Protein AF-A0A355UKD0-F1 (afdb_monomer)

Solvent-accessible surface area (backbone atoms only — not comparable to full-atom values): 22641 Å² total; per-residue (Å²): 136,87,80,83,78,79,87,74,62,87,78,62,79,62,40,51,75,42,83,67,49,76,49,73,48,92,87,53,31,37,41,38,36,32,41,24,17,75,46,88,86,53,80,81,59,26,44,37,36,38,38,41,33,22,40,85,86,67,51,80,75,44,75,46,78,48,83,49,73,34,69,44,72,38,71,25,77,54,98,86,36,35,27,39,15,36,39,46,89,60,51,45,59,93,62,23,31,29,30,37,26,40,76,86,77,62,44,78,75,47,71,45,80,17,42,48,30,74,54,62,42,76,75,50,100,52,32,30,38,30,53,22,46,37,47,40,82,42,82,51,87,96,44,81,42,80,44,52,28,54,48,47,30,34,38,32,69,83,81,68,49,75,36,65,37,62,76,79,85,40,91,85,49,55,45,49,46,55,84,81,71,90,82,56,101,61,92,64,74,78,68,70,30,62,30,49,67,47,73,63,43,31,36,38,44,48,59,29,32,44,76,54,103,87,44,81,42,71,38,36,39,36,39,38,34,25,29,71,83,20,52,61,79,48,76,48,76,47,74,58,93,54,94,84,59,47,71,75,46,76,76,46,48,42,42,34,83,74,68,28,32,41,34,37,36,31,50,69,92,35,52,28,45,32,38,38,40,88,93,42,81,42,31,73,43,56,48,58,64,51,50,48,57,32,48,54,50,25,60,77,64,70,49,66,63,94,45,89,81,44,59,67,71,94,38,53,69,56,54,48,39,54,48,52,42,35,32,52,72,57,36,87,62,36,32,83,94,50,75,71,47,58,47,75,52,78,73,52,98,84,46,71,46,74,48,81,44,71,44,62,67,53,84,53,65,74,59,37,53,49,54,53,50,55,52,49,53,48,54,63,44,49,36,54,82,52,75,43,82,83,82,81,81,134

Radius of gyration: 26.99 Å; Cα contacts (8 Å, |Δi|>4): 773; chains: 1; bounding box: 89×60×74 Å

pLDDT: mean 73.13, std 15.74, range [25.5, 94.06]

Structure (mmCIF, N/CA/C/O backbone):
data_AF-A0A355UKD0-F1
#
_entry.id   AF-A0A355UKD0-F1
#
loop_
_atom_site.group_PDB
_atom_site.id
_atom_site.type_symbol
_atom_site.label_atom_id
_atom_site.label_alt_id
_atom_site.label_comp_id
_atom_site.label_asym_id
_atom_site.label_entity_id
_atom_site.label_seq_id
_atom_site.pdbx_PDB_ins_code
_atom_site.Cartn_x
_atom_site.Cartn_y
_atom_site.Cartn_z
_atom_site.occupancy
_atom_site.B_iso_or_equiv
_atom_site.auth_seq_id
_atom_site.auth_comp_id
_atom_site.auth_asym_id
_atom_site.auth_atom_id
_atom_site.pdbx_PDB_model_num
ATOM 1 N N . MET A 1 1 ? 56.905 -14.342 -33.959 1.00 36.03 1 MET A N 1
ATOM 2 C CA . MET A 1 1 ? 56.200 -13.080 -33.649 1.00 36.03 1 MET A CA 1
ATOM 3 C C . MET A 1 1 ? 54.721 -13.300 -33.909 1.00 36.03 1 MET A C 1
ATOM 5 O O . MET A 1 1 ? 54.320 -13.314 -35.062 1.00 36.03 1 MET A O 1
ATOM 9 N N . LEU A 1 2 ? 53.933 -13.565 -32.868 1.00 25.50 2 LEU A N 1
ATOM 10 C CA . LEU A 1 2 ? 52.472 -13.603 -32.961 1.00 25.50 2 LEU A CA 1
ATOM 11 C C . LEU A 1 2 ? 51.971 -12.230 -32.516 1.00 25.50 2 LEU A C 1
ATOM 13 O O . LEU A 1 2 ? 51.956 -11.936 -31.325 1.00 25.50 2 LEU A O 1
ATOM 17 N N . SER A 1 3 ? 51.648 -11.359 -33.471 1.00 26.70 3 SER A N 1
ATOM 18 C CA . SER A 1 3 ? 50.976 -10.095 -33.182 1.00 26.70 3 SER A CA 1
ATOM 19 C C . SER A 1 3 ? 49.471 -10.345 -33.151 1.00 26.70 3 SER A C 1
ATOM 21 O O . SER A 1 3 ? 48.843 -10.494 -34.197 1.00 26.70 3 SER A O 1
ATOM 23 N N . SER A 1 4 ? 48.879 -10.392 -31.960 1.00 26.31 4 SER A N 1
ATOM 24 C CA . SER A 1 4 ? 47.429 -10.290 -31.817 1.00 26.31 4 SER A CA 1
ATOM 25 C C . SER A 1 4 ? 47.022 -8.846 -32.104 1.00 26.31 4 SER A C 1
ATOM 27 O O . SER A 1 4 ? 47.347 -7.938 -31.337 1.00 26.31 4 SER A O 1
ATOM 29 N N . HIS A 1 5 ? 46.352 -8.605 -33.226 1.00 29.28 5 HIS A N 1
ATOM 30 C CA . HIS A 1 5 ? 45.680 -7.333 -33.466 1.00 29.28 5 HIS A CA 1
ATOM 31 C C . HIS A 1 5 ? 44.318 -7.385 -32.778 1.00 29.28 5 HIS A C 1
ATOM 33 O O . HIS A 1 5 ? 43.407 -8.073 -33.228 1.00 29.28 5 HIS A O 1
ATOM 39 N N . VAL A 1 6 ? 44.204 -6.682 -31.652 1.00 34.97 6 VAL A N 1
ATOM 40 C CA . VAL A 1 6 ? 42.909 -6.372 -31.046 1.00 34.97 6 VAL A CA 1
ATOM 41 C C . VAL A 1 6 ? 42.260 -5.327 -31.947 1.00 34.97 6 VAL A C 1
ATOM 43 O O . VAL A 1 6 ? 42.738 -4.196 -32.025 1.00 34.97 6 VAL A O 1
ATOM 46 N N . ILE A 1 7 ? 41.212 -5.716 -32.671 1.00 38.00 7 ILE A N 1
ATOM 47 C CA . ILE A 1 7 ? 40.366 -4.775 -33.409 1.00 38.00 7 ILE A CA 1
ATOM 48 C C . ILE A 1 7 ? 39.620 -3.952 -32.351 1.00 38.00 7 ILE A C 1
ATOM 50 O O . ILE A 1 7 ? 38.706 -4.455 -31.702 1.00 38.00 7 ILE A O 1
ATOM 54 N N . ARG A 1 8 ? 40.082 -2.720 -32.116 1.00 38.22 8 ARG A N 1
ATOM 55 C CA . ARG A 1 8 ? 39.492 -1.760 -31.171 1.00 38.22 8 ARG A CA 1
ATOM 56 C C . ARG A 1 8 ? 38.314 -1.048 -31.831 1.00 38.22 8 ARG A C 1
ATOM 58 O O . ARG A 1 8 ? 38.451 -0.569 -32.956 1.00 38.22 8 ARG A O 1
ATOM 65 N N . ASN A 1 9 ? 37.176 -0.965 -31.145 1.00 45.62 9 ASN A N 1
ATOM 66 C CA . ASN A 1 9 ? 36.021 -0.209 -31.623 1.00 45.62 9 ASN A CA 1
ATOM 67 C C . ASN A 1 9 ? 36.154 1.236 -31.112 1.00 45.62 9 ASN A C 1
ATOM 69 O O . ASN A 1 9 ? 35.948 1.505 -29.932 1.00 45.62 9 ASN A O 1
ATOM 73 N N . SER A 1 10 ? 36.561 2.160 -31.986 1.00 47.28 10 SER A N 1
ATOM 74 C CA . SER A 1 10 ? 37.148 3.466 -31.628 1.00 47.28 10 SER A CA 1
ATOM 75 C C . SER A 1 10 ? 36.260 4.423 -30.823 1.00 47.28 10 SER A C 1
ATOM 77 O O . SER A 1 10 ? 36.772 5.420 -30.325 1.00 47.28 10 SER A O 1
ATOM 79 N N . ASN A 1 11 ? 34.957 4.149 -30.703 1.00 56.75 11 ASN A N 1
ATOM 80 C CA . ASN A 1 11 ? 33.992 5.061 -30.081 1.00 56.75 11 ASN A CA 1
ATOM 81 C C . ASN A 1 11 ? 33.502 4.608 -28.693 1.00 56.75 11 ASN A C 1
ATOM 83 O O . ASN A 1 11 ? 32.965 5.433 -27.964 1.00 56.75 11 ASN A O 1
ATOM 87 N N . GLU A 1 12 ? 33.664 3.331 -28.314 1.00 60.44 12 GLU A N 1
ATOM 88 C CA . GLU A 1 12 ? 33.252 2.835 -26.984 1.00 60.44 12 GLU A CA 1
ATOM 89 C C . GLU A 1 12 ? 34.407 2.810 -25.969 1.00 60.44 12 GLU A C 1
ATOM 91 O O . GLU A 1 12 ? 34.161 2.919 -24.769 1.00 60.44 12 GLU A O 1
ATOM 96 N N . ASP A 1 13 ? 35.657 2.709 -26.436 1.00 61.84 13 ASP A N 1
ATOM 97 C CA . ASP A 1 13 ? 36.855 2.634 -25.581 1.00 61.84 13 ASP A CA 1
ATOM 98 C C . ASP A 1 13 ? 37.182 3.965 -24.868 1.00 61.84 13 ASP A C 1
ATOM 100 O O . ASP A 1 13 ? 37.963 3.982 -23.917 1.00 61.84 13 ASP A O 1
ATOM 104 N N . SER A 1 14 ? 36.605 5.086 -25.317 1.00 68.50 14 SER A N 1
ATOM 105 C CA . SER A 1 14 ? 36.721 6.402 -24.668 1.00 68.50 14 SER A CA 1
ATOM 106 C C . SER A 1 14 ? 35.654 6.650 -23.597 1.00 68.50 14 SER A C 1
ATOM 108 O O . SER A 1 14 ? 35.672 7.700 -22.955 1.00 68.50 14 SER A O 1
ATOM 110 N N . LEU A 1 15 ? 34.715 5.716 -23.413 1.00 75.44 15 LEU A N 1
ATOM 111 C CA . LEU A 1 15 ? 33.614 5.852 -22.469 1.00 75.44 15 LEU A CA 1
ATOM 112 C C . LEU A 1 15 ? 33.948 5.201 -21.128 1.00 75.44 15 LEU A C 1
ATOM 114 O O . LEU A 1 15 ? 34.439 4.073 -21.053 1.00 75.44 15 LEU A O 1
ATOM 118 N N . TYR A 1 16 ? 33.587 5.890 -20.052 1.00 77.44 16 TYR A N 1
ATOM 119 C CA . TYR A 1 16 ? 33.670 5.357 -18.700 1.00 77.44 16 TYR A CA 1
ATOM 120 C C . TYR A 1 16 ? 32.349 4.689 -18.338 1.00 77.44 16 TYR A C 1
ATOM 122 O O . TYR A 1 16 ? 31.361 5.370 -18.063 1.00 77.44 16 TYR A O 1
ATOM 130 N N . TRP A 1 17 ? 32.332 3.356 -18.358 1.00 80.38 17 TRP A N 1
ATOM 131 C CA . TRP A 1 17 ? 31.156 2.553 -18.030 1.00 80.38 17 TRP A CA 1
ATOM 132 C C . TRP A 1 17 ? 31.007 2.360 -16.522 1.00 80.38 17 TRP A C 1
ATOM 134 O O . TRP A 1 17 ? 31.947 1.961 -15.836 1.00 80.38 17 TRP A O 1
ATOM 144 N N . MET A 1 18 ? 29.795 2.572 -16.020 1.00 80.44 18 MET A N 1
ATOM 145 C CA . MET A 1 18 ? 29.423 2.340 -14.630 1.00 80.44 18 MET A CA 1
ATOM 146 C C . MET A 1 18 ? 28.214 1.417 -14.570 1.00 80.44 18 MET A C 1
ATOM 148 O O . MET A 1 18 ? 27.197 1.661 -15.224 1.00 80.44 18 MET A O 1
ATOM 152 N N . LEU A 1 19 ? 28.326 0.352 -13.776 1.00 79.56 19 LEU A N 1
ATOM 153 C CA . LEU A 1 19 ? 27.206 -0.537 -13.492 1.00 79.56 19 LEU A CA 1
ATOM 154 C C . LEU A 1 19 ? 26.160 0.217 -12.667 1.00 79.56 19 LEU A C 1
ATOM 156 O O . LEU A 1 19 ? 26.497 0.806 -11.644 1.00 79.56 19 LEU A O 1
ATOM 160 N N . GLN A 1 20 ? 24.905 0.175 -13.107 1.00 78.69 20 GLN A N 1
ATOM 161 C CA . GLN A 1 20 ? 23.782 0.794 -12.404 1.00 78.69 20 GLN A CA 1
ATOM 162 C C . GLN A 1 20 ? 22.975 -0.247 -11.635 1.00 78.69 20 GLN A C 1
ATOM 164 O O . GLN A 1 20 ? 22.786 -0.119 -10.427 1.00 78.69 20 GLN A O 1
ATOM 169 N N . LYS A 1 21 ? 22.506 -1.300 -12.315 1.00 81.94 21 LYS A N 1
ATOM 170 C CA . LYS A 1 21 ? 21.606 -2.282 -11.704 1.00 81.94 21 LYS A CA 1
ATOM 171 C C . LYS A 1 21 ? 21.751 -3.669 -12.314 1.00 81.94 21 LYS A C 1
ATOM 173 O O . LYS A 1 21 ? 22.225 -3.839 -13.438 1.00 81.94 21 LYS A O 1
ATOM 178 N N . VAL A 1 22 ? 21.338 -4.665 -11.536 1.00 86.31 22 VAL A N 1
ATOM 179 C CA . VAL A 1 22 ? 21.357 -6.082 -11.902 1.00 86.31 22 VAL A CA 1
ATOM 180 C C . VAL A 1 22 ? 20.023 -6.703 -1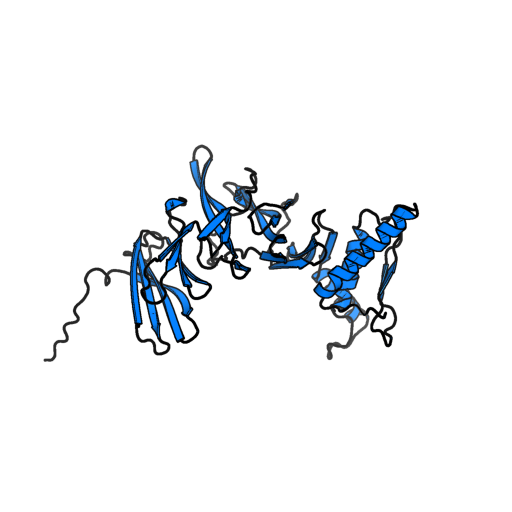1.515 1.00 86.31 22 VAL A C 1
ATOM 182 O O . VAL A 1 22 ? 19.564 -6.509 -10.389 1.00 86.31 22 VAL A O 1
ATOM 185 N N . ILE A 1 23 ? 19.415 -7.460 -12.428 1.00 87.12 23 ILE A N 1
ATOM 186 C CA . ILE A 1 23 ? 18.216 -8.260 -12.145 1.00 87.12 23 ILE A CA 1
ATOM 187 C C . ILE A 1 23 ? 18.413 -9.709 -12.592 1.00 87.12 23 ILE A C 1
ATOM 189 O O . ILE A 1 23 ? 19.101 -9.989 -13.575 1.00 87.12 23 ILE A O 1
ATOM 193 N N . LEU A 1 24 ? 17.788 -10.633 -11.864 1.00 86.81 24 LEU A N 1
ATOM 194 C CA . LEU A 1 24 ? 17.713 -12.047 -12.224 1.00 86.81 24 LEU A CA 1
ATOM 195 C C . LEU A 1 24 ? 16.460 -12.291 -13.064 1.00 86.81 24 LEU A C 1
ATOM 197 O O . LEU A 1 24 ? 15.356 -11.953 -12.645 1.00 86.81 24 LEU A O 1
ATOM 201 N N . LEU A 1 25 ? 16.624 -12.927 -14.222 1.00 82.06 25 LEU A N 1
ATOM 202 C CA . LEU A 1 25 ? 15.522 -13.368 -15.070 1.00 82.06 25 LEU A CA 1
ATOM 203 C C . LEU A 1 25 ? 15.300 -14.867 -14.826 1.00 82.06 25 LEU A C 1
ATOM 205 O O . LEU A 1 25 ? 16.132 -15.705 -15.190 1.00 82.06 25 LEU A O 1
ATOM 209 N N . ASN A 1 26 ? 14.187 -15.210 -14.170 1.00 70.50 26 ASN A N 1
ATOM 210 C CA . ASN A 1 26 ? 13.714 -16.584 -13.934 1.00 70.50 26 ASN A CA 1
ATOM 211 C C . ASN A 1 26 ? 14.793 -17.579 -13.449 1.00 70.50 26 ASN A C 1
ATOM 213 O O . ASN A 1 26 ? 14.786 -18.752 -13.826 1.00 70.50 26 ASN A O 1
ATOM 217 N N . ASN A 1 27 ? 15.722 -17.106 -12.609 1.00 69.25 27 ASN A N 1
ATOM 218 C CA . ASN A 1 27 ? 16.815 -17.867 -11.986 1.00 69.25 27 ASN A CA 1
ATOM 219 C C . ASN A 1 27 ? 17.832 -18.519 -12.948 1.00 69.25 27 ASN A C 1
ATOM 221 O O . ASN A 1 27 ? 18.582 -19.396 -12.519 1.00 69.25 27 ASN A O 1
ATOM 225 N N . LYS A 1 28 ? 17.879 -18.128 -14.230 1.00 82.06 28 LYS A N 1
ATOM 226 C CA . LYS A 1 28 ? 18.801 -18.722 -15.228 1.00 82.06 28 LYS A CA 1
ATOM 227 C C . LYS A 1 28 ? 19.577 -17.715 -16.070 1.00 82.06 28 LYS A C 1
ATOM 229 O O . LYS A 1 28 ? 20.581 -18.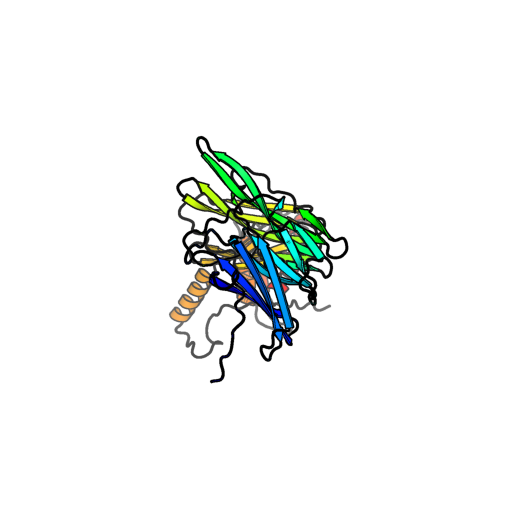081 -16.674 1.00 82.06 28 LYS A O 1
ATOM 234 N N . GLU A 1 29 ? 19.131 -16.469 -16.117 1.00 89.81 29 GLU A N 1
ATOM 235 C CA . GLU A 1 29 ? 19.827 -15.401 -16.829 1.00 89.81 29 GLU A CA 1
ATOM 236 C C . GLU A 1 29 ? 19.932 -14.181 -15.915 1.00 89.81 29 GLU A C 1
ATOM 238 O O . GLU A 1 29 ? 19.117 -13.986 -15.009 1.00 89.81 29 GLU A O 1
ATOM 243 N N . ILE A 1 30 ? 20.943 -13.356 -16.154 1.00 91.31 30 ILE A N 1
ATOM 244 C CA . ILE A 1 30 ? 21.196 -12.128 -15.409 1.00 91.31 30 ILE A CA 1
ATOM 245 C C . ILE A 1 30 ? 21.231 -10.986 -16.417 1.00 91.31 30 ILE A C 1
ATOM 247 O O . ILE A 1 30 ? 21.896 -11.085 -17.449 1.00 91.31 30 ILE A O 1
ATOM 251 N N . LEU A 1 31 ? 20.514 -9.904 -16.128 1.00 91.19 31 LEU A N 1
ATOM 252 C CA . LEU A 1 31 ? 20.539 -8.690 -16.935 1.00 91.19 31 LEU A CA 1
ATOM 253 C C . LEU A 1 31 ? 21.233 -7.576 -16.156 1.00 91.19 31 LEU A C 1
ATOM 255 O O . LEU A 1 31 ? 20.830 -7.241 -15.043 1.00 91.19 31 LEU A O 1
ATOM 259 N N . PHE A 1 32 ? 22.259 -7.002 -16.770 1.00 90.00 32 PHE A N 1
ATOM 260 C CA . PHE A 1 32 ? 23.016 -5.871 -16.251 1.00 90.00 32 PHE A CA 1
ATOM 261 C C . PHE A 1 32 ? 22.653 -4.606 -17.024 1.00 90.00 32 PHE A C 1
ATOM 263 O O . PHE A 1 32 ? 22.591 -4.643 -18.255 1.00 90.00 32 PHE A O 1
ATOM 270 N N . SER A 1 33 ? 22.473 -3.489 -16.318 1.00 86.81 33 SER A N 1
ATOM 271 C CA . SER A 1 33 ? 22.369 -2.159 -16.918 1.00 86.81 33 SER A CA 1
ATOM 272 C C . SER A 1 33 ? 23.594 -1.311 -16.600 1.00 86.81 33 SER A C 1
ATOM 274 O O . SER A 1 33 ? 24.028 -1.203 -15.453 1.00 86.81 33 SER A O 1
ATOM 276 N N . PHE A 1 34 ? 24.139 -0.679 -17.632 1.00 84.31 34 PHE A N 1
ATOM 277 C CA . PHE A 1 34 ? 25.285 0.210 -17.538 1.00 84.31 34 PHE A CA 1
ATOM 278 C C . PHE A 1 34 ? 24.946 1.577 -18.109 1.00 84.31 34 PHE A C 1
ATOM 280 O O . PHE A 1 34 ? 24.225 1.682 -19.103 1.00 84.31 34 PHE A O 1
ATOM 287 N N . ILE A 1 35 ? 25.542 2.601 -17.511 1.00 81.19 35 ILE A N 1
ATOM 288 C CA . ILE A 1 35 ? 25.576 3.960 -18.042 1.00 81.19 35 ILE A CA 1
ATOM 289 C C . ILE A 1 35 ? 27.020 4.328 -18.369 1.00 81.19 35 ILE A C 1
ATOM 291 O O . ILE A 1 35 ? 27.945 3.857 -17.704 1.00 81.19 35 ILE A O 1
ATOM 295 N N . ALA A 1 36 ? 27.221 5.146 -19.391 1.00 78.75 36 ALA A N 1
ATOM 296 C CA . ALA A 1 36 ? 28.531 5.627 -19.786 1.00 78.75 36 ALA A CA 1
ATOM 297 C C . ALA A 1 36 ? 28.553 7.150 -19.925 1.00 78.75 36 ALA A C 1
ATOM 299 O O . ALA A 1 36 ? 27.610 7.764 -20.433 1.00 78.75 36 ALA A O 1
ATOM 300 N N . SER A 1 37 ? 29.672 7.733 -19.497 1.00 73.50 37 SER A N 1
ATOM 301 C CA . SER A 1 37 ? 30.008 9.141 -19.711 1.00 73.50 37 SER A CA 1
ATOM 302 C C . SER A 1 37 ? 31.269 9.256 -20.577 1.00 73.50 37 SER A C 1
ATOM 304 O O . SER A 1 37 ? 32.207 8.472 -20.382 1.00 73.50 37 SER A O 1
ATOM 306 N N . PRO A 1 38 ? 31.334 10.226 -21.509 1.00 71.25 38 PRO A N 1
ATOM 307 C CA . PRO A 1 38 ? 32.554 10.547 -22.244 1.00 71.25 38 PRO A CA 1
ATOM 308 C C . PRO A 1 38 ? 33.606 11.242 -21.364 1.00 71.25 38 PRO A C 1
ATOM 310 O O . PRO A 1 38 ? 34.772 11.308 -21.746 1.00 71.25 38 PRO A O 1
ATOM 313 N N . THR A 1 39 ? 33.223 11.756 -20.188 1.00 66.62 39 THR A N 1
ATOM 314 C CA . THR A 1 39 ? 34.111 12.471 -19.263 1.00 66.62 39 THR A CA 1
ATOM 315 C C . THR A 1 39 ? 33.961 11.942 -17.834 1.00 66.62 39 THR A C 1
ATOM 317 O O . THR A 1 39 ? 32.933 12.097 -17.177 1.00 66.62 39 THR A O 1
ATOM 320 N N . TYR A 1 40 ? 35.015 11.327 -17.298 1.00 59.97 40 TYR A N 1
ATOM 321 C CA . TYR A 1 40 ? 35.084 10.980 -15.875 1.00 59.97 40 TYR A CA 1
ATOM 322 C C . TYR A 1 40 ? 35.596 12.182 -15.064 1.00 59.97 40 TYR A C 1
ATOM 324 O O . TYR A 1 40 ? 36.590 12.778 -15.483 1.00 59.97 40 TYR A O 1
ATOM 332 N N . PRO A 1 41 ? 34.998 12.559 -13.913 1.00 54.22 41 PRO A N 1
ATOM 333 C CA . PRO A 1 41 ? 33.895 11.935 -13.175 1.00 54.22 41 PRO A CA 1
ATOM 334 C C . PRO A 1 41 ? 32.556 12.686 -13.355 1.00 54.22 41 PRO A C 1
ATOM 336 O O . PRO A 1 41 ? 31.805 12.839 -12.393 1.00 54.22 41 PRO A O 1
ATOM 339 N N . SER A 1 42 ? 32.264 13.232 -14.544 1.00 55.34 42 SER A N 1
ATOM 340 C CA . SER A 1 42 ? 31.046 14.027 -14.746 1.00 55.34 42 SER A CA 1
ATOM 341 C C . SER A 1 42 ? 29.805 13.143 -14.628 1.00 55.34 42 SER A C 1
ATOM 343 O O . SER A 1 42 ? 29.539 12.310 -15.494 1.00 55.34 42 SER A O 1
ATOM 345 N N . ILE A 1 43 ? 29.041 13.352 -13.554 1.00 53.03 43 ILE A N 1
ATOM 346 C CA . ILE A 1 43 ? 27.756 12.689 -13.294 1.00 53.03 43 ILE A CA 1
ATOM 347 C C . ILE A 1 43 ? 26.568 13.370 -14.000 1.00 53.03 43 ILE A C 1
ATOM 349 O O . ILE A 1 43 ? 25.421 13.017 -13.750 1.00 53.03 43 ILE A O 1
ATOM 353 N N . PHE A 1 44 ? 26.824 14.367 -14.855 1.00 52.06 44 PHE A N 1
ATOM 354 C CA . PHE A 1 44 ? 25.779 15.210 -15.454 1.00 52.06 44 PHE A CA 1
ATOM 355 C C . PHE A 1 44 ? 25.648 15.068 -16.978 1.00 52.06 44 PHE A C 1
ATOM 357 O O . PHE A 1 44 ? 24.653 15.522 -17.538 1.00 52.06 44 PHE A O 1
ATOM 364 N N . GLU A 1 45 ? 26.609 14.420 -17.648 1.00 56.97 45 GLU A N 1
ATOM 365 C CA . GLU A 1 45 ? 26.662 14.268 -19.117 1.00 56.97 45 GLU A CA 1
ATOM 366 C C . GLU A 1 45 ? 26.694 12.798 -19.559 1.00 56.97 45 GLU A C 1
ATOM 368 O O . GLU A 1 45 ? 27.444 12.370 -20.440 1.00 56.97 45 GLU A O 1
ATOM 373 N N . PHE A 1 46 ? 25.859 11.987 -18.932 1.00 63.50 46 PHE A N 1
ATOM 374 C CA . PHE A 1 46 ? 25.634 10.618 -19.361 1.00 63.50 46 PHE A CA 1
ATOM 375 C C . PHE A 1 46 ? 24.864 10.591 -20.685 1.00 63.50 46 PHE A C 1
ATOM 377 O O . PHE A 1 46 ? 23.842 11.253 -20.865 1.00 63.50 46 PHE A O 1
ATOM 384 N N . THR A 1 47 ? 25.393 9.837 -21.641 1.00 65.94 47 THR A N 1
ATOM 385 C CA . THR A 1 47 ? 24.931 9.878 -23.041 1.00 65.94 47 THR A CA 1
ATOM 386 C C . THR A 1 47 ? 24.700 8.499 -23.640 1.00 65.94 47 THR A C 1
ATOM 388 O O . THR A 1 47 ? 24.103 8.385 -24.711 1.00 65.94 47 THR A O 1
ATOM 391 N N . TYR A 1 48 ? 25.157 7.448 -22.957 1.00 75.25 48 TYR A N 1
ATOM 392 C CA . TYR A 1 48 ? 25.111 6.087 -23.469 1.00 75.25 48 TYR A CA 1
ATOM 393 C C . TYR A 1 48 ? 24.640 5.129 -22.394 1.00 75.25 48 TYR A C 1
ATOM 395 O O . TYR A 1 48 ? 25.130 5.152 -21.263 1.00 75.25 48 TYR A O 1
ATOM 403 N N . THR A 1 49 ? 23.732 4.239 -22.770 1.00 81.31 49 THR A N 1
ATOM 404 C CA . THR A 1 49 ? 23.308 3.140 -21.913 1.00 81.31 49 THR A CA 1
ATOM 405 C C . THR A 1 49 ? 23.489 1.815 -22.628 1.00 81.31 49 THR A C 1
ATOM 407 O O . THR A 1 49 ? 23.426 1.720 -23.857 1.00 81.31 49 THR A O 1
ATOM 410 N N . LYS A 1 50 ? 23.755 0.771 -21.846 1.00 86.75 50 LYS A N 1
ATOM 411 C CA . LYS A 1 50 ? 23.975 -0.576 -22.363 1.00 86.75 50 LYS A CA 1
ATOM 412 C C . LYS A 1 50 ? 23.324 -1.595 -21.451 1.00 86.75 50 LYS A C 1
ATOM 414 O O . LYS A 1 50 ? 23.526 -1.577 -20.239 1.00 86.75 50 LYS A O 1
ATOM 419 N N . LEU A 1 51 ? 22.575 -2.504 -22.056 1.00 89.69 51 LEU A N 1
ATOM 420 C CA . LEU A 1 51 ? 22.055 -3.696 -21.410 1.00 89.69 51 LEU A CA 1
ATOM 421 C C . LEU A 1 51 ? 22.866 -4.905 -21.859 1.00 89.69 51 LEU A C 1
ATOM 423 O O . LEU A 1 51 ? 23.111 -5.072 -23.056 1.00 89.69 51 LEU A O 1
ATOM 427 N N . ILE A 1 52 ? 23.259 -5.750 -20.907 1.00 91.31 52 ILE A N 1
ATOM 428 C CA . ILE A 1 52 ? 23.977 -7.002 -21.171 1.00 91.31 52 ILE A CA 1
ATOM 429 C C . ILE A 1 52 ? 23.239 -8.143 -20.477 1.00 91.31 52 ILE A C 1
ATOM 431 O O . ILE A 1 52 ? 23.162 -8.179 -19.250 1.00 91.31 52 ILE A O 1
ATOM 435 N N . LYS A 1 53 ? 22.700 -9.073 -21.269 1.00 92.56 53 LYS A N 1
ATOM 436 C CA . LYS A 1 53 ? 22.096 -10.321 -20.795 1.00 92.56 53 LYS A CA 1
ATOM 437 C C . LYS A 1 53 ? 23.150 -11.421 -20.819 1.00 92.56 53 LYS A C 1
ATOM 439 O O . LYS A 1 53 ? 23.766 -11.651 -21.863 1.00 92.56 53 LYS A O 1
ATOM 444 N N . VAL A 1 54 ? 23.328 -12.114 -19.702 1.00 93.31 54 VAL A N 1
ATOM 445 C CA . VAL A 1 54 ? 24.263 -13.238 -19.562 1.00 93.31 54 VAL A CA 1
ATOM 446 C C . VAL A 1 54 ? 23.569 -14.462 -18.971 1.00 93.31 54 VAL A C 1
ATOM 448 O O . VAL A 1 54 ? 22.545 -14.333 -18.298 1.00 93.31 54 VAL A O 1
ATOM 451 N N . ASP A 1 55 ? 24.123 -15.648 -19.200 1.00 91.56 55 ASP A N 1
ATOM 452 C CA . ASP A 1 55 ? 23.715 -16.861 -18.483 1.00 91.56 55 ASP A CA 1
ATOM 453 C C . ASP A 1 55 ? 24.366 -16.952 -17.086 1.00 91.56 55 ASP A C 1
ATOM 455 O O . ASP A 1 55 ? 25.214 -16.141 -16.708 1.00 91.56 55 ASP A O 1
ATOM 459 N N . THR A 1 56 ? 24.000 -17.969 -16.299 1.00 88.50 56 THR A N 1
ATOM 460 C CA . THR A 1 56 ? 24.595 -18.218 -14.970 1.00 88.50 56 THR A CA 1
ATOM 461 C C . THR A 1 56 ? 26.086 -18.572 -14.998 1.00 88.50 56 THR A C 1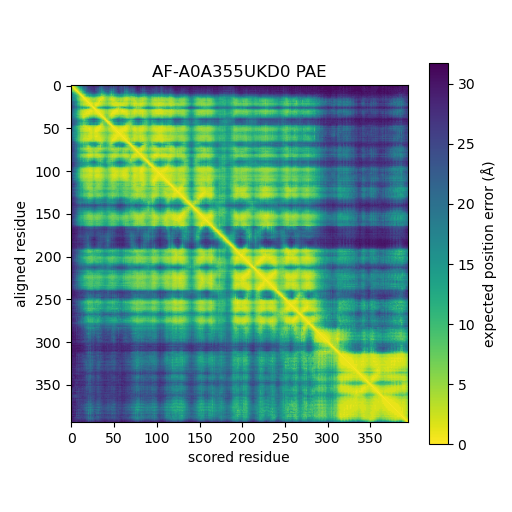
ATOM 463 O O . THR A 1 56 ? 26.713 -18.604 -13.943 1.00 88.50 56 THR A O 1
ATOM 466 N N . MET A 1 57 ? 26.656 -18.871 -16.168 1.00 90.69 57 MET A N 1
ATOM 467 C CA . MET A 1 57 ? 28.091 -19.116 -16.347 1.00 90.69 57 MET A CA 1
ATOM 468 C C . MET A 1 57 ? 28.853 -17.842 -16.745 1.00 90.69 57 MET A C 1
ATOM 470 O O . MET A 1 57 ? 30.080 -17.869 -16.821 1.00 90.69 57 MET A O 1
ATOM 474 N N . GLY A 1 58 ? 28.147 -16.729 -16.970 1.00 86.62 58 GLY A N 1
ATOM 475 C CA . GLY A 1 58 ? 28.716 -15.448 -17.377 1.00 86.62 58 GLY A CA 1
ATOM 476 C C . GLY A 1 58 ? 28.900 -15.291 -18.888 1.00 86.62 58 GLY A C 1
ATOM 477 O O . GLY A 1 58 ? 29.503 -14.306 -19.316 1.00 86.62 58 GLY A O 1
ATOM 478 N N . ASN A 1 59 ? 28.389 -16.210 -19.714 1.00 91.38 59 ASN A N 1
ATOM 479 C CA . ASN A 1 59 ? 28.446 -16.049 -21.165 1.00 91.38 59 ASN A CA 1
ATOM 480 C C . ASN A 1 59 ? 27.469 -14.958 -21.602 1.00 91.38 59 ASN A C 1
ATOM 482 O O . ASN A 1 59 ? 26.298 -14.971 -21.217 1.00 91.38 59 ASN A O 1
ATOM 486 N N . VAL A 1 60 ? 27.931 -14.033 -22.446 1.00 92.50 60 VAL A N 1
ATOM 487 C CA . VAL A 1 60 ? 27.078 -12.981 -23.009 1.00 92.50 60 VAL A CA 1
ATOM 488 C C . VAL A 1 60 ? 26.107 -13.594 -24.010 1.00 92.50 60 VAL A C 1
ATOM 490 O O . VAL A 1 60 ? 26.507 -14.084 -25.064 1.00 92.50 60 VAL A O 1
ATOM 493 N N . LEU A 1 61 ? 24.820 -13.529 -23.681 1.00 91.81 61 LEU A N 1
ATOM 494 C CA . LEU A 1 61 ? 23.728 -13.977 -24.539 1.00 91.81 61 LEU A CA 1
ATOM 495 C C . LEU A 1 61 ? 23.266 -12.852 -25.470 1.00 91.81 61 LEU A C 1
ATOM 497 O O . LEU A 1 61 ? 22.947 -13.093 -26.634 1.00 91.81 61 LEU A O 1
ATOM 501 N N . ARG A 1 62 ? 23.213 -11.611 -24.963 1.00 92.25 62 ARG A N 1
ATOM 502 C CA . ARG A 1 62 ? 22.737 -10.450 -25.725 1.00 92.25 62 ARG A CA 1
ATOM 503 C C . ARG A 1 62 ? 23.298 -9.136 -25.188 1.00 92.25 62 ARG A C 1
ATOM 505 O O . ARG A 1 62 ? 23.458 -8.980 -23.982 1.00 92.25 62 ARG A O 1
ATOM 512 N N . THR A 1 63 ? 23.482 -8.170 -26.085 1.00 90.94 63 THR A N 1
ATOM 513 C CA . THR A 1 63 ? 23.819 -6.777 -25.757 1.00 90.94 63 THR A CA 1
ATOM 514 C C . THR A 1 63 ? 22.904 -5.842 -26.542 1.00 90.94 63 THR A C 1
ATOM 516 O O . THR A 1 63 ? 22.640 -6.098 -27.722 1.00 90.94 63 THR A O 1
ATOM 519 N N . LYS A 1 64 ? 22.449 -4.758 -25.911 1.00 89.12 64 LYS A N 1
ATOM 520 C CA . LYS A 1 64 ? 21.699 -3.672 -26.552 1.00 89.12 64 LYS A CA 1
ATOM 521 C C . LYS A 1 64 ? 22.204 -2.322 -26.051 1.00 89.12 64 LYS A C 1
ATOM 523 O O . LYS A 1 64 ? 22.328 -2.133 -24.845 1.00 89.12 64 LYS A O 1
ATOM 528 N N . ASN A 1 65 ? 22.469 -1.405 -26.976 1.00 86.38 65 ASN A N 1
ATOM 529 C CA . ASN A 1 65 ? 22.868 -0.033 -26.673 1.00 86.38 65 ASN A CA 1
ATOM 530 C C . ASN A 1 65 ? 21.688 0.914 -26.918 1.00 86.38 65 ASN A C 1
ATOM 532 O O . ASN A 1 65 ? 20.972 0.744 -27.910 1.00 86.38 65 ASN A O 1
ATOM 536 N N . PHE A 1 66 ? 21.537 1.925 -26.066 1.00 80.31 66 PHE A N 1
ATOM 537 C CA . PHE A 1 66 ? 20.652 3.062 -26.303 1.00 80.31 66 PHE A CA 1
ATOM 538 C C . PHE A 1 66 ? 21.468 4.357 -26.221 1.00 80.31 66 PHE A C 1
ATOM 540 O O . PHE A 1 66 ? 22.306 4.520 -25.333 1.00 80.31 66 PHE A O 1
ATOM 547 N N . ASN A 1 67 ? 21.228 5.263 -27.169 1.00 73.06 67 ASN A N 1
ATOM 548 C CA . ASN A 1 67 ? 21.894 6.562 -27.243 1.00 73.06 67 ASN A CA 1
ATOM 549 C C . ASN A 1 67 ? 20.869 7.633 -26.878 1.00 73.06 67 ASN A C 1
ATOM 551 O O . ASN A 1 67 ? 20.085 8.038 -27.735 1.00 73.06 67 ASN A O 1
ATOM 555 N N . ASP A 1 68 ? 20.851 8.047 -25.616 1.00 64.94 68 ASP A N 1
ATOM 556 C CA . ASP A 1 68 ? 19.960 9.101 -25.137 1.00 64.94 68 ASP A CA 1
ATOM 557 C C . ASP A 1 68 ? 20.619 9.840 -23.957 1.00 64.94 68 ASP A C 1
ATOM 559 O O . ASP A 1 68 ? 21.443 9.271 -23.233 1.00 64.94 68 ASP A O 1
ATOM 563 N N . SER A 1 69 ? 20.305 11.124 -23.788 1.00 59.41 69 SER A N 1
ATOM 564 C CA . SER A 1 69 ? 20.884 11.985 -22.745 1.00 59.41 69 SER A CA 1
ATOM 565 C C . SER A 1 69 ? 20.222 11.702 -21.393 1.00 59.41 69 SER A C 1
ATOM 567 O O . SER A 1 69 ? 19.280 12.374 -20.991 1.00 59.41 69 SER A O 1
ATOM 569 N N . ILE A 1 70 ? 20.685 10.675 -20.690 1.00 64.31 70 ILE A N 1
ATOM 570 C CA . ILE A 1 70 ? 19.987 10.086 -19.537 1.00 64.31 70 ILE A CA 1
ATOM 571 C C . ILE A 1 70 ? 20.781 10.316 -18.262 1.00 64.31 70 ILE A C 1
ATOM 573 O O . ILE A 1 70 ? 21.954 10.006 -18.263 1.00 64.31 70 ILE A O 1
ATOM 577 N N . SER A 1 71 ? 20.175 10.731 -17.150 1.00 57.03 71 SER A N 1
ATOM 578 C CA . SER A 1 71 ? 20.886 10.878 -15.871 1.00 57.03 71 SER A CA 1
ATOM 579 C C . SER A 1 71 ? 20.918 9.611 -15.009 1.00 57.03 71 SER A C 1
ATOM 581 O O . SER A 1 71 ? 21.896 9.385 -14.300 1.00 57.03 71 SER A O 1
ATOM 583 N N . VAL A 1 72 ? 19.885 8.763 -15.076 1.00 60.59 72 VAL A N 1
ATOM 584 C CA . VAL A 1 72 ? 19.771 7.518 -14.288 1.00 60.59 72 VAL A CA 1
ATOM 585 C C . VAL A 1 72 ? 19.040 6.446 -15.095 1.00 60.59 72 VAL A C 1
ATOM 587 O O . VAL A 1 72 ? 18.093 6.755 -15.813 1.00 60.59 72 VAL A O 1
ATOM 590 N N . ILE A 1 73 ? 19.445 5.183 -14.943 1.00 69.12 73 ILE A N 1
ATOM 591 C CA . ILE A 1 73 ? 18.779 4.020 -15.545 1.00 69.12 73 ILE A CA 1
ATOM 592 C C . ILE A 1 73 ? 18.178 3.158 -14.446 1.00 69.12 73 ILE A C 1
ATOM 594 O O . ILE A 1 73 ? 18.862 2.822 -13.478 1.00 69.12 73 ILE A O 1
ATOM 598 N N . ASP A 1 74 ? 16.951 2.698 -14.656 1.00 74.06 74 ASP A N 1
ATOM 599 C CA . ASP A 1 74 ? 16.345 1.663 -13.836 1.00 74.06 74 ASP A CA 1
ATOM 600 C C . ASP A 1 74 ? 15.897 0.471 -14.691 1.00 74.06 74 ASP A C 1
ATOM 602 O O . ASP A 1 74 ? 15.467 0.622 -15.836 1.00 74.06 74 ASP A O 1
ATOM 606 N N . ILE A 1 75 ? 16.022 -0.730 -14.128 1.00 78.00 75 ILE A N 1
ATOM 607 C CA . ILE A 1 75 ? 15.528 -1.971 -14.728 1.00 78.00 75 ILE A CA 1
ATOM 608 C C . ILE A 1 75 ? 14.695 -2.738 -13.710 1.00 78.00 75 ILE A C 1
ATOM 610 O O . ILE A 1 75 ? 15.080 -2.894 -12.547 1.00 78.00 75 ILE A O 1
ATOM 614 N N . GLY A 1 76 ? 13.545 -3.212 -14.172 1.00 79.75 76 GLY A N 1
ATOM 615 C CA . GLY A 1 76 ? 12.572 -3.960 -13.393 1.00 79.75 76 GLY A CA 1
ATOM 616 C C . GLY A 1 76 ? 12.129 -5.220 -14.122 1.00 79.75 76 GLY A C 1
ATOM 617 O O . GLY A 1 76 ? 12.489 -5.464 -15.276 1.00 79.75 76 GLY A O 1
ATOM 618 N N . TYR A 1 77 ? 11.341 -6.032 -13.431 1.00 77.94 77 TYR A N 1
ATOM 619 C CA . TYR A 1 77 ? 10.797 -7.265 -13.976 1.00 77.94 77 TYR A CA 1
ATOM 620 C C . TYR A 1 77 ? 9.354 -7.430 -13.513 1.00 77.94 77 TYR A C 1
ATOM 622 O O . TYR A 1 77 ? 9.090 -7.368 -12.314 1.00 77.94 77 TYR A O 1
ATOM 630 N N . LEU A 1 78 ? 8.437 -7.611 -14.462 1.00 77.75 78 LEU A N 1
ATOM 631 C CA . LEU A 1 78 ? 6.998 -7.704 -14.217 1.00 77.75 78 LEU A CA 1
ATOM 632 C C . LEU A 1 78 ? 6.401 -8.754 -15.155 1.00 77.75 78 LEU A C 1
ATOM 634 O O . LEU A 1 78 ? 6.551 -8.615 -16.364 1.00 77.75 78 LEU A O 1
ATOM 638 N N . ASP A 1 79 ? 5.750 -9.792 -14.622 1.00 72.44 79 ASP A N 1
ATOM 639 C CA . ASP A 1 79 ? 5.092 -10.860 -15.400 1.00 72.44 79 ASP A CA 1
ATOM 640 C C . ASP A 1 79 ? 5.894 -11.369 -16.602 1.00 72.44 79 ASP A C 1
ATOM 642 O O . ASP A 1 79 ? 5.385 -11.514 -17.713 1.00 72.44 79 ASP A O 1
ATOM 646 N N . ASN A 1 80 ? 7.182 -11.640 -16.390 1.00 74.62 80 ASN A N 1
ATOM 647 C CA . ASN A 1 80 ? 8.106 -12.112 -17.422 1.00 74.62 80 ASN A CA 1
ATOM 648 C C . ASN A 1 80 ? 8.534 -11.066 -18.478 1.00 74.62 80 ASN A C 1
ATOM 650 O O . ASN A 1 80 ? 9.324 -11.390 -19.369 1.00 74.62 80 ASN A O 1
ATOM 654 N N . GLN A 1 81 ? 8.106 -9.812 -18.342 1.00 80.81 81 GLN A N 1
ATOM 655 C CA . GLN A 1 81 ? 8.542 -8.683 -19.155 1.00 80.81 81 GLN A CA 1
ATOM 656 C C . GLN A 1 81 ? 9.656 -7.897 -18.459 1.00 80.81 81 GLN A C 1
ATOM 658 O O . GLN A 1 81 ? 9.631 -7.659 -17.248 1.00 80.81 81 GLN A O 1
ATOM 663 N N . VAL A 1 82 ? 10.661 -7.502 -19.239 1.00 85.31 82 VAL A N 1
ATOM 664 C CA . VAL A 1 82 ? 11.747 -6.650 -18.755 1.00 85.31 82 VAL A CA 1
ATOM 665 C C . VAL A 1 82 ? 11.290 -5.207 -18.877 1.00 85.31 82 VAL A C 1
ATOM 667 O O . VAL A 1 82 ? 10.895 -4.764 -19.951 1.00 85.31 82 VAL A O 1
ATOM 670 N N . LEU A 1 83 ? 11.354 -4.480 -17.772 1.00 86.31 83 LEU A N 1
ATOM 671 C CA . LEU A 1 83 ? 11.050 -3.061 -17.735 1.00 86.31 83 LEU A CA 1
ATOM 672 C C . LEU A 1 83 ? 12.353 -2.278 -17.740 1.00 86.31 83 LEU A C 1
ATOM 674 O O . LEU A 1 83 ? 13.300 -2.633 -17.037 1.00 86.31 83 LEU A O 1
ATOM 678 N N . TYR A 1 84 ? 12.389 -1.208 -18.516 1.00 84.31 84 TYR A N 1
ATOM 679 C CA . TYR A 1 84 ? 13.533 -0.319 -18.630 1.00 84.31 84 TYR A CA 1
ATOM 680 C C . TYR A 1 84 ? 13.040 1.116 -18.568 1.00 84.31 84 TYR A C 1
ATOM 682 O O . TYR A 1 84 ? 12.144 1.490 -19.313 1.00 84.31 84 TYR A O 1
ATOM 690 N N . SER A 1 85 ? 13.599 1.931 -17.687 1.00 78.00 85 SER A N 1
ATOM 691 C CA . SER A 1 85 ? 13.275 3.352 -17.629 1.00 78.00 85 SER A CA 1
ATOM 692 C C . SER A 1 85 ? 14.539 4.175 -17.495 1.00 78.00 85 SER A C 1
ATOM 694 O O . SER A 1 85 ? 15.572 3.704 -17.011 1.00 78.00 85 SER A O 1
ATOM 696 N N . PHE A 1 86 ? 14.436 5.426 -17.912 1.00 74.12 86 PHE A N 1
ATOM 697 C CA . PHE A 1 86 ? 15.493 6.398 -17.746 1.00 74.12 86 PHE A CA 1
ATOM 698 C C . PHE A 1 86 ? 14.941 7.703 -17.202 1.00 74.12 86 PHE A C 1
ATOM 700 O O . PHE A 1 86 ? 13.841 8.116 -17.560 1.00 74.12 86 PHE A O 1
ATOM 707 N N . ILE A 1 87 ? 15.726 8.345 -16.346 1.00 64.62 87 ILE A N 1
ATOM 708 C CA . ILE A 1 87 ? 15.428 9.675 -15.827 1.00 64.62 87 ILE A CA 1
ATOM 709 C C . ILE A 1 87 ? 16.150 10.670 -16.728 1.00 64.62 87 ILE A C 1
ATOM 711 O O . ILE A 1 87 ? 17.356 10.553 -16.952 1.00 64.62 87 ILE A O 1
ATOM 715 N N . HIS A 1 88 ? 15.406 11.615 -17.297 1.00 62.47 88 HIS A N 1
ATOM 716 C CA . HIS A 1 88 ? 15.966 12.672 -18.132 1.00 62.47 88 HIS A CA 1
ATOM 717 C C . HIS A 1 88 ? 16.149 13.950 -17.300 1.00 62.47 88 HIS A C 1
ATOM 719 O O . HIS A 1 88 ? 15.320 14.269 -16.455 1.00 62.47 88 HIS A O 1
ATOM 725 N N . ASN A 1 89 ? 17.186 14.746 -17.581 1.00 55.06 89 ASN A N 1
ATOM 726 C CA . ASN A 1 89 ? 17.405 16.037 -16.897 1.00 55.06 89 ASN A CA 1
ATOM 727 C C . ASN A 1 89 ? 16.338 17.100 -17.223 1.00 55.06 89 ASN A C 1
ATOM 729 O O . ASN A 1 89 ? 16.269 18.144 -16.581 1.00 55.06 89 ASN A O 1
ATOM 733 N N . SER A 1 90 ? 15.512 16.851 -18.240 1.00 56.53 90 SER A N 1
ATOM 734 C CA . SER A 1 90 ? 14.354 17.676 -18.575 1.00 56.53 90 SER A CA 1
ATOM 735 C C . SER A 1 90 ? 13.103 16.919 -18.151 1.00 56.53 90 SER A C 1
ATOM 737 O O . SER A 1 90 ? 12.743 15.933 -18.791 1.00 56.53 90 SER A O 1
ATOM 739 N N . PHE A 1 91 ? 12.445 17.393 -17.099 1.00 54.22 91 PHE A N 1
ATOM 740 C CA . PHE A 1 91 ? 11.271 16.786 -16.457 1.00 54.22 91 PHE A CA 1
ATOM 741 C C . PHE A 1 91 ? 9.995 16.763 -17.332 1.00 54.22 91 PHE A C 1
ATOM 743 O O . PHE A 1 91 ? 8.877 16.835 -16.843 1.00 54.22 91 PHE A O 1
ATOM 750 N N . THR A 1 92 ? 10.106 16.723 -18.655 1.00 57.91 92 THR A N 1
ATOM 751 C CA . THR A 1 92 ? 8.965 16.762 -19.576 1.00 57.91 92 THR A CA 1
ATOM 752 C C . THR A 1 92 ? 8.298 15.391 -19.693 1.00 57.91 92 THR A C 1
ATOM 754 O O . THR A 1 92 ? 8.990 14.394 -19.907 1.00 57.91 92 THR A O 1
ATOM 757 N N . GLN A 1 93 ? 6.959 15.347 -19.681 1.00 55.53 93 GLN A N 1
ATOM 758 C CA . GLN A 1 93 ? 6.162 14.116 -19.852 1.00 55.53 93 GLN A CA 1
ATOM 759 C C . GLN A 1 93 ? 6.539 13.289 -21.093 1.00 55.53 93 GLN A C 1
ATOM 761 O O . GLN A 1 93 ? 6.435 12.068 -21.072 1.00 55.53 93 GLN A O 1
ATOM 766 N N . GLU A 1 94 ? 7.002 13.927 -22.172 1.00 61.31 94 GLU A N 1
ATOM 767 C CA . GLU A 1 94 ? 7.400 13.228 -23.400 1.00 61.31 94 GLU A CA 1
ATOM 768 C C . GLU A 1 94 ? 8.617 12.306 -23.217 1.00 61.31 94 GLU A C 1
ATOM 770 O O . GLU A 1 94 ? 8.763 11.338 -23.967 1.00 61.31 94 GLU A O 1
ATOM 775 N N . ARG A 1 95 ? 9.474 12.589 -22.225 1.00 63.09 95 ARG A N 1
ATOM 776 C CA . ARG A 1 95 ? 10.735 11.866 -21.989 1.00 63.09 95 ARG A CA 1
ATOM 777 C C . ARG A 1 95 ? 10.682 10.892 -20.809 1.00 63.09 95 ARG A C 1
ATOM 779 O O . ARG A 1 95 ? 11.471 9.954 -20.789 1.00 63.09 95 ARG A O 1
ATOM 786 N N . ASN A 1 96 ? 9.733 11.054 -19.887 1.00 70.50 96 ASN A N 1
ATOM 787 C CA . ASN A 1 96 ? 9.580 10.184 -18.718 1.00 70.50 96 ASN A CA 1
ATOM 788 C C . ASN A 1 96 ? 8.725 8.956 -19.050 1.00 70.50 96 ASN A C 1
ATOM 790 O O . ASN A 1 96 ? 7.492 8.979 -18.959 1.00 70.50 96 ASN A O 1
ATOM 794 N N . LYS A 1 97 ? 9.396 7.882 -19.471 1.00 78.19 97 LYS A N 1
ATOM 795 C CA . LYS A 1 97 ? 8.749 6.640 -19.894 1.00 78.19 97 LYS A CA 1
ATOM 796 C C . LYS A 1 97 ? 9.343 5.414 -19.216 1.00 78.19 97 LYS A C 1
ATOM 798 O O . LYS A 1 97 ? 10.553 5.303 -19.019 1.00 78.19 97 LYS A O 1
ATOM 803 N N . ILE A 1 98 ? 8.467 4.452 -18.954 1.00 81.75 98 ILE A N 1
ATOM 804 C CA . ILE A 1 98 ? 8.830 3.068 -18.663 1.00 81.75 98 ILE A CA 1
ATOM 805 C C . ILE A 1 98 ? 8.598 2.278 -19.949 1.00 81.75 98 ILE A C 1
ATOM 807 O O . ILE A 1 98 ? 7.484 2.222 -20.468 1.00 81.75 98 ILE A O 1
ATOM 811 N N . TYR A 1 99 ? 9.670 1.702 -20.473 1.00 86.56 99 TYR A N 1
ATOM 812 C CA . TYR A 1 99 ? 9.691 0.885 -21.672 1.00 86.56 99 TYR A CA 1
ATOM 813 C C . TYR A 1 99 ? 9.557 -0.585 -21.313 1.00 86.56 99 TYR A C 1
ATOM 815 O O . TYR A 1 99 ? 10.226 -1.093 -20.411 1.00 86.56 99 TYR A O 1
ATOM 823 N N . PHE A 1 100 ? 8.727 -1.273 -22.079 1.00 87.62 100 PHE A N 1
ATOM 824 C CA . PHE A 1 100 ? 8.587 -2.713 -22.035 1.00 87.62 100 PHE A CA 1
ATOM 825 C C . PHE A 1 100 ? 9.517 -3.303 -23.085 1.00 87.62 100 PHE A C 1
ATOM 827 O O . PHE A 1 100 ? 9.371 -3.030 -24.278 1.00 87.62 100 PHE A O 1
ATOM 834 N N . LEU A 1 101 ? 10.504 -4.071 -22.638 1.00 89.12 101 LEU A N 1
ATOM 835 C CA . LEU A 1 101 ? 11.478 -4.705 -23.510 1.00 89.12 101 LEU A CA 1
ATOM 836 C C . LEU A 1 101 ? 11.099 -6.160 -23.770 1.00 89.12 101 LEU A C 1
ATOM 838 O O . LEU A 1 101 ? 10.767 -6.914 -22.848 1.00 89.12 101 LEU A O 1
ATOM 842 N N . ASN A 1 102 ? 11.268 -6.578 -25.022 1.00 88.75 102 ASN A N 1
ATOM 843 C CA . ASN A 1 102 ? 11.281 -7.984 -25.373 1.00 88.75 102 ASN A CA 1
ATOM 844 C C . ASN A 1 102 ? 12.447 -8.663 -24.646 1.00 88.75 102 ASN A C 1
ATOM 846 O O . ASN A 1 102 ? 13.607 -8.271 -24.783 1.00 88.75 102 ASN A O 1
ATOM 850 N N . ARG A 1 103 ? 12.162 -9.719 -23.892 1.00 85.31 103 ARG A N 1
ATOM 851 C CA . ARG A 1 103 ? 13.168 -10.394 -23.062 1.00 85.31 103 ARG A CA 1
ATOM 852 C C . ARG A 1 103 ? 14.297 -11.063 -23.864 1.00 85.31 103 ARG A C 1
ATOM 854 O O . ARG A 1 103 ? 15.409 -11.220 -23.352 1.00 85.31 103 ARG A O 1
ATOM 861 N N . GLU A 1 104 ? 14.026 -11.487 -25.095 1.00 86.88 104 GLU A N 1
ATOM 862 C CA . GLU A 1 104 ? 15.009 -12.184 -25.929 1.00 86.88 104 GLU A CA 1
ATOM 863 C C . GLU A 1 104 ? 15.849 -11.225 -26.764 1.00 86.88 104 GLU A C 1
ATOM 865 O O . GLU A 1 104 ? 17.070 -11.377 -26.852 1.00 86.88 104 GLU A O 1
ATOM 870 N N . THR A 1 105 ? 15.214 -10.217 -27.358 1.00 89.38 105 THR A N 1
ATOM 871 C CA . THR A 1 105 ? 15.891 -9.277 -28.259 1.00 89.38 105 THR A CA 1
ATOM 872 C C . THR A 1 105 ? 16.388 -8.015 -27.556 1.00 89.38 105 THR A C 1
ATOM 874 O O . THR A 1 105 ? 17.294 -7.367 -28.077 1.00 89.38 105 THR A O 1
ATOM 877 N N . LEU A 1 106 ? 15.847 -7.691 -26.373 1.00 88.62 106 LEU A N 1
ATOM 878 C CA . LEU A 1 106 ? 16.014 -6.416 -25.658 1.00 88.62 106 LEU A CA 1
ATOM 879 C C . LEU A 1 106 ? 15.515 -5.194 -26.454 1.00 88.62 106 LEU A C 1
ATOM 881 O O . LEU A 1 106 ? 15.868 -4.059 -26.134 1.00 88.62 106 LEU A O 1
ATOM 885 N N . GLU A 1 107 ? 14.709 -5.414 -27.495 1.00 89.44 107 GLU A N 1
ATOM 886 C CA . GLU A 1 107 ? 14.051 -4.340 -28.241 1.00 89.44 107 GLU A CA 1
ATOM 887 C C . GLU A 1 107 ? 12.867 -3.780 -27.456 1.00 89.44 107 GLU A C 1
ATOM 889 O O . GLU A 1 107 ? 12.183 -4.513 -26.742 1.00 89.44 107 GLU A O 1
ATOM 894 N N . ILE A 1 108 ? 12.611 -2.483 -27.618 1.00 88.56 108 ILE A N 1
ATOM 895 C CA . ILE A 1 108 ? 11.428 -1.830 -27.057 1.00 88.56 108 ILE A CA 1
ATOM 896 C C . ILE A 1 108 ? 10.198 -2.324 -27.821 1.00 88.56 108 ILE A C 1
ATOM 898 O O . ILE A 1 108 ? 10.102 -2.139 -29.033 1.00 88.56 108 ILE A O 1
ATOM 902 N N . GLU A 1 109 ? 9.258 -2.932 -27.106 1.00 88.81 109 GLU A N 1
ATOM 903 C CA . GLU A 1 109 ? 7.964 -3.364 -27.644 1.00 88.81 109 GLU A CA 1
ATOM 904 C C . GLU A 1 109 ? 6.876 -2.323 -27.393 1.00 88.81 109 GLU A C 1
ATOM 906 O O . GLU A 1 109 ? 5.957 -2.183 -28.197 1.00 88.81 109 GLU A O 1
ATOM 911 N N . ASP A 1 110 ? 6.968 -1.615 -26.266 1.00 87.50 110 ASP A N 1
ATOM 912 C CA . ASP A 1 110 ? 5.957 -0.656 -25.835 1.00 87.50 110 ASP A CA 1
ATOM 913 C C . ASP A 1 110 ? 6.511 0.337 -24.806 1.00 87.50 110 ASP A C 1
ATOM 915 O O . ASP A 1 110 ? 7.620 0.171 -24.290 1.00 87.50 110 ASP A O 1
ATOM 919 N N . SER A 1 111 ? 5.726 1.358 -24.467 1.00 86.00 111 SER A N 1
ATOM 920 C CA . SER A 1 111 ? 6.059 2.297 -23.398 1.00 86.00 111 SER A CA 1
ATOM 921 C C . SER A 1 111 ? 4.827 2.909 -22.744 1.00 86.00 111 SER A C 1
ATOM 923 O O . SER A 1 111 ? 3.852 3.218 -23.424 1.00 86.00 111 SER A O 1
ATOM 925 N N . ILE A 1 112 ? 4.924 3.198 -21.450 1.00 81.12 112 ILE A N 1
ATOM 926 C CA . ILE A 1 112 ? 3.960 4.020 -20.711 1.00 81.12 112 ILE A CA 1
ATOM 927 C C . ILE A 1 112 ? 4.652 5.239 -20.110 1.00 81.12 112 ILE A C 1
ATOM 929 O O . ILE A 1 112 ? 5.860 5.223 -19.882 1.00 81.12 112 ILE A O 1
ATOM 933 N N . VAL A 1 113 ? 3.880 6.287 -19.817 1.00 76.38 113 VAL A N 1
ATOM 934 C CA . VAL A 1 113 ? 4.353 7.393 -18.969 1.00 76.38 113 VAL A CA 1
ATOM 935 C C . VAL A 1 113 ? 4.686 6.827 -17.594 1.00 76.38 113 VAL A C 1
ATOM 937 O O . VAL A 1 113 ? 3.871 6.094 -17.042 1.00 76.38 113 VAL A O 1
ATOM 940 N N . GLY A 1 114 ? 5.856 7.152 -17.046 1.00 71.12 114 GLY A N 1
ATOM 941 C CA . GLY A 1 114 ? 6.279 6.668 -15.734 1.00 71.12 114 GLY A CA 1
ATOM 942 C C . GLY A 1 114 ? 7.684 7.119 -15.350 1.00 71.12 114 GLY A C 1
ATOM 943 O O . GLY A 1 114 ? 8.441 7.577 -16.198 1.00 71.12 114 GLY A O 1
ATOM 944 N N . TYR A 1 115 ? 8.014 7.011 -14.061 1.00 69.12 115 TYR A N 1
ATOM 945 C CA . TYR A 1 115 ? 9.295 7.484 -13.525 1.00 69.12 115 TYR A CA 1
ATOM 946 C C . TYR A 1 115 ? 10.360 6.384 -13.435 1.00 69.12 115 TYR A C 1
ATOM 948 O O . TYR A 1 115 ? 11.489 6.553 -13.885 1.00 69.12 115 TYR A O 1
ATOM 956 N N . SER A 1 116 ? 10.011 5.243 -12.839 1.00 72.69 116 SER A N 1
ATOM 957 C CA . SER A 1 116 ? 10.976 4.199 -12.490 1.00 72.69 116 SER A CA 1
ATOM 958 C C . SER A 1 116 ? 10.378 2.817 -12.710 1.00 72.69 116 SER A C 1
ATOM 960 O O . SER A 1 116 ? 9.284 2.519 -12.250 1.00 72.69 116 SER A O 1
ATOM 962 N N . ALA A 1 117 ? 11.124 1.936 -13.369 1.00 70.56 117 ALA A N 1
ATOM 963 C CA . ALA A 1 117 ? 10.725 0.550 -13.584 1.00 70.56 117 ALA A CA 1
ATOM 964 C C . ALA A 1 117 ? 10.538 -0.256 -12.280 1.00 70.56 117 ALA A C 1
ATOM 966 O O . ALA A 1 117 ? 9.905 -1.310 -12.302 1.00 70.56 117 ALA A O 1
ATOM 967 N N . THR A 1 118 ? 11.079 0.205 -11.146 1.00 70.44 118 THR A N 1
ATOM 968 C CA . THR A 1 118 ? 10.991 -0.500 -9.854 1.00 70.44 118 THR A CA 1
ATOM 969 C C . THR A 1 118 ? 9.997 0.072 -8.856 1.00 70.44 118 THR A C 1
ATOM 971 O O . THR A 1 118 ? 9.863 -0.465 -7.757 1.00 70.44 118 THR A O 1
ATOM 974 N N . ASN A 1 119 ? 9.240 1.100 -9.238 1.00 70.19 119 ASN A N 1
ATOM 975 C CA . ASN A 1 119 ? 8.190 1.675 -8.398 1.00 70.19 119 ASN A CA 1
ATOM 976 C C . ASN A 1 119 ? 6.784 1.107 -8.690 1.00 70.19 119 ASN A C 1
ATOM 978 O O . ASN A 1 119 ? 5.793 1.621 -8.168 1.00 70.19 119 ASN A O 1
ATOM 982 N N . MET A 1 120 ? 6.698 0.068 -9.525 1.00 77.00 120 MET A N 1
ATOM 983 C CA . MET A 1 120 ? 5.446 -0.564 -9.935 1.00 77.00 120 MET A CA 1
ATOM 984 C C . MET A 1 120 ? 5.021 -1.624 -8.917 1.00 77.00 120 MET A C 1
ATOM 986 O O . MET A 1 120 ? 5.809 -2.488 -8.533 1.00 77.00 120 MET A O 1
ATOM 990 N N . LYS A 1 121 ? 3.760 -1.567 -8.487 1.00 78.12 121 LYS A N 1
ATOM 991 C CA . LYS A 1 121 ? 3.163 -2.494 -7.527 1.00 78.12 121 LYS A CA 1
ATOM 992 C C . LYS A 1 121 ? 1.873 -3.081 -8.072 1.00 78.12 121 LYS A C 1
ATOM 994 O O . LYS A 1 121 ? 0.954 -2.354 -8.437 1.00 78.12 121 LYS A O 1
ATOM 999 N N . GLU A 1 122 ? 1.793 -4.402 -8.103 1.00 83.44 122 GLU A N 1
ATOM 1000 C CA . GLU A 1 122 ? 0.597 -5.102 -8.560 1.00 83.44 122 GLU A CA 1
ATOM 1001 C C . GLU A 1 122 ? -0.559 -4.931 -7.573 1.00 83.44 122 GLU A C 1
ATOM 1003 O O . GLU A 1 122 ? -0.393 -5.052 -6.359 1.00 83.44 122 GLU A O 1
ATOM 1008 N N . ILE A 1 123 ? -1.738 -4.644 -8.120 1.00 81.62 123 ILE A N 1
ATOM 1009 C CA . ILE A 1 123 ? -3.016 -4.672 -7.404 1.00 81.62 123 ILE A CA 1
ATOM 1010 C C . ILE A 1 123 ? -3.667 -6.043 -7.623 1.00 81.62 123 ILE A C 1
ATOM 1012 O O . ILE A 1 123 ? -4.250 -6.621 -6.710 1.00 81.62 123 ILE A O 1
ATOM 1016 N N . ASN A 1 124 ? -3.575 -6.561 -8.849 1.00 82.56 124 ASN A N 1
ATOM 1017 C CA . ASN A 1 124 ? -4.030 -7.887 -9.250 1.00 82.56 124 ASN A CA 1
ATOM 1018 C C . ASN A 1 124 ? -3.334 -8.325 -10.548 1.00 82.56 124 ASN A C 1
ATOM 1020 O O . ASN A 1 124 ? -2.569 -7.562 -11.140 1.00 82.56 124 ASN A O 1
ATOM 1024 N N . ASP A 1 125 ? -3.671 -9.520 -11.034 1.00 84.12 125 ASP A N 1
ATOM 1025 C CA . ASP A 1 125 ? -3.100 -10.130 -12.242 1.00 84.12 125 ASP A CA 1
ATOM 1026 C C . ASP A 1 125 ? -3.127 -9.211 -13.472 1.00 84.12 125 ASP A C 1
ATOM 1028 O O . ASP A 1 125 ? -2.251 -9.287 -14.323 1.00 84.12 125 ASP A O 1
ATOM 1032 N N . SER A 1 126 ? -4.108 -8.311 -13.567 1.00 85.31 126 SER A N 1
ATOM 1033 C CA . SER A 1 126 ? -4.314 -7.445 -14.731 1.00 85.31 126 SER A CA 1
ATOM 1034 C C . SER A 1 126 ? -3.937 -5.985 -14.507 1.00 85.31 126 SER A C 1
ATOM 1036 O O . SER A 1 126 ? -3.938 -5.212 -15.462 1.00 85.31 126 SER A O 1
ATOM 1038 N N . THR A 1 127 ? -3.696 -5.560 -13.267 1.00 85.25 127 THR A N 1
ATOM 1039 C CA . THR A 1 127 ? -3.611 -4.137 -12.926 1.00 85.25 127 THR A CA 1
ATOM 1040 C C . THR A 1 127 ? -2.538 -3.873 -11.890 1.00 85.25 127 THR A C 1
ATOM 1042 O O . THR A 1 127 ? -2.412 -4.584 -10.895 1.00 85.25 127 THR A O 1
ATOM 1045 N N . LEU A 1 128 ? -1.784 -2.806 -12.110 1.00 86.31 128 LEU A N 1
ATOM 1046 C CA . LEU A 1 128 ? -0.755 -2.329 -11.200 1.00 86.31 128 LEU A CA 1
ATOM 1047 C C . LEU A 1 128 ? -0.873 -0.823 -11.010 1.00 86.31 128 LEU A C 1
ATOM 1049 O O . LEU A 1 128 ? -1.523 -0.133 -11.793 1.00 86.31 128 LEU A O 1
ATOM 1053 N N . THR A 1 129 ? -0.207 -0.323 -9.984 1.00 80.62 129 THR A N 1
ATOM 1054 C CA . THR A 1 129 ? -0.088 1.096 -9.671 1.00 80.62 129 THR A CA 1
ATOM 1055 C C . THR A 1 129 ? 1.376 1.485 -9.544 1.00 80.62 129 THR A C 1
ATOM 1057 O O . THR A 1 129 ? 2.214 0.656 -9.190 1.00 80.62 129 THR A O 1
ATOM 1060 N N . PHE A 1 130 ? 1.703 2.725 -9.877 1.00 76.69 130 PHE A N 1
ATOM 1061 C CA . PHE A 1 130 ? 3.075 3.218 -9.885 1.00 76.69 130 PHE A CA 1
ATOM 1062 C C . PHE A 1 130 ? 3.111 4.746 -9.809 1.00 76.69 130 PHE A C 1
ATOM 1064 O O . PHE A 1 130 ? 2.104 5.412 -10.051 1.00 76.69 130 PHE A O 1
ATOM 1071 N N . LEU A 1 131 ? 4.274 5.310 -9.476 1.00 71.38 131 LEU A N 1
ATOM 1072 C CA . LEU A 1 131 ? 4.494 6.755 -9.584 1.00 71.38 131 LEU A CA 1
ATOM 1073 C C . LEU A 1 131 ? 4.990 7.114 -10.983 1.00 71.38 131 LEU A C 1
ATOM 1075 O O . LEU A 1 131 ? 6.001 6.583 -11.454 1.00 71.38 131 LEU A O 1
ATOM 1079 N N . GLY A 1 132 ? 4.325 8.071 -11.614 1.00 66.81 132 GLY A N 1
ATOM 1080 C CA . GLY A 1 132 ? 4.833 8.771 -12.786 1.00 66.81 132 GLY A CA 1
ATOM 1081 C C . GLY A 1 132 ? 5.309 10.165 -12.407 1.00 66.81 132 GLY A C 1
ATOM 1082 O O . GLY A 1 132 ? 4.708 10.812 -11.558 1.00 66.81 132 GLY A O 1
ATOM 1083 N N . GLU A 1 133 ? 6.385 10.625 -13.032 1.00 64.38 133 GLU A N 1
ATOM 1084 C CA . GLU A 1 133 ? 6.911 11.975 -12.846 1.00 64.38 133 GLU A CA 1
ATOM 1085 C C . GLU A 1 133 ? 6.416 12.887 -13.972 1.00 64.38 133 GLU A C 1
ATOM 1087 O O . GLU A 1 133 ? 6.622 12.617 -15.157 1.00 64.38 133 GLU A O 1
ATOM 1092 N N . ASN A 1 134 ? 5.805 13.994 -13.576 1.00 59.31 134 ASN A N 1
ATOM 1093 C CA . ASN A 1 134 ? 5.323 15.073 -14.415 1.00 59.31 134 ASN A CA 1
ATOM 1094 C C . ASN A 1 134 ? 6.082 16.358 -14.073 1.00 59.31 134 ASN A C 1
ATOM 1096 O O . ASN A 1 134 ? 6.016 16.845 -12.949 1.00 59.31 134 ASN A O 1
ATOM 1100 N N . GLY A 1 135 ? 6.759 16.983 -15.027 1.00 55.59 135 GLY A N 1
ATOM 1101 C CA . GLY A 1 135 ? 7.320 18.316 -14.809 1.00 55.59 135 GLY A CA 1
ATOM 1102 C C . GLY A 1 135 ? 6.224 19.366 -14.747 1.00 55.59 135 GLY A C 1
ATOM 1103 O O . GLY A 1 135 ? 5.389 19.455 -15.650 1.00 55.59 135 GLY A O 1
ATOM 1104 N N . LYS A 1 136 ? 6.254 20.190 -13.700 1.00 53.81 136 LYS A N 1
ATOM 1105 C CA . LYS A 1 136 ? 5.484 21.428 -13.638 1.00 53.81 136 LYS A CA 1
ATOM 1106 C C . LYS A 1 136 ? 6.459 22.596 -13.578 1.00 53.81 136 LYS A C 1
ATOM 1108 O O . LYS A 1 136 ? 7.344 22.650 -12.725 1.00 53.81 136 LYS A O 1
ATOM 1113 N N . GLU A 1 137 ? 6.289 23.544 -14.488 1.00 56.28 137 GLU A N 1
ATOM 1114 C CA . GLU A 1 137 ? 6.969 24.830 -14.394 1.00 56.28 137 GLU A CA 1
ATOM 1115 C C . GLU A 1 137 ? 6.321 25.635 -13.265 1.00 56.28 137 GLU A C 1
ATOM 1117 O O . GLU A 1 137 ? 5.140 25.985 -13.329 1.00 56.28 137 GLU A O 1
ATOM 1122 N N . ILE A 1 138 ? 7.077 25.894 -12.198 1.00 53.94 138 ILE A N 1
ATOM 1123 C CA . ILE A 1 138 ? 6.645 26.769 -11.114 1.00 53.94 138 ILE A CA 1
ATOM 1124 C C . ILE A 1 138 ? 7.352 28.110 -11.301 1.00 53.94 138 ILE A C 1
ATOM 1126 O O . ILE A 1 138 ? 8.571 28.241 -11.175 1.00 53.94 138 ILE A O 1
ATOM 1130 N N . HIS A 1 139 ? 6.565 29.135 -11.620 1.00 51.81 139 HIS A N 1
ATOM 1131 C CA . HIS A 1 139 ? 7.056 30.503 -11.712 1.00 51.81 139 HIS A CA 1
ATOM 1132 C C . HIS A 1 139 ? 7.195 31.087 -10.305 1.00 51.81 139 HIS A C 1
ATOM 1134 O O . HIS A 1 139 ? 6.197 31.438 -9.678 1.00 51.81 139 HIS A O 1
ATOM 1140 N N . TYR A 1 140 ? 8.429 31.224 -9.821 1.00 49.41 140 TYR A N 1
ATOM 1141 C CA . TYR A 1 140 ? 8.726 31.872 -8.547 1.00 49.41 140 TYR A CA 1
ATOM 1142 C C . TYR A 1 140 ? 9.592 33.108 -8.797 1.00 49.41 140 TYR A C 1
ATOM 1144 O O . TYR A 1 140 ? 10.814 33.058 -8.721 1.00 49.41 140 TYR A O 1
ATOM 1152 N N . MET A 1 141 ? 8.960 34.229 -9.165 1.00 39.81 141 MET A N 1
ATOM 1153 C CA . MET A 1 141 ? 9.654 35.466 -9.560 1.00 39.81 141 MET A CA 1
ATOM 1154 C C . MET A 1 141 ? 10.801 35.834 -8.588 1.00 39.81 141 MET A C 1
ATOM 1156 O O . MET A 1 141 ? 10.557 35.906 -7.383 1.00 39.81 141 MET A O 1
ATOM 1160 N N . PRO A 1 142 ? 12.034 36.102 -9.076 1.00 44.28 142 PRO A N 1
ATOM 1161 C CA . PRO A 1 142 ? 12.448 36.238 -10.480 1.00 44.28 142 PRO A CA 1
ATOM 1162 C C . PRO A 1 142 ? 12.919 34.930 -11.157 1.00 44.28 142 PRO A C 1
ATOM 1164 O O . PRO A 1 142 ? 13.390 34.982 -12.289 1.00 44.28 142 PRO A O 1
ATOM 1167 N N . TYR A 1 143 ? 12.810 33.771 -10.503 1.00 50.16 143 TYR A N 1
ATOM 1168 C CA . TYR A 1 143 ? 13.332 32.490 -10.987 1.00 50.16 143 TYR A CA 1
ATOM 1169 C C . TYR A 1 143 ? 12.223 31.580 -11.545 1.00 50.16 143 TYR A C 1
ATOM 1171 O O . TYR A 1 143 ? 11.159 31.400 -10.953 1.00 50.16 143 TYR A O 1
ATOM 1179 N N . LEU A 1 144 ? 12.475 30.969 -12.701 1.00 50.75 144 LEU A N 1
ATOM 1180 C CA . LEU A 1 144 ? 11.697 29.823 -13.164 1.00 50.75 144 LEU A CA 1
ATOM 1181 C C . LEU A 1 144 ? 12.297 28.573 -12.516 1.00 50.75 144 LEU A C 1
ATOM 1183 O O . LEU A 1 144 ? 13.458 28.260 -12.779 1.00 50.75 144 LEU A O 1
ATOM 1187 N N . ILE A 1 145 ? 11.533 27.879 -11.672 1.00 56.16 145 ILE A N 1
ATOM 1188 C CA . ILE A 1 145 ? 11.953 26.601 -11.095 1.00 56.16 145 ILE A CA 1
ATOM 1189 C C . ILE A 1 145 ? 11.105 25.508 -11.744 1.00 56.16 145 ILE A C 1
ATOM 1191 O O . ILE A 1 145 ? 9.883 25.470 -11.597 1.00 56.16 145 ILE A O 1
ATOM 1195 N N . LEU A 1 146 ? 11.756 24.620 -12.495 1.00 53.47 146 LEU A N 1
ATOM 1196 C CA . LEU A 1 146 ? 11.151 23.362 -12.924 1.00 53.47 146 LEU A CA 1
ATOM 1197 C C . LEU A 1 146 ? 11.132 22.425 -11.720 1.00 53.47 146 LEU A C 1
ATOM 1199 O O . LEU A 1 146 ? 12.179 21.969 -11.267 1.00 53.47 146 LEU A O 1
ATOM 1203 N N . CYS A 1 147 ? 9.935 22.171 -11.204 1.00 54.81 147 CYS A N 1
ATOM 1204 C CA . CYS A 1 147 ? 9.719 21.281 -10.077 1.00 54.81 147 CYS A CA 1
ATOM 1205 C C . CYS A 1 147 ? 9.117 19.969 -10.600 1.00 54.81 147 CYS A C 1
ATOM 1207 O O . CYS A 1 147 ? 8.030 19.998 -11.193 1.00 54.81 147 CYS A O 1
ATOM 1209 N N . PRO A 1 148 ? 9.783 18.817 -10.411 1.00 54.56 148 PRO A N 1
ATOM 1210 C CA . PRO A 1 148 ? 9.173 17.534 -10.725 1.00 54.56 148 PRO A CA 1
ATOM 1211 C C . PRO A 1 148 ? 8.003 17.267 -9.776 1.00 54.56 148 PRO A C 1
ATOM 1213 O O . PRO A 1 148 ? 8.168 17.115 -8.571 1.00 54.56 148 PRO A O 1
ATOM 1216 N N . THR A 1 149 ? 6.794 17.221 -10.318 1.00 58.72 149 THR A N 1
ATOM 1217 C CA . THR A 1 149 ? 5.621 16.695 -9.610 1.00 58.72 149 THR A CA 1
ATOM 1218 C C . THR A 1 149 ? 5.502 15.209 -9.909 1.00 58.72 149 THR A C 1
ATOM 1220 O O . THR A 1 149 ? 5.903 14.772 -10.981 1.00 58.72 149 THR A O 1
ATOM 1223 N N . PHE A 1 150 ? 4.955 14.407 -9.002 1.00 64.38 150 PHE A N 1
ATOM 1224 C CA . PHE A 1 150 ? 4.673 13.007 -9.306 1.00 64.38 150 PHE A CA 1
ATOM 1225 C C . PHE A 1 150 ? 3.190 12.757 -9.113 1.00 64.38 150 PHE A C 1
ATOM 1227 O O . PHE A 1 150 ? 2.580 13.253 -8.174 1.00 64.38 150 PHE A O 1
ATOM 1234 N N . ASP A 1 151 ? 2.613 11.998 -10.030 1.00 69.62 151 ASP A N 1
ATOM 1235 C CA . ASP A 1 151 ? 1.232 11.554 -9.968 1.00 69.62 151 ASP A CA 1
ATOM 1236 C C . ASP A 1 151 ? 1.240 10.027 -9.839 1.00 69.62 151 ASP A C 1
ATOM 1238 O O . ASP A 1 151 ? 2.089 9.338 -10.414 1.00 69.62 151 ASP A O 1
ATOM 1242 N N . TYR A 1 152 ? 0.295 9.479 -9.081 1.00 75.38 152 TYR A N 1
ATOM 1243 C CA . TYR A 1 152 ? 0.073 8.040 -9.102 1.00 75.38 152 TYR A CA 1
ATOM 1244 C C . TYR A 1 152 ? -0.755 7.658 -10.314 1.00 75.38 152 TYR A C 1
ATOM 1246 O O . TYR A 1 152 ? -1.727 8.329 -10.660 1.00 75.38 152 TYR A O 1
ATOM 1254 N N . TYR A 1 153 ? -0.408 6.528 -10.905 1.00 78.50 153 TYR A N 1
ATOM 1255 C CA . TYR A 1 153 ? -1.084 5.989 -12.066 1.00 78.50 153 TYR A CA 1
ATOM 1256 C C . TYR A 1 153 ? -1.480 4.547 -11.831 1.00 78.50 153 TYR A C 1
ATOM 1258 O O . TYR A 1 153 ? -0.746 3.789 -11.203 1.00 78.50 153 TYR A O 1
ATOM 1266 N N . ILE A 1 154 ? -2.611 4.163 -12.404 1.00 84.12 154 ILE A N 1
ATOM 1267 C CA . ILE A 1 154 ? -3.012 2.776 -12.581 1.00 84.12 154 ILE A CA 1
ATOM 1268 C C . ILE A 1 154 ? -2.725 2.385 -14.023 1.00 84.12 154 ILE A C 1
ATOM 1270 O O . ILE A 1 154 ? -3.103 3.104 -14.944 1.00 84.12 154 ILE A O 1
ATOM 1274 N N . TYR A 1 155 ? -2.085 1.238 -14.220 1.00 85.44 155 TYR A N 1
ATOM 1275 C CA . TYR A 1 155 ? -1.884 0.629 -15.528 1.00 85.44 155 TYR A CA 1
ATOM 1276 C C . TYR A 1 155 ? -2.621 -0.701 -15.608 1.00 85.44 155 TYR A C 1
ATOM 1278 O O . TYR A 1 155 ? -2.434 -1.584 -14.766 1.00 85.44 155 TYR A O 1
ATOM 1286 N N . ASN A 1 156 ? -3.436 -0.848 -16.648 1.00 85.31 156 ASN A N 1
ATOM 1287 C CA . ASN A 1 156 ? -4.112 -2.094 -16.969 1.00 85.31 156 ASN A CA 1
ATOM 1288 C C . ASN A 1 156 ? -3.295 -2.863 -18.017 1.00 85.31 156 ASN A C 1
ATOM 1290 O O . ASN A 1 156 ? -3.209 -2.448 -19.169 1.00 85.31 156 ASN A O 1
ATOM 1294 N N . LYS A 1 157 ? -2.736 -4.011 -17.630 1.00 83.56 157 LYS A N 1
ATOM 1295 C CA . LYS A 1 157 ? -1.853 -4.847 -18.457 1.00 83.56 157 LYS A CA 1
ATOM 1296 C C . LYS A 1 157 ? -2.535 -5.365 -19.729 1.00 83.56 157 LYS A C 1
ATOM 1298 O O . LYS A 1 157 ? -1.886 -5.486 -20.762 1.00 83.56 157 LYS A O 1
ATOM 1303 N N . ASN A 1 158 ? -3.841 -5.638 -19.671 1.00 83.69 158 ASN A N 1
ATOM 1304 C CA . ASN A 1 158 ? -4.594 -6.208 -20.794 1.00 83.69 158 ASN A CA 1
ATOM 1305 C C . ASN A 1 158 ? -4.882 -5.174 -21.884 1.00 83.69 158 ASN A C 1
ATOM 1307 O O . ASN A 1 158 ? -4.757 -5.450 -23.072 1.00 83.69 158 ASN A O 1
ATOM 1311 N N . THR A 1 159 ? -5.311 -3.985 -21.469 1.00 83.81 159 THR A N 1
ATOM 1312 C CA . THR A 1 159 ? -5.700 -2.904 -22.384 1.00 83.81 159 THR A CA 1
ATOM 1313 C C . THR A 1 159 ? -4.532 -1.977 -22.711 1.00 83.81 159 THR A C 1
ATOM 1315 O O . THR A 1 159 ? -4.603 -1.228 -23.681 1.00 83.81 159 THR A O 1
ATOM 1318 N N . LYS A 1 160 ? -3.465 -2.040 -21.908 1.00 79.81 160 LYS A N 1
ATOM 1319 C CA . LYS A 1 160 ? -2.290 -1.167 -21.940 1.00 79.81 160 LYS A CA 1
ATOM 1320 C C . LYS A 1 160 ? -2.596 0.315 -21.713 1.00 79.81 160 LYS A C 1
ATOM 1322 O O . LYS A 1 160 ? -1.807 1.182 -22.080 1.00 79.81 160 LYS A O 1
ATOM 1327 N N . PHE A 1 161 ? -3.736 0.619 -21.097 1.00 80.31 161 PHE A N 1
ATOM 1328 C CA . PHE A 1 161 ? -4.098 1.985 -20.740 1.00 80.31 161 PHE A CA 1
ATOM 1329 C C . PHE A 1 161 ? -3.598 2.350 -19.347 1.00 80.31 161 PHE A C 1
ATOM 1331 O O . PHE A 1 161 ? -3.662 1.552 -18.408 1.00 80.31 161 PHE A O 1
ATOM 1338 N N . THR A 1 162 ? -3.165 3.603 -19.232 1.00 79.19 162 THR A N 1
ATOM 1339 C CA . THR A 1 162 ? -2.727 4.223 -17.986 1.00 79.19 162 THR A CA 1
ATOM 1340 C C . THR A 1 162 ? -3.707 5.326 -17.594 1.00 79.19 162 THR A C 1
ATOM 1342 O O . THR A 1 162 ? -4.033 6.184 -18.415 1.00 79.19 162 THR A O 1
ATOM 1345 N N . HIS A 1 163 ? -4.162 5.327 -16.342 1.00 79.31 163 HIS A N 1
ATOM 1346 C CA . HIS A 1 163 ? -5.076 6.327 -15.792 1.00 79.31 163 HIS A CA 1
ATOM 1347 C C . HIS A 1 163 ? -4.465 6.985 -14.544 1.00 79.31 163 HIS A C 1
ATOM 1349 O O . HIS A 1 163 ? -4.002 6.260 -13.663 1.00 79.31 163 HIS A O 1
ATOM 1355 N N . PRO A 1 164 ? -4.424 8.326 -14.434 1.00 75.69 164 PRO A N 1
ATOM 1356 C CA . PRO A 1 164 ? -3.965 8.986 -13.215 1.00 75.69 164 PRO A CA 1
ATOM 1357 C C . PRO A 1 164 ? -4.991 8.798 -12.093 1.00 75.69 164 PRO A C 1
ATOM 1359 O O . PRO A 1 164 ? -6.176 9.040 -12.294 1.00 75.69 164 PRO A O 1
ATOM 1362 N N . ILE A 1 165 ? -4.551 8.424 -10.895 1.00 73.94 165 ILE A N 1
ATOM 1363 C CA . ILE A 1 165 ? -5.415 8.454 -9.708 1.00 73.94 165 ILE A CA 1
ATOM 1364 C C . ILE A 1 165 ? -5.731 9.920 -9.406 1.00 73.94 165 ILE A C 1
ATOM 1366 O O . ILE A 1 165 ? -4.825 10.756 -9.463 1.00 73.94 165 ILE A O 1
ATOM 1370 N N . ALA A 1 166 ? -7.007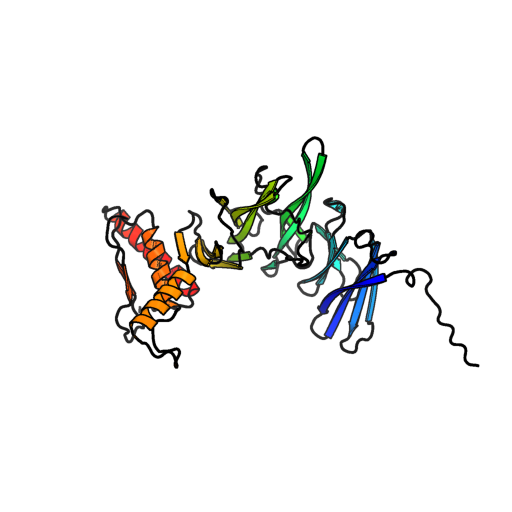 10.245 -9.154 1.00 58.50 166 ALA A N 1
ATOM 1371 C CA . ALA A 1 166 ? -7.487 11.628 -9.185 1.00 58.50 166 ALA A CA 1
ATOM 1372 C C . ALA A 1 166 ? -6.556 12.585 -8.418 1.00 58.50 166 ALA A C 1
ATOM 1374 O O . ALA A 1 166 ? -6.315 12.426 -7.217 1.00 58.50 166 ALA A O 1
ATOM 1375 N N . ARG A 1 167 ? -6.027 13.576 -9.150 1.00 54.88 167 ARG A N 1
ATOM 1376 C CA . ARG A 1 167 ? -5.025 14.531 -8.667 1.00 54.88 167 ARG A CA 1
ATOM 1377 C C . ARG A 1 167 ? -5.497 15.215 -7.394 1.00 54.88 167 ARG A C 1
ATOM 1379 O O . ARG A 1 167 ? -6.539 15.872 -7.368 1.00 54.88 167 ARG A O 1
ATOM 1386 N N . ILE A 1 168 ? -4.677 15.135 -6.355 1.00 48.66 168 ILE A N 1
ATOM 1387 C CA . ILE A 1 168 ? -4.860 15.925 -5.142 1.00 48.66 168 ILE A CA 1
ATOM 1388 C C . ILE A 1 168 ? -4.395 17.352 -5.457 1.00 48.66 168 ILE A C 1
ATOM 1390 O O . ILE A 1 168 ? -3.287 17.741 -5.116 1.00 48.66 168 ILE A O 1
ATOM 1394 N N . TYR A 1 169 ? -5.231 18.136 -6.135 1.00 42.16 169 TYR A N 1
ATOM 1395 C CA . TYR A 1 169 ? -4.922 19.531 -6.443 1.00 42.16 169 TYR A CA 1
ATOM 1396 C C . TYR A 1 169 ? -4.901 20.373 -5.161 1.00 42.16 169 TYR A C 1
ATOM 1398 O O . TYR A 1 169 ? -5.954 20.653 -4.585 1.00 42.16 169 TYR A O 1
ATOM 1406 N N . ASN A 1 170 ? -3.720 20.811 -4.716 1.00 41.78 170 ASN A N 1
ATOM 1407 C CA . ASN A 1 170 ? -3.603 21.969 -3.831 1.00 41.78 170 ASN A CA 1
ATOM 1408 C C . ASN A 1 170 ? -2.206 22.591 -3.955 1.00 41.78 170 ASN A C 1
ATOM 1410 O O . ASN A 1 170 ? -1.226 22.004 -3.522 1.00 41.78 170 ASN A O 1
ATOM 1414 N N . TYR A 1 171 ? -2.142 23.819 -4.468 1.00 36.91 171 TYR A N 1
ATOM 1415 C CA . TYR A 1 171 ? -0.909 24.551 -4.774 1.00 36.91 171 TYR A CA 1
ATOM 1416 C C . TYR A 1 171 ? 0.038 24.780 -3.578 1.00 36.91 171 TYR A C 1
ATOM 1418 O O . TYR A 1 171 ? 1.228 24.976 -3.797 1.00 36.91 171 TYR A O 1
ATOM 1426 N N . LEU A 1 172 ? -0.452 24.739 -2.330 1.00 40.56 172 LEU A N 1
ATOM 1427 C CA . LEU A 1 172 ? 0.395 24.791 -1.122 1.00 40.56 172 LEU A CA 1
ATOM 1428 C C . LEU A 1 172 ? 1.056 23.439 -0.797 1.00 40.56 172 LEU A C 1
ATOM 1430 O O . LEU A 1 172 ? 1.988 23.375 -0.003 1.00 40.56 172 LEU A O 1
ATOM 1434 N N . TYR A 1 173 ? 0.566 22.359 -1.410 1.00 44.88 173 TYR A N 1
ATOM 1435 C CA . TYR A 1 173 ? 0.878 20.966 -1.093 1.00 44.88 173 TYR A CA 1
ATOM 1436 C C . TYR A 1 173 ? 1.164 20.118 -2.348 1.00 44.88 173 TYR A C 1
ATOM 1438 O O . TYR A 1 173 ? 1.253 18.900 -2.247 1.00 44.88 173 TYR A O 1
ATOM 1446 N N . ASP A 1 174 ? 1.354 20.733 -3.521 1.00 43.88 174 ASP A N 1
ATOM 1447 C CA . ASP A 1 174 ? 1.808 20.061 -4.756 1.00 43.88 174 ASP A CA 1
ATOM 1448 C C . ASP A 1 174 ? 3.261 19.528 -4.611 1.00 43.88 174 ASP A C 1
ATOM 1450 O O . ASP A 1 174 ? 3.756 18.798 -5.465 1.00 43.88 174 ASP A O 1
ATOM 1454 N N . ASN A 1 175 ? 3.933 19.849 -3.496 1.00 47.44 175 ASN A N 1
ATOM 1455 C CA . ASN A 1 175 ? 5.284 19.411 -3.131 1.00 47.44 175 ASN A CA 1
ATOM 1456 C C . ASN A 1 175 ? 5.350 17.985 -2.553 1.00 47.44 175 ASN A C 1
ATOM 1458 O O . ASN A 1 175 ? 6.439 17.515 -2.234 1.00 47.44 175 ASN A O 1
ATOM 1462 N N . VAL A 1 176 ? 4.207 17.297 -2.415 1.00 45.81 176 VAL A N 1
ATOM 1463 C CA . VAL A 1 176 ? 4.074 15.932 -1.852 1.00 45.81 176 VAL A CA 1
ATOM 1464 C C . VAL A 1 176 ? 4.982 14.901 -2.525 1.00 45.81 176 VAL A C 1
ATOM 1466 O O . VAL A 1 176 ? 5.242 13.842 -1.962 1.00 45.81 176 VAL A O 1
AT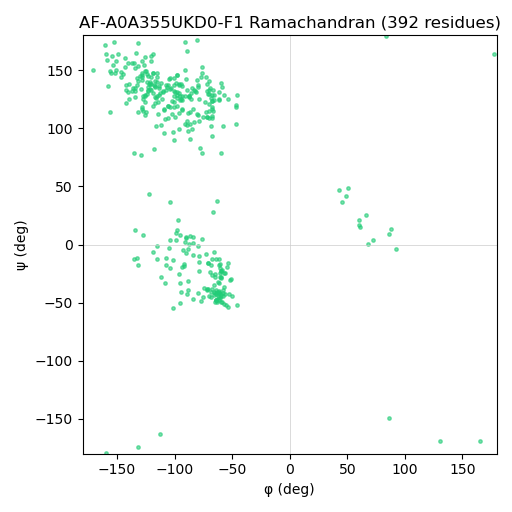OM 1469 N N . PHE A 1 177 ? 5.514 15.226 -3.698 1.00 47.31 177 PHE A N 1
ATOM 1470 C CA . PHE A 1 177 ? 6.351 14.320 -4.455 1.00 47.31 177 PHE A CA 1
ATOM 1471 C C . PHE A 1 177 ? 7.699 14.900 -4.887 1.00 47.31 177 PHE A C 1
ATOM 1473 O O . PHE A 1 177 ? 8.404 14.254 -5.647 1.00 47.31 177 PHE A O 1
ATOM 1480 N N . LEU A 1 178 ? 8.103 16.088 -4.428 1.00 42.94 178 LEU A N 1
ATOM 1481 C CA . LEU A 1 178 ? 9.369 16.667 -4.881 1.00 42.94 178 LEU A CA 1
ATOM 1482 C C . LEU A 1 178 ? 10.569 15.858 -4.376 1.00 42.94 178 LEU A C 1
ATOM 1484 O O . LEU A 1 178 ? 10.815 15.751 -3.177 1.00 42.94 178 LEU A O 1
ATOM 1488 N N . PHE A 1 179 ? 11.341 15.318 -5.318 1.00 41.88 179 PHE A N 1
ATOM 1489 C CA . PHE A 1 179 ? 12.615 14.667 -5.052 1.00 41.88 179 PHE A CA 1
ATOM 1490 C C . PHE A 1 179 ? 13.721 15.723 -5.094 1.00 41.88 179 PHE A C 1
ATOM 1492 O O . PHE A 1 179 ? 14.197 16.070 -6.170 1.00 41.88 179 PHE A O 1
ATOM 1499 N N . TRP A 1 180 ? 14.153 16.239 -3.944 1.00 43.47 180 TRP A N 1
ATOM 1500 C CA . TRP A 1 180 ? 15.436 16.945 -3.843 1.00 43.47 180 TRP A CA 1
ATOM 1501 C C . TRP A 1 180 ? 16.254 16.376 -2.680 1.00 43.47 180 TRP A C 1
ATOM 1503 O O . TRP A 1 180 ? 16.370 16.970 -1.616 1.00 43.47 180 TRP A O 1
ATOM 1513 N N . ASN A 1 181 ? 16.849 15.200 -2.898 1.00 37.62 181 ASN A N 1
ATOM 1514 C CA . ASN A 1 181 ? 17.968 14.710 -2.090 1.00 37.62 181 ASN A CA 1
ATOM 1515 C C . ASN A 1 181 ? 19.266 14.951 -2.864 1.00 37.62 181 ASN A C 1
ATOM 1517 O O . ASN A 1 181 ? 19.704 14.102 -3.635 1.00 37.62 181 ASN A O 1
ATOM 1521 N N . TYR A 1 182 ? 19.881 16.119 -2.666 1.00 33.72 182 TYR A N 1
ATOM 1522 C CA . TYR A 1 182 ? 21.221 16.409 -3.196 1.00 33.72 182 TYR A CA 1
ATOM 1523 C C . TYR A 1 182 ? 22.349 16.048 -2.210 1.00 33.72 182 TYR A C 1
ATOM 1525 O O . TYR A 1 182 ? 23.515 16.278 -2.516 1.00 33.72 182 TYR A O 1
ATOM 1533 N N . PHE A 1 183 ? 22.032 15.483 -1.036 1.00 28.55 183 PHE A N 1
ATOM 1534 C CA . PHE A 1 183 ? 23.038 15.219 0.004 1.00 28.55 183 PHE A CA 1
ATOM 1535 C C . PHE A 1 183 ? 22.992 13.850 0.689 1.00 28.55 183 PHE A C 1
ATOM 1537 O O . PHE A 1 183 ? 23.999 13.474 1.283 1.00 28.55 183 PHE A O 1
ATOM 1544 N N . ASP A 1 184 ? 21.934 13.057 0.525 1.00 28.72 184 ASP A N 1
ATOM 1545 C CA . ASP A 1 184 ? 21.926 11.678 1.008 1.00 28.72 184 ASP A CA 1
ATOM 1546 C C . ASP A 1 184 ? 22.000 10.736 -0.187 1.00 28.72 184 ASP A C 1
ATOM 1548 O O . ASP A 1 184 ? 21.042 10.596 -0.943 1.00 28.72 184 ASP A O 1
ATOM 1552 N N . GLY A 1 185 ? 23.154 10.084 -0.366 1.00 27.75 185 GLY A N 1
ATOM 1553 C CA . GLY A 1 185 ? 23.426 9.040 -1.365 1.00 27.75 185 GLY A CA 1
ATOM 1554 C C . GLY A 1 185 ? 22.588 7.765 -1.196 1.00 27.75 185 GLY A C 1
ATOM 1555 O O . GLY A 1 185 ? 23.077 6.661 -1.419 1.00 27.75 185 GLY A O 1
ATOM 1556 N N . PHE A 1 186 ? 21.327 7.910 -0.810 1.00 27.67 186 PHE A N 1
ATOM 1557 C CA . PHE A 1 186 ? 20.303 6.892 -0.805 1.00 27.67 186 PHE A CA 1
ATOM 1558 C C . PHE A 1 186 ? 19.216 7.328 -1.781 1.00 27.67 186 PHE A C 1
ATOM 1560 O O . PHE A 1 186 ? 18.357 8.154 -1.473 1.00 27.67 186 PHE A O 1
ATOM 1567 N N . GLY A 1 187 ? 19.239 6.717 -2.966 1.00 32.59 187 GLY A N 1
ATOM 1568 C CA . GLY A 1 187 ? 18.060 6.571 -3.807 1.00 32.59 187 GLY A CA 1
ATOM 1569 C C . GLY A 1 187 ? 16.997 5.792 -3.037 1.00 32.59 187 GLY A C 1
ATOM 1570 O O . GLY A 1 187 ? 16.837 4.588 -3.201 1.00 32.59 187 GLY A O 1
ATOM 1571 N N . GLY A 1 188 ? 16.305 6.471 -2.133 1.00 35.34 188 GLY A N 1
ATOM 1572 C CA . GLY A 1 188 ? 15.086 5.988 -1.536 1.00 35.34 188 GLY A CA 1
ATOM 1573 C C . GLY A 1 188 ? 13.970 6.366 -2.482 1.00 35.34 188 GLY A C 1
ATOM 1574 O O . GLY A 1 188 ? 13.482 7.487 -2.441 1.00 35.34 188 GLY A O 1
ATOM 1575 N N . THR A 1 189 ? 13.519 5.429 -3.312 1.00 41.38 189 THR A N 1
ATOM 1576 C CA . THR A 1 189 ? 12.083 5.358 -3.571 1.00 41.38 189 THR A CA 1
ATOM 1577 C C . THR A 1 189 ? 11.433 5.438 -2.188 1.00 41.38 189 THR A C 1
ATOM 1579 O O . THR A 1 189 ? 11.539 4.466 -1.434 1.00 41.38 189 THR A O 1
ATOM 1582 N N . GLU A 1 190 ? 10.866 6.573 -1.774 1.00 48.81 190 GLU A N 1
ATOM 1583 C CA . GLU A 1 190 ? 9.937 6.544 -0.649 1.00 48.81 190 GLU A CA 1
ATOM 1584 C C . GLU A 1 190 ? 8.855 5.573 -1.104 1.00 48.81 190 GLU A C 1
ATOM 1586 O O . GLU A 1 190 ? 8.113 5.828 -2.053 1.00 48.81 190 GLU A O 1
ATOM 1591 N N . LYS A 1 191 ? 8.938 4.350 -0.574 1.00 54.41 191 LYS A N 1
ATOM 1592 C CA . LYS A 1 191 ? 8.162 3.206 -1.024 1.00 54.41 191 LYS A CA 1
ATOM 1593 C C . 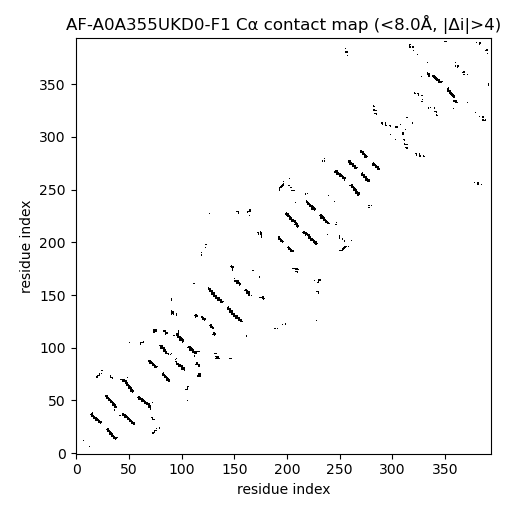LYS A 1 191 ? 6.735 3.537 -0.662 1.00 54.41 191 LYS A C 1
ATOM 1595 O O . LYS A 1 191 ? 6.343 3.283 0.470 1.00 54.41 191 LYS A O 1
ATOM 1600 N N . ASN A 1 192 ? 5.990 4.125 -1.585 1.00 57.69 192 ASN A N 1
ATOM 1601 C CA . ASN A 1 192 ? 4.573 4.344 -1.395 1.00 57.69 192 ASN A CA 1
ATOM 1602 C C . ASN A 1 192 ? 3.945 3.063 -0.876 1.00 57.69 192 ASN A C 1
ATOM 1604 O O . ASN A 1 192 ? 4.046 1.992 -1.487 1.00 57.69 192 ASN A O 1
ATOM 1608 N N . LYS A 1 193 ? 3.385 3.170 0.322 1.00 74.06 193 LYS A N 1
ATOM 1609 C CA . LYS A 1 193 ? 2.843 2.029 1.035 1.00 74.06 193 LYS A CA 1
ATOM 1610 C C . LYS A 1 193 ? 1.412 1.897 0.579 1.00 74.06 193 LYS A C 1
ATOM 1612 O O . LYS A 1 193 ? 0.598 2.785 0.810 1.00 74.06 193 LYS A O 1
ATOM 1617 N N . ILE A 1 194 ? 1.157 0.807 -0.131 1.00 78.06 194 ILE A N 1
ATOM 1618 C CA . ILE A 1 194 ? -0.135 0.520 -0.740 1.00 78.06 194 ILE A CA 1
ATOM 1619 C C . ILE A 1 194 ? -0.636 -0.802 -0.186 1.00 78.06 194 ILE A C 1
ATOM 1621 O O . ILE A 1 194 ? 0.122 -1.767 -0.153 1.00 78.06 194 ILE A O 1
ATOM 1625 N N . ASP A 1 195 ? -1.890 -0.869 0.217 1.00 85.75 195 ASP A N 1
ATOM 1626 C CA . ASP A 1 195 ? -2.561 -2.130 0.530 1.00 85.75 195 ASP A CA 1
ATOM 1627 C C . ASP A 1 195 ? -4.043 -1.988 0.203 1.00 85.75 195 ASP A C 1
ATOM 1629 O O . ASP A 1 195 ? -4.536 -0.877 0.011 1.00 85.75 195 ASP A O 1
ATOM 1633 N N . PHE A 1 196 ? -4.763 -3.094 0.096 1.00 87.94 196 PHE A N 1
ATOM 1634 C CA . PHE A 1 196 ? -6.149 -3.062 -0.346 1.00 87.94 196 PHE A CA 1
ATOM 1635 C C . PHE A 1 196 ? -7.000 -4.107 0.365 1.00 87.94 196 PHE A C 1
ATOM 1637 O O . PHE A 1 196 ? -6.543 -5.195 0.703 1.00 87.94 196 PHE A O 1
ATOM 1644 N N . ILE A 1 197 ? -8.268 -3.764 0.588 1.00 80.88 197 ILE A N 1
ATOM 1645 C CA . ILE A 1 197 ? -9.263 -4.696 1.146 1.00 80.88 197 ILE A CA 1
ATOM 1646 C C . ILE A 1 197 ? -9.770 -5.614 0.032 1.00 80.88 197 ILE A C 1
ATOM 1648 O O . ILE A 1 197 ? -9.956 -6.816 0.203 1.00 80.88 197 ILE A O 1
ATOM 1652 N N . ASN A 1 198 ? -10.002 -5.006 -1.125 1.00 83.56 198 ASN A N 1
ATOM 1653 C CA . ASN A 1 198 ? -10.367 -5.620 -2.387 1.00 83.56 198 ASN A CA 1
ATOM 1654 C C . ASN A 1 198 ? -9.867 -4.701 -3.512 1.00 83.56 198 ASN A C 1
ATOM 1656 O O . ASN A 1 198 ? -9.390 -3.597 -3.247 1.00 83.56 198 ASN A O 1
ATOM 1660 N N . GLN A 1 199 ? -9.990 -5.141 -4.761 1.00 83.00 199 GLN A N 1
ATOM 1661 C CA . GLN A 1 199 ? -9.450 -4.410 -5.913 1.00 83.00 199 GLN A CA 1
ATOM 1662 C C . GLN A 1 199 ? -10.032 -2.987 -6.069 1.00 83.00 199 GLN A C 1
ATOM 1664 O O . GLN A 1 199 ? -9.356 -2.126 -6.619 1.00 83.00 199 GLN A O 1
ATOM 1669 N N . ASP A 1 200 ? -11.221 -2.705 -5.521 1.00 88.12 200 ASP A N 1
ATOM 1670 C CA . ASP A 1 200 ? -11.890 -1.395 -5.576 1.00 88.12 200 ASP A CA 1
ATOM 1671 C C . ASP A 1 200 ? -11.712 -0.528 -4.314 1.00 88.12 200 ASP A C 1
ATOM 1673 O O . ASP A 1 200 ? -12.283 0.561 -4.215 1.00 88.12 200 ASP A O 1
ATOM 1677 N N . SER A 1 201 ? -10.922 -0.979 -3.337 1.00 88.31 201 SER A N 1
ATOM 1678 C CA . SER A 1 201 ? -10.607 -0.207 -2.133 1.00 88.31 201 SER A CA 1
ATOM 1679 C C . SER A 1 201 ? -9.118 -0.296 -1.825 1.00 88.31 201 SER A C 1
ATOM 1681 O O . SER A 1 201 ? -8.672 -1.064 -0.965 1.00 88.31 201 SER A O 1
ATOM 1683 N N . ILE A 1 202 ? -8.355 0.495 -2.575 1.00 87.31 202 ILE A N 1
ATOM 1684 C CA . ILE A 1 202 ? -6.900 0.552 -2.521 1.00 87.31 202 ILE A CA 1
ATOM 1685 C C . ILE A 1 202 ? -6.493 1.765 -1.697 1.00 87.31 202 ILE A C 1
ATOM 1687 O O . ILE A 1 202 ? -6.849 2.895 -2.021 1.00 87.31 202 ILE A O 1
ATOM 1691 N N . TYR A 1 203 ? -5.734 1.533 -0.635 1.00 86.50 203 TYR A N 1
ATOM 1692 C CA . TYR A 1 203 ? -5.166 2.572 0.208 1.00 86.50 203 TYR A CA 1
ATOM 1693 C C . TYR A 1 203 ? -3.743 2.872 -0.229 1.00 86.50 203 TYR A C 1
ATOM 1695 O O . TYR A 1 203 ? -2.962 1.951 -0.446 1.00 86.50 203 TYR A O 1
ATOM 1703 N N . SER A 1 204 ? -3.390 4.151 -0.287 1.00 81.50 204 SER A N 1
ATOM 1704 C CA . SER A 1 204 ? -2.003 4.602 -0.332 1.00 81.50 204 SER A CA 1
ATOM 1705 C C . SER A 1 204 ? -1.753 5.653 0.743 1.00 81.50 204 SER A C 1
ATOM 1707 O O . SER A 1 204 ? -2.628 6.476 1.025 1.00 81.50 204 SER A O 1
ATOM 1709 N N . VAL A 1 205 ? -0.560 5.633 1.334 1.00 77.44 205 VAL A N 1
ATOM 1710 C CA . VAL A 1 205 ? -0.105 6.645 2.294 1.00 77.44 205 VAL A CA 1
ATOM 1711 C C . VAL A 1 205 ? 1.159 7.309 1.777 1.00 77.44 205 VAL A C 1
ATOM 1713 O O . VAL A 1 205 ? 2.053 6.640 1.261 1.00 77.44 205 VAL A O 1
ATOM 1716 N N . PHE A 1 206 ? 1.224 8.626 1.932 1.00 73.94 206 PHE A N 1
ATOM 1717 C CA . PHE A 1 206 ? 2.316 9.460 1.449 1.00 73.94 206 PHE A CA 1
ATOM 1718 C C . PHE A 1 206 ? 2.618 10.591 2.434 1.00 73.94 206 PHE A C 1
ATOM 1720 O O . PHE A 1 206 ? 1.742 11.052 3.171 1.00 73.94 206 PHE A O 1
ATOM 1727 N N . ASN A 1 207 ? 3.862 11.057 2.437 1.00 71.62 207 ASN A N 1
ATOM 1728 C CA . ASN A 1 207 ? 4.290 12.180 3.262 1.00 71.62 207 ASN A CA 1
ATOM 1729 C C . ASN A 1 207 ? 3.821 13.517 2.664 1.00 71.62 207 ASN A C 1
ATOM 1731 O O . ASN A 1 207 ? 3.799 13.692 1.450 1.00 71.62 207 ASN A O 1
ATOM 1735 N N . LEU A 1 208 ? 3.455 14.483 3.509 1.00 70.25 208 LEU A N 1
ATOM 1736 C CA . LEU A 1 208 ? 3.212 15.869 3.098 1.00 70.25 208 LEU A CA 1
ATOM 1737 C C . LEU A 1 208 ? 4.462 16.698 3.393 1.00 70.25 208 LEU A C 1
ATOM 1739 O O . LEU A 1 208 ? 4.943 16.710 4.529 1.00 70.25 208 LEU A O 1
ATOM 1743 N N . ARG A 1 209 ? 4.948 17.430 2.390 1.00 67.12 209 ARG A N 1
ATOM 1744 C CA . ARG A 1 209 ? 6.118 18.308 2.499 1.00 67.12 209 ARG A CA 1
ATOM 1745 C C . ARG A 1 209 ? 5.763 19.755 2.165 1.00 67.12 209 ARG A C 1
ATOM 1747 O O . ARG A 1 209 ? 4.948 20.015 1.281 1.00 67.12 209 ARG A O 1
ATOM 1754 N N . GLU A 1 210 ? 6.389 20.685 2.875 1.00 63.16 210 GLU A N 1
ATOM 1755 C CA . GLU A 1 210 ? 6.422 22.112 2.564 1.00 63.16 210 GLU A CA 1
ATOM 1756 C C . GLU A 1 210 ? 7.832 22.465 2.097 1.00 63.16 210 GLU A C 1
ATOM 1758 O O . GLU A 1 210 ? 8.796 22.349 2.857 1.00 63.16 210 GLU A O 1
ATOM 1763 N N . LEU A 1 211 ? 7.940 22.890 0.839 1.00 56.88 211 LEU A N 1
ATOM 1764 C CA . LEU A 1 211 ? 9.191 23.335 0.250 1.00 56.88 211 LEU A CA 1
ATOM 1765 C C . LEU A 1 211 ? 9.211 24.861 0.211 1.00 56.88 211 LEU A C 1
ATOM 1767 O O . LEU A 1 211 ? 8.346 25.495 -0.396 1.00 56.88 211 LEU A O 1
ATOM 1771 N N . THR A 1 212 ? 10.232 25.445 0.824 1.00 56.47 212 THR A N 1
ATOM 1772 C CA . THR A 1 212 ? 10.597 26.851 0.655 1.00 56.47 212 THR A CA 1
ATOM 1773 C C . THR A 1 212 ? 12.007 26.935 0.074 1.00 56.47 212 THR A C 1
ATOM 1775 O O . THR A 1 212 ? 12.770 25.973 0.142 1.00 56.47 212 THR A O 1
ATOM 1778 N N . LEU A 1 213 ? 12.398 28.100 -0.456 1.00 53.06 213 LEU A N 1
ATOM 1779 C CA . LEU A 1 213 ? 13.758 28.341 -0.972 1.00 53.06 213 LEU A CA 1
ATOM 1780 C C . LEU A 1 213 ? 14.870 28.046 0.056 1.00 53.06 213 LEU A C 1
ATOM 1782 O O . LEU A 1 213 ? 16.027 27.890 -0.323 1.00 53.06 213 LEU A O 1
ATOM 1786 N N . SER A 1 214 ? 14.530 28.004 1.347 1.00 52.22 214 SER A N 1
ATOM 1787 C CA . SER A 1 214 ? 15.463 27.850 2.465 1.00 52.22 214 SER A CA 1
ATOM 1788 C C . SER A 1 214 ? 15.240 26.594 3.314 1.00 52.22 214 SER A C 1
ATOM 1790 O O . SER A 1 214 ? 16.033 26.349 4.221 1.00 52.22 214 SER A O 1
ATOM 1792 N N . SER A 1 215 ? 14.174 25.820 3.083 1.00 55.19 215 SER A N 1
ATOM 1793 C CA . SER A 1 215 ? 13.880 24.616 3.870 1.00 55.19 215 SER A CA 1
ATOM 1794 C C . SER A 1 215 ? 12.979 23.633 3.128 1.00 55.19 215 SER A C 1
ATOM 1796 O O . SER A 1 215 ? 11.948 24.031 2.589 1.00 55.19 215 SER A O 1
ATOM 1798 N N . ASP A 1 216 ? 13.313 22.348 3.208 1.00 58.72 216 ASP A N 1
ATOM 1799 C CA . ASP A 1 216 ? 12.410 21.232 2.921 1.00 58.72 216 ASP A CA 1
ATOM 1800 C C . ASP A 1 216 ? 11.976 20.625 4.258 1.00 58.72 216 ASP A C 1
ATOM 1802 O O . ASP A 1 216 ? 12.821 20.213 5.058 1.00 58.72 216 ASP A O 1
ATOM 1806 N N . ARG A 1 217 ? 10.673 20.648 4.550 1.00 64.31 217 ARG A N 1
ATOM 1807 C CA . ARG A 1 217 ? 10.147 20.185 5.835 1.00 64.31 217 ARG A CA 1
ATOM 1808 C C . ARG A 1 217 ? 8.929 19.291 5.650 1.00 64.31 217 ARG A C 1
ATOM 1810 O O . ARG A 1 217 ? 7.971 19.647 4.970 1.00 64.31 217 ARG A O 1
ATOM 1817 N N . TYR A 1 218 ? 8.910 18.175 6.376 1.00 68.44 218 TYR A N 1
ATOM 1818 C CA . TYR A 1 218 ? 7.703 17.375 6.569 1.00 68.44 218 TYR A CA 1
ATOM 1819 C C . TYR A 1 218 ? 6.674 18.136 7.406 1.00 68.44 218 TYR A C 1
ATOM 1821 O O . TYR A 1 218 ? 6.936 18.548 8.538 1.00 68.44 218 TYR A O 1
ATOM 1829 N N . ILE A 1 219 ? 5.478 18.295 6.854 1.00 69.31 219 ILE A N 1
ATOM 1830 C CA . ILE A 1 219 ? 4.371 19.014 7.493 1.00 69.31 219 ILE A CA 1
ATOM 1831 C C . ILE A 1 219 ? 3.187 18.110 7.812 1.00 69.31 219 ILE A C 1
ATOM 1833 O O . ILE A 1 219 ? 2.191 18.589 8.341 1.00 69.31 219 ILE A O 1
ATOM 1837 N N . GLY A 1 220 ? 3.245 16.825 7.469 1.00 71.94 220 GLY A N 1
ATOM 1838 C CA . GLY A 1 220 ? 2.102 15.941 7.632 1.00 71.94 220 GLY A CA 1
ATOM 1839 C C . GLY A 1 220 ? 2.220 14.626 6.879 1.00 71.94 220 GLY A C 1
ATOM 1840 O O . GLY A 1 220 ? 3.257 14.318 6.298 1.00 71.94 220 GLY A O 1
ATOM 1841 N N . PHE A 1 221 ? 1.109 13.897 6.818 1.00 74.81 221 PHE A N 1
ATOM 1842 C CA . PHE A 1 221 ? 0.919 12.787 5.887 1.00 74.81 221 PHE A CA 1
ATOM 1843 C C . PHE A 1 221 ? -0.507 12.785 5.333 1.00 74.81 221 PHE A C 1
ATOM 1845 O O . PHE A 1 221 ? -1.438 13.341 5.928 1.00 74.81 221 PHE A O 1
ATOM 1852 N N . GLY A 1 222 ? -0.665 12.174 4.166 1.00 76.12 222 GLY A N 1
ATOM 1853 C CA . GLY A 1 222 ? -1.942 11.962 3.510 1.00 76.12 222 GLY A CA 1
ATOM 1854 C C . GLY A 1 222 ? -2.228 10.479 3.323 1.00 76.12 222 GLY A C 1
ATOM 1855 O O . GLY A 1 222 ? -1.320 9.675 3.129 1.00 76.12 222 GLY A O 1
ATOM 1856 N N . ILE A 1 223 ? -3.508 10.129 3.384 1.00 81.31 223 ILE A N 1
ATOM 1857 C CA . ILE A 1 223 ? -4.040 8.813 3.038 1.00 81.31 223 ILE A CA 1
ATOM 1858 C C . ILE A 1 223 ? -5.015 9.024 1.886 1.00 81.31 223 ILE A C 1
ATOM 1860 O O . ILE A 1 223 ? -5.906 9.870 1.972 1.00 81.31 223 ILE A O 1
ATOM 1864 N N . ILE A 1 224 ? -4.877 8.248 0.821 1.00 82.94 224 ILE A N 1
ATOM 1865 C CA . ILE A 1 224 ? -5.842 8.198 -0.276 1.00 82.94 224 ILE A CA 1
ATOM 1866 C C . ILE A 1 224 ? -6.441 6.800 -0.349 1.00 82.94 224 ILE A C 1
ATOM 1868 O O . ILE A 1 224 ? -5.717 5.811 -0.253 1.00 82.94 224 ILE A O 1
ATOM 1872 N N . ASN A 1 225 ? -7.757 6.723 -0.521 1.00 87.62 225 ASN A N 1
ATOM 1873 C CA . ASN A 1 225 ? -8.444 5.499 -0.907 1.00 87.62 225 ASN A CA 1
ATOM 1874 C C . ASN A 1 225 ? -9.035 5.678 -2.305 1.00 87.62 225 ASN A C 1
ATOM 1876 O O . ASN A 1 225 ? -9.730 6.665 -2.554 1.00 87.62 225 ASN A O 1
ATOM 1880 N N . TYR A 1 226 ? -8.753 4.747 -3.209 1.00 86.69 226 TYR A N 1
ATOM 1881 C CA . TYR A 1 226 ? -9.152 4.823 -4.612 1.00 86.69 226 TYR A CA 1
ATOM 1882 C C . TYR A 1 226 ? -9.544 3.449 -5.168 1.00 86.69 226 TYR A C 1
ATOM 1884 O O . TYR A 1 226 ? -9.201 2.409 -4.601 1.00 86.69 226 TYR A O 1
ATOM 1892 N N . LYS A 1 227 ? -10.295 3.460 -6.269 1.00 86.88 227 LYS A N 1
ATOM 1893 C CA . LYS A 1 227 ? -10.768 2.267 -6.982 1.00 86.88 227 LYS A CA 1
ATOM 1894 C C . LYS A 1 227 ? -9.769 1.818 -8.039 1.00 86.88 227 LYS A C 1
ATOM 1896 O O . LYS A 1 227 ? -8.930 2.602 -8.477 1.00 86.88 227 LYS A O 1
ATOM 1901 N N . GLN A 1 228 ? -9.933 0.604 -8.558 1.00 84.88 228 GLN A N 1
ATOM 1902 C CA . GLN A 1 228 ? -9.141 0.121 -9.692 1.00 84.88 228 GLN A CA 1
ATOM 1903 C C . GLN A 1 228 ? -9.317 0.981 -10.958 1.00 84.88 228 GLN A C 1
ATOM 1905 O O . GLN A 1 228 ? -8.426 1.020 -11.802 1.00 84.88 228 GLN A O 1
ATOM 1910 N N . SER A 1 229 ? -10.441 1.696 -11.091 1.00 82.12 229 SER A N 1
ATOM 1911 C CA . SER A 1 229 ? -10.661 2.674 -12.166 1.00 82.12 229 SER A CA 1
ATOM 1912 C C . SER A 1 229 ? -9.779 3.922 -12.053 1.00 82.12 229 SER A C 1
ATOM 1914 O O . SER A 1 229 ? -9.634 4.646 -13.031 1.00 82.12 229 SER A O 1
ATOM 1916 N N . GLY A 1 230 ? -9.194 4.174 -10.877 1.00 77.94 230 GLY A N 1
ATOM 1917 C CA . GLY A 1 230 ? -8.448 5.389 -10.540 1.00 77.94 230 GLY A CA 1
ATOM 1918 C C . GLY A 1 230 ? -9.301 6.482 -9.897 1.00 77.94 230 GLY A C 1
ATOM 1919 O O . GLY A 1 230 ? -8.761 7.493 -9.442 1.00 77.94 230 GLY A O 1
ATOM 1920 N N . ASP A 1 231 ? -10.614 6.259 -9.783 1.00 82.94 231 ASP A N 1
ATOM 1921 C CA . ASP A 1 231 ? -11.509 7.154 -9.057 1.00 82.94 231 ASP A CA 1
ATOM 1922 C C . ASP A 1 231 ? -11.179 7.147 -7.564 1.00 82.94 231 ASP A C 1
ATOM 1924 O O . ASP A 1 231 ? -11.123 6.097 -6.916 1.00 82.94 231 ASP A O 1
ATOM 1928 N N . THR A 1 232 ? -11.008 8.335 -6.996 1.00 85.19 232 THR A N 1
ATOM 1929 C CA . THR A 1 232 ? -10.759 8.501 -5.566 1.00 85.19 232 THR A CA 1
ATOM 1930 C C . THR A 1 232 ? -12.062 8.385 -4.782 1.00 85.19 232 THR A C 1
ATOM 1932 O O . THR A 1 232 ? -13.010 9.128 -5.027 1.00 85.19 232 THR A O 1
ATOM 1935 N N . ASN A 1 233 ? -12.094 7.490 -3.795 1.00 85.69 233 ASN A N 1
ATOM 1936 C CA . ASN A 1 233 ? -13.196 7.387 -2.840 1.00 85.69 233 ASN A CA 1
ATOM 1937 C C . ASN A 1 233 ? -13.096 8.501 -1.791 1.00 85.69 233 ASN A C 1
ATOM 1939 O O . ASN A 1 233 ? -14.071 9.203 -1.533 1.00 85.69 233 ASN A O 1
ATOM 1943 N N . PHE A 1 234 ? -11.913 8.684 -1.196 1.00 84.50 234 PHE A N 1
ATOM 1944 C CA . PHE A 1 234 ? -11.639 9.788 -0.278 1.00 84.50 234 PHE A CA 1
ATOM 1945 C C . PHE A 1 234 ? -10.139 10.076 -0.157 1.00 84.50 234 PHE A C 1
ATOM 1947 O O . PHE A 1 234 ? -9.288 9.220 -0.405 1.00 84.50 234 PHE A O 1
ATOM 1954 N N . VAL A 1 235 ? -9.830 11.295 0.287 1.00 81.44 235 VAL A N 1
ATOM 1955 C CA . VAL A 1 235 ? -8.484 11.724 0.675 1.00 81.44 235 VAL A CA 1
ATOM 1956 C C . VAL A 1 235 ? -8.558 12.278 2.086 1.00 81.44 235 VAL A C 1
ATOM 1958 O O . VAL A 1 235 ? -9.356 13.170 2.366 1.00 81.44 235 VAL A O 1
ATOM 1961 N N . TYR A 1 236 ? -7.700 11.778 2.962 1.00 78.19 236 TYR A N 1
ATOM 1962 C CA . TYR A 1 236 ? -7.532 12.281 4.314 1.00 78.19 236 TYR A CA 1
ATOM 1963 C C . TYR A 1 236 ? -6.136 12.869 4.472 1.00 78.19 236 TYR A C 1
ATOM 1965 O O . TYR A 1 236 ? -5.164 12.324 3.954 1.00 78.19 236 TYR A O 1
ATOM 1973 N N . LYS A 1 237 ? -6.025 13.998 5.170 1.00 78.31 237 LYS A N 1
ATOM 1974 C CA . LYS A 1 237 ? -4.756 14.697 5.387 1.00 78.31 237 LYS A CA 1
ATOM 1975 C C . LYS A 1 237 ? -4.624 15.061 6.852 1.00 78.31 237 LYS A C 1
ATOM 1977 O O . LYS A 1 237 ? -5.577 15.548 7.455 1.00 78.31 237 LYS A O 1
ATOM 1982 N N . ILE A 1 238 ? -3.432 14.870 7.398 1.00 73.44 238 ILE A N 1
ATOM 1983 C CA . ILE A 1 238 ? -3.064 15.335 8.732 1.00 73.44 238 ILE A CA 1
ATOM 1984 C C . ILE A 1 238 ? -1.913 16.305 8.557 1.00 73.44 238 ILE A C 1
ATOM 1986 O O . ILE A 1 238 ? -0.870 15.917 8.041 1.00 73.44 238 ILE A O 1
ATOM 1990 N N . ILE A 1 239 ? -2.124 17.550 8.977 1.00 73.00 239 ILE A N 1
ATOM 1991 C CA . ILE A 1 239 ? -1.117 18.610 8.957 1.00 73.00 239 ILE A CA 1
ATOM 1992 C C . ILE A 1 239 ? -0.665 18.861 10.396 1.00 73.00 239 ILE A C 1
ATOM 1994 O O . ILE A 1 239 ? -1.483 18.932 11.315 1.00 73.00 239 ILE A O 1
ATOM 1998 N N . TYR A 1 240 ? 0.640 18.981 10.592 1.00 67.19 240 TYR A N 1
ATOM 1999 C CA . TYR A 1 240 ? 1.264 19.288 11.866 1.00 67.19 240 TYR A CA 1
ATOM 2000 C C . TYR A 1 240 ? 1.353 20.801 12.056 1.00 67.19 240 TYR A C 1
ATOM 2002 O O . TYR A 1 240 ? 1.912 21.512 11.225 1.00 67.19 240 TYR A O 1
ATOM 2010 N N . ASN A 1 241 ? 0.857 21.289 13.190 1.00 56.78 241 ASN A N 1
ATOM 2011 C CA . ASN A 1 241 ? 0.928 22.712 13.533 1.00 56.78 241 ASN A CA 1
ATOM 2012 C C . ASN A 1 241 ? 2.265 23.117 14.183 1.00 56.78 241 ASN A C 1
ATOM 2014 O O . ASN A 1 241 ? 2.502 24.304 14.380 1.00 56.78 241 ASN A O 1
ATOM 2018 N N . ASP A 1 242 ? 3.129 22.158 14.529 1.00 57.53 242 ASP A N 1
ATOM 2019 C CA . ASP A 1 242 ? 4.342 22.390 15.318 1.00 57.53 242 ASP A CA 1
ATOM 2020 C C . ASP A 1 242 ? 5.606 22.056 14.510 1.00 57.53 242 ASP A C 1
ATOM 2022 O O . ASP A 1 242 ? 5.732 20.974 13.930 1.00 57.53 242 ASP A O 1
ATOM 2026 N N . SER A 1 243 ? 6.533 23.016 14.454 1.00 53.22 243 SER A N 1
ATOM 2027 C CA . SER A 1 243 ? 7.834 22.922 13.780 1.00 53.22 243 SER A CA 1
ATOM 2028 C C . SER A 1 243 ? 8.857 22.039 14.470 1.00 53.22 243 SER A C 1
ATOM 2030 O O . SER A 1 243 ? 9.889 21.748 13.873 1.00 53.22 243 SER A O 1
ATOM 2032 N N . THR A 1 244 ? 8.567 21.573 15.680 1.00 49.91 244 THR A N 1
ATOM 2033 C CA . THR A 1 244 ? 9.414 20.636 16.422 1.00 49.91 244 THR A CA 1
ATOM 2034 C C . THR A 1 244 ? 9.086 19.165 16.154 1.00 49.91 244 THR A C 1
ATOM 2036 O O . THR A 1 244 ? 9.817 18.284 16.605 1.00 49.91 244 THR A O 1
ATOM 2039 N N . ILE A 1 245 ? 8.006 18.883 15.412 1.00 51.50 245 ILE A N 1
ATOM 2040 C CA . ILE A 1 245 ? 7.587 17.520 15.072 1.00 51.50 245 ILE A CA 1
ATOM 2041 C C . ILE A 1 245 ? 8.440 16.990 13.916 1.00 51.50 245 ILE A C 1
ATOM 2043 O O . ILE A 1 245 ? 8.292 17.423 12.774 1.00 51.50 245 ILE A O 1
ATOM 2047 N N . ASN A 1 246 ? 9.277 15.997 14.218 1.00 53.22 246 ASN A N 1
ATOM 2048 C CA . ASN A 1 246 ? 10.047 15.238 13.240 1.00 53.22 246 ASN A CA 1
ATOM 2049 C C . ASN A 1 246 ? 9.346 13.899 13.004 1.00 53.22 246 ASN A C 1
ATOM 2051 O O . ASN A 1 246 ? 9.492 12.952 13.782 1.00 53.22 246 ASN A O 1
ATOM 2055 N N . PHE A 1 247 ? 8.545 13.826 11.945 1.00 56.47 247 PHE A N 1
ATOM 2056 C CA . PHE A 1 247 ? 8.041 12.554 11.440 1.00 56.47 247 PHE A CA 1
ATOM 2057 C C . PHE A 1 247 ? 9.120 11.911 10.571 1.00 56.47 247 PHE A C 1
ATOM 2059 O O . PHE A 1 247 ? 9.718 12.595 9.743 1.00 56.47 247 PHE A O 1
ATOM 2066 N N . ILE A 1 248 ? 9.414 10.634 10.809 1.00 54.84 248 ILE A N 1
ATOM 2067 C CA . ILE A 1 248 ? 10.655 10.015 10.316 1.00 54.84 248 ILE A CA 1
ATOM 2068 C C . ILE A 1 248 ? 10.390 9.031 9.178 1.00 54.84 248 ILE A C 1
ATOM 2070 O O . ILE A 1 248 ? 11.204 8.954 8.264 1.00 54.84 248 ILE A O 1
ATOM 2074 N N . ALA A 1 249 ? 9.257 8.324 9.177 1.00 56.34 249 ALA A N 1
ATOM 2075 C CA . ALA A 1 249 ? 8.889 7.442 8.072 1.00 56.34 249 ALA A CA 1
ATOM 2076 C C . ALA A 1 249 ? 7.456 6.912 8.204 1.00 56.34 249 ALA A C 1
ATOM 2078 O O . ALA A 1 249 ? 6.947 6.692 9.306 1.00 56.34 249 ALA A O 1
ATOM 2079 N N . LEU A 1 250 ? 6.833 6.656 7.053 1.00 64.69 250 LEU A N 1
ATOM 2080 C CA . LEU A 1 250 ? 5.722 5.718 6.913 1.00 64.69 250 LEU A CA 1
ATOM 2081 C C . LEU A 1 250 ? 6.314 4.344 6.608 1.00 64.69 250 LEU A C 1
ATOM 2083 O O . LEU A 1 250 ? 6.795 4.107 5.497 1.00 64.69 250 LEU A O 1
ATOM 2087 N N . ASP A 1 251 ? 6.283 3.446 7.587 1.00 65.31 251 ASP A N 1
ATOM 2088 C CA . ASP A 1 251 ? 6.938 2.149 7.442 1.00 65.31 251 ASP A CA 1
ATOM 2089 C C . ASP A 1 251 ? 6.047 1.144 6.728 1.00 65.31 251 ASP A C 1
ATOM 2091 O O . ASP A 1 251 ? 6.507 0.489 5.800 1.00 65.31 251 ASP A O 1
ATOM 2095 N N . GLU A 1 252 ? 4.774 1.028 7.107 1.00 76.06 252 GLU A N 1
ATOM 2096 C CA . GLU A 1 252 ? 3.840 0.084 6.487 1.00 76.06 252 GLU A CA 1
ATOM 2097 C C . GLU A 1 252 ? 2.382 0.541 6.593 1.00 76.06 252 GLU A C 1
ATOM 2099 O O . GLU A 1 252 ? 1.995 1.259 7.520 1.00 76.06 252 GLU A O 1
ATOM 2104 N N . ILE A 1 253 ? 1.564 0.069 5.647 1.00 83.81 253 ILE A N 1
ATOM 2105 C CA . ILE A 1 253 ? 0.102 0.129 5.715 1.00 83.81 253 ILE A CA 1
ATOM 2106 C C . ILE A 1 253 ? -0.474 -1.276 5.571 1.00 83.81 253 ILE A C 1
ATOM 2108 O O . ILE A 1 253 ? -0.027 -2.063 4.737 1.00 83.81 253 ILE A O 1
ATOM 2112 N N . LYS A 1 254 ? -1.510 -1.558 6.357 1.00 88.12 254 LYS A N 1
ATOM 2113 C CA . LYS A 1 254 ? -2.351 -2.737 6.222 1.00 88.12 254 LYS A CA 1
ATOM 2114 C C . LYS A 1 254 ? -3.808 -2.315 6.083 1.00 88.12 254 LYS A C 1
ATOM 2116 O O . LYS A 1 254 ? -4.370 -1.763 7.024 1.00 88.12 254 LYS A O 1
ATOM 2121 N N . ALA A 1 255 ? -4.421 -2.554 4.933 1.00 89.19 255 ALA A N 1
ATOM 2122 C CA . ALA A 1 255 ? -5.851 -2.333 4.758 1.00 89.19 255 ALA A CA 1
ATOM 2123 C C . ALA A 1 255 ? -6.634 -3.389 5.554 1.00 89.19 255 ALA A C 1
ATOM 2125 O O . ALA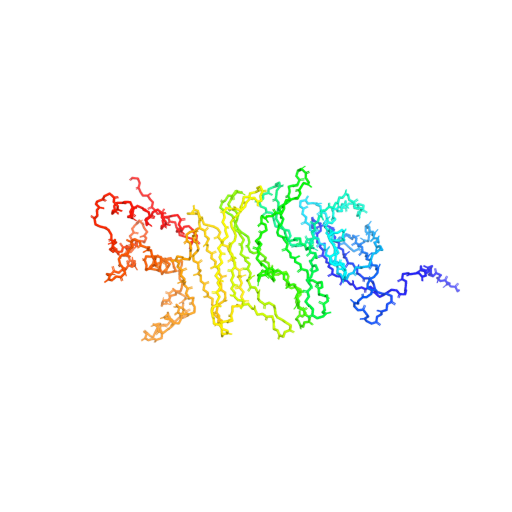 A 1 255 ? -6.230 -4.550 5.612 1.00 89.19 255 ALA A O 1
ATOM 2126 N N . THR A 1 256 ? -7.736 -2.994 6.187 1.00 85.25 256 THR A N 1
ATOM 2127 C CA . THR A 1 256 ? -8.461 -3.842 7.143 1.00 85.25 256 THR A CA 1
ATOM 2128 C C . THR A 1 256 ? -9.889 -4.122 6.696 1.00 85.25 256 THR A C 1
ATOM 2130 O O . THR A 1 256 ? -10.541 -3.280 6.086 1.00 85.25 256 THR A O 1
ATOM 2133 N N . ARG A 1 257 ? -10.412 -5.305 7.037 1.00 82.12 257 ARG A N 1
ATOM 2134 C CA . ARG A 1 257 ? -11.731 -5.788 6.571 1.00 82.12 257 ARG A CA 1
ATOM 2135 C C . ARG A 1 257 ? -12.931 -4.912 6.948 1.00 82.12 257 ARG A C 1
ATOM 2137 O O . ARG A 1 257 ? -13.948 -4.973 6.269 1.00 82.12 257 ARG A O 1
ATOM 2144 N N . ASP A 1 258 ? -12.808 -4.101 7.992 1.00 79.31 258 ASP A N 1
ATOM 2145 C CA . ASP A 1 258 ? -13.804 -3.118 8.446 1.00 79.31 258 ASP A CA 1
ATOM 2146 C C . ASP A 1 258 ? -13.862 -1.834 7.593 1.00 79.31 258 ASP A C 1
ATOM 2148 O O . ASP A 1 258 ? -14.581 -0.901 7.942 1.00 79.31 258 ASP A O 1
ATOM 2152 N N . GLY A 1 259 ? -13.113 -1.743 6.488 1.00 82.25 259 GLY A N 1
ATOM 2153 C CA . GLY A 1 259 ? -13.101 -0.539 5.650 1.00 82.25 259 GLY A CA 1
ATOM 2154 C C . GLY A 1 259 ? -12.070 0.507 6.076 1.00 82.25 259 GLY A C 1
ATOM 2155 O O . GLY A 1 259 ? -12.154 1.656 5.645 1.00 82.25 259 GLY A O 1
ATOM 2156 N N . GLY A 1 260 ? -11.125 0.151 6.948 1.00 86.69 260 GLY A N 1
ATOM 2157 C CA . GLY A 1 260 ? -10.058 1.029 7.427 1.00 86.69 260 GLY A CA 1
ATOM 2158 C C . GLY A 1 260 ? -8.657 0.627 6.968 1.00 86.69 260 GLY A C 1
ATOM 2159 O O . GLY A 1 260 ? -8.467 -0.175 6.055 1.00 86.69 260 GLY A O 1
ATOM 2160 N N . ALA A 1 261 ? -7.658 1.181 7.654 1.00 87.19 261 ALA A N 1
ATOM 2161 C CA . ALA A 1 261 ? -6.269 0.765 7.538 1.00 87.19 261 ALA A CA 1
ATOM 2162 C C . ALA A 1 261 ? -5.522 0.900 8.872 1.00 87.19 261 ALA A C 1
ATOM 2164 O O . ALA A 1 261 ? -5.805 1.790 9.676 1.00 87.19 261 ALA A O 1
ATOM 2165 N N . ILE A 1 262 ? -4.549 0.027 9.106 1.00 85.44 262 ILE A N 1
ATOM 2166 C CA . ILE A 1 262 ? -3.549 0.142 10.164 1.00 85.44 262 ILE A CA 1
ATOM 2167 C C . ILE A 1 262 ? -2.270 0.690 9.536 1.00 85.44 262 ILE A C 1
ATOM 2169 O O . ILE A 1 262 ? -1.823 0.200 8.505 1.00 85.44 262 ILE A O 1
ATOM 2173 N N . LEU A 1 263 ? -1.689 1.706 10.158 1.00 83.31 263 LEU A N 1
ATOM 2174 C CA . LEU A 1 263 ? -0.464 2.356 9.725 1.00 83.31 263 LEU A CA 1
ATOM 2175 C C . LEU A 1 263 ? 0.601 2.178 10.799 1.00 83.31 263 LEU A C 1
ATOM 2177 O O . LEU A 1 263 ? 0.314 2.357 11.984 1.00 83.31 263 LEU A O 1
ATOM 2181 N N . LEU A 1 264 ? 1.825 1.877 10.385 1.00 78.50 264 LEU A N 1
ATOM 2182 C CA . LEU A 1 264 ? 3.002 2.010 11.233 1.00 78.50 264 LEU A CA 1
ATOM 2183 C C . LEU A 1 264 ? 3.681 3.338 10.905 1.00 78.50 264 LEU A C 1
ATOM 2185 O O . LEU A 1 264 ? 4.079 3.574 9.763 1.00 78.50 264 LEU A O 1
ATOM 2189 N N . ILE A 1 265 ? 3.766 4.208 11.907 1.00 75.00 265 ILE A N 1
ATOM 2190 C CA . ILE A 1 265 ? 4.288 5.561 11.761 1.00 75.00 265 ILE A CA 1
ATOM 2191 C C . ILE A 1 265 ? 5.470 5.812 12.696 1.00 75.00 265 ILE A C 1
ATOM 2193 O O . ILE A 1 265 ? 5.416 5.459 13.873 1.00 75.00 265 ILE A O 1
ATOM 2197 N N . GLY A 1 266 ? 6.505 6.481 12.191 1.00 69.00 266 GLY A N 1
ATOM 2198 C CA . GLY A 1 266 ? 7.591 7.031 13.000 1.00 69.00 266 GLY A CA 1
ATOM 2199 C C . GLY A 1 266 ? 7.320 8.491 13.377 1.00 69.00 266 GLY A C 1
ATOM 2200 O O . GLY A 1 266 ? 7.299 9.356 12.505 1.00 69.00 266 GLY A O 1
ATOM 2201 N N . TYR A 1 267 ? 7.155 8.791 14.665 1.00 61.97 267 TYR A N 1
ATOM 2202 C CA . TYR A 1 267 ? 6.861 10.118 15.213 1.00 61.97 267 TYR A CA 1
ATOM 2203 C C . TYR A 1 267 ? 7.844 10.498 16.330 1.00 61.97 267 TYR A C 1
ATOM 2205 O O . TYR A 1 267 ? 7.838 9.874 17.387 1.00 61.97 267 TYR A O 1
ATOM 2213 N N . ASN A 1 268 ? 8.652 11.551 16.146 1.00 63.84 268 ASN A N 1
ATOM 2214 C CA . ASN A 1 268 ? 9.612 12.046 17.147 1.00 63.84 268 ASN A CA 1
ATOM 2215 C C . ASN A 1 268 ? 10.520 10.938 17.715 1.00 63.84 268 ASN A C 1
ATOM 2217 O O . ASN A 1 268 ? 10.661 10.815 18.929 1.00 63.84 268 ASN A O 1
ATOM 2221 N N . LEU A 1 269 ? 11.112 10.129 16.826 1.00 60.22 269 LEU A N 1
ATOM 2222 C CA . LEU A 1 269 ? 11.901 8.922 17.139 1.00 60.22 269 LEU A CA 1
ATOM 2223 C C . LEU A 1 269 ? 11.107 7.743 17.717 1.00 60.22 269 LEU A C 1
ATOM 2225 O O . LEU A 1 269 ? 11.706 6.699 17.922 1.00 60.22 269 LEU A O 1
ATOM 2229 N N . LYS A 1 270 ? 9.788 7.869 17.896 1.00 64.75 270 LYS A N 1
ATOM 2230 C CA . LYS A 1 270 ? 8.918 6.801 18.393 1.00 64.75 270 LYS A CA 1
ATOM 2231 C C . LYS A 1 270 ? 8.206 6.069 17.274 1.00 64.75 270 LYS A C 1
ATOM 2233 O O . LYS A 1 270 ? 7.737 6.697 16.330 1.00 64.75 270 LYS A O 1
ATOM 2238 N N . ASN A 1 271 ? 7.987 4.771 17.444 1.00 69.62 271 ASN A N 1
ATOM 2239 C CA . ASN A 1 271 ? 7.127 3.999 16.550 1.00 69.62 271 ASN A CA 1
ATOM 2240 C C . ASN A 1 271 ? 5.708 3.895 17.118 1.00 69.62 271 ASN A C 1
ATOM 2242 O O . ASN A 1 271 ? 5.504 3.410 18.235 1.00 69.62 271 ASN A O 1
ATOM 2246 N N . CYS A 1 272 ? 4.715 4.319 16.336 1.00 71.75 272 CYS A N 1
ATOM 2247 C CA . CYS A 1 272 ? 3.308 4.229 16.703 1.00 71.75 272 CYS A CA 1
ATOM 2248 C C . CYS A 1 272 ? 2.514 3.403 15.689 1.00 71.75 272 CYS A C 1
ATOM 2250 O O . CYS A 1 272 ? 2.667 3.551 14.479 1.00 71.75 272 CYS A O 1
ATOM 2252 N N . ILE A 1 273 ? 1.596 2.580 16.191 1.00 78.62 273 ILE A N 1
ATOM 2253 C CA . ILE A 1 273 ? 0.577 1.912 15.380 1.00 78.62 273 ILE A CA 1
ATOM 2254 C C . ILE A 1 273 ? -0.681 2.765 15.407 1.00 78.62 273 ILE A C 1
ATOM 2256 O O . ILE A 1 273 ? -1.215 3.088 16.469 1.00 78.62 273 ILE A O 1
ATOM 2260 N N . VAL A 1 274 ? -1.176 3.116 14.233 1.00 79.19 274 VAL A N 1
ATOM 2261 C CA . VAL A 1 274 ? -2.319 3.999 14.067 1.00 79.19 274 VAL A CA 1
ATOM 2262 C C . VAL A 1 274 ? -3.423 3.281 13.324 1.00 79.19 274 VAL A C 1
ATOM 2264 O O . VAL A 1 274 ? -3.192 2.680 12.283 1.00 79.19 274 VAL A O 1
ATOM 2267 N N . LYS A 1 275 ? -4.648 3.382 13.835 1.00 82.38 275 LYS A N 1
ATOM 2268 C CA . LYS A 1 275 ? -5.837 2.989 13.088 1.00 82.38 275 LYS A CA 1
ATOM 2269 C C . LYS A 1 275 ? -6.435 4.198 12.408 1.00 82.38 275 LYS A C 1
ATOM 2271 O O . LYS A 1 275 ? -6.771 5.194 13.054 1.00 82.38 275 LYS A O 1
ATOM 2276 N N . PHE A 1 276 ? -6.640 4.044 11.117 1.00 83.25 276 PHE A N 1
ATOM 2277 C CA . PHE A 1 276 ? -7.394 4.950 10.292 1.00 83.25 276 PHE A CA 1
ATOM 2278 C C . PHE A 1 276 ? -8.691 4.284 9.829 1.00 83.25 276 PHE A C 1
ATOM 2280 O O . PHE A 1 276 ? -8.712 3.107 9.470 1.00 83.25 276 PHE A O 1
ATOM 2287 N N . MET A 1 277 ? -9.768 5.056 9.842 1.00 83.94 277 MET A N 1
ATOM 2288 C CA . MET A 1 277 ? -11.062 4.727 9.254 1.00 83.94 277 MET A CA 1
ATOM 2289 C C . MET A 1 277 ? -11.447 5.860 8.290 1.00 83.94 277 MET A C 1
ATOM 2291 O O . MET A 1 277 ? -10.921 6.962 8.430 1.00 83.94 277 MET A O 1
ATOM 2295 N N . PRO A 1 278 ? -12.379 5.665 7.340 1.00 79.31 278 PRO A N 1
ATOM 2296 C CA . PRO A 1 278 ? -12.777 6.716 6.394 1.00 79.31 278 PRO A CA 1
ATOM 2297 C C . PRO A 1 278 ? -13.270 8.012 7.064 1.00 79.31 278 PRO A C 1
ATOM 2299 O O . PRO A 1 278 ? -13.181 9.087 6.481 1.00 79.31 278 PRO A O 1
ATOM 2302 N N . ASN A 1 279 ? -13.758 7.919 8.306 1.00 76.19 279 ASN A N 1
ATOM 2303 C CA . ASN A 1 279 ? -14.176 9.053 9.134 1.00 76.19 279 ASN A CA 1
ATOM 2304 C C . ASN A 1 279 ? -13.041 9.690 9.966 1.00 76.19 279 ASN A C 1
ATOM 2306 O O . ASN A 1 279 ? -13.297 10.652 10.688 1.00 76.19 279 ASN A O 1
ATOM 2310 N N . GLY A 1 280 ? -11.806 9.187 9.874 1.00 69.56 280 GLY A N 1
ATOM 2311 C CA . GLY A 1 280 ? -10.614 9.767 10.487 1.00 69.56 280 GLY A CA 1
ATOM 2312 C C . GLY A 1 280 ? -9.754 8.789 11.293 1.00 69.56 280 GLY A C 1
ATOM 2313 O O . GLY A 1 280 ? -9.905 7.566 11.263 1.00 69.56 280 GLY A O 1
ATOM 2314 N N . LEU A 1 281 ? -8.803 9.359 12.034 1.00 68.31 281 LEU A N 1
ATOM 2315 C CA . LEU A 1 281 ? -7.961 8.626 12.980 1.00 68.31 281 LEU A CA 1
ATOM 2316 C C . LEU A 1 281 ? -8.788 8.143 14.173 1.00 68.31 281 LEU A C 1
ATOM 2318 O O . LEU A 1 281 ? -9.423 8.944 14.854 1.00 68.31 281 LEU A O 1
ATOM 2322 N N . THR A 1 282 ? -8.731 6.846 14.465 1.00 63.09 282 THR A N 1
ATOM 2323 C CA . THR A 1 282 ? -9.543 6.236 15.532 1.00 63.09 282 THR A CA 1
ATOM 2324 C C . THR A 1 282 ? -8.722 5.750 16.719 1.00 63.09 282 THR A C 1
ATOM 2326 O O . THR A 1 282 ? -9.211 5.764 17.845 1.00 63.09 282 THR A O 1
ATOM 2329 N N . SER A 1 283 ? -7.457 5.368 16.541 1.00 64.44 283 SER A N 1
ATOM 2330 C CA . SER A 1 283 ? -6.598 4.984 17.669 1.00 64.44 283 SER A CA 1
ATOM 2331 C C . SER A 1 283 ? -5.121 5.164 17.359 1.00 64.44 283 SER A C 1
ATOM 2333 O O . SER A 1 283 ? -4.702 4.931 16.229 1.00 64.44 283 SER A O 1
ATOM 2335 N N . ILE A 1 284 ? -4.331 5.499 18.379 1.00 68.62 284 ILE A N 1
ATOM 2336 C CA . ILE A 1 284 ? -2.868 5.576 18.312 1.00 68.62 284 ILE A CA 1
ATOM 2337 C C . ILE A 1 284 ? -2.310 4.724 19.451 1.00 68.62 284 ILE A C 1
ATOM 2339 O O . ILE A 1 284 ? -2.727 4.885 20.596 1.00 68.62 284 ILE A O 1
ATOM 2343 N N . LEU A 1 285 ? -1.398 3.810 19.146 1.00 68.12 285 LEU A N 1
ATOM 2344 C CA . LEU A 1 285 ? -0.631 3.023 20.104 1.00 68.12 285 LEU A CA 1
ATOM 2345 C C . LEU A 1 285 ? 0.841 3.414 19.980 1.00 68.12 285 LEU A C 1
ATOM 2347 O O . LEU A 1 285 ? 1.455 3.106 18.967 1.00 68.12 285 LEU A O 1
ATOM 2351 N N . ASP A 1 286 ? 1.394 4.062 21.003 1.00 69.81 286 ASP A N 1
ATOM 2352 C CA . ASP A 1 286 ? 2.834 4.324 21.132 1.00 69.81 286 ASP A CA 1
ATOM 2353 C C . ASP A 1 286 ? 3.521 3.052 21.662 1.00 69.81 286 ASP A C 1
ATOM 2355 O O . ASP A 1 286 ? 3.250 2.625 22.791 1.00 69.81 286 ASP A O 1
ATOM 2359 N N . ILE A 1 287 ? 4.352 2.417 20.825 1.00 69.44 287 ILE A N 1
ATOM 2360 C CA . ILE A 1 287 ? 5.011 1.147 21.158 1.00 69.44 287 ILE A CA 1
ATOM 2361 C C . ILE A 1 287 ? 6.038 1.359 22.271 1.00 69.44 287 ILE A C 1
ATOM 2363 O O . ILE A 1 287 ? 6.037 0.600 23.237 1.00 69.44 287 ILE A O 1
ATOM 2367 N N . GLU A 1 288 ? 6.856 2.408 22.190 1.00 67.19 288 GLU A N 1
ATOM 2368 C CA . GLU A 1 288 ? 7.941 2.654 23.147 1.00 67.19 288 GLU A CA 1
ATOM 2369 C C . GLU A 1 288 ? 7.414 2.946 24.543 1.00 67.19 288 GLU A C 1
ATOM 2371 O O . GLU A 1 288 ? 7.912 2.411 25.534 1.00 67.19 288 GLU A O 1
ATOM 2376 N N . THR A 1 289 ? 6.363 3.766 24.636 1.00 73.19 289 THR A N 1
ATOM 2377 C CA . THR A 1 289 ? 5.699 4.002 25.920 1.00 73.19 289 THR A CA 1
ATOM 2378 C C . THR A 1 289 ? 5.201 2.679 26.496 1.00 73.19 289 THR A C 1
ATOM 2380 O O . THR A 1 289 ? 5.332 2.437 27.698 1.00 73.19 289 THR A O 1
ATOM 2383 N N . LYS A 1 290 ? 4.677 1.784 25.648 1.00 70.62 290 LYS A N 1
ATOM 2384 C CA . LYS A 1 290 ? 4.163 0.500 26.116 1.00 70.62 290 LYS A CA 1
ATOM 2385 C C . LYS A 1 290 ? 5.259 -0.467 26.547 1.00 70.62 290 LYS A C 1
ATOM 2387 O O . LYS A 1 290 ? 5.083 -1.163 27.547 1.00 70.62 290 LYS A O 1
ATOM 2392 N N . GLU A 1 291 ? 6.368 -0.511 25.824 1.00 73.06 291 GLU A N 1
ATOM 2393 C CA . GLU A 1 291 ? 7.542 -1.303 26.187 1.00 73.06 291 GLU A CA 1
ATOM 2394 C C . GLU A 1 291 ? 8.164 -0.799 27.487 1.00 73.06 291 GLU A C 1
ATOM 2396 O O . GLU A 1 291 ? 8.423 -1.602 28.382 1.00 73.06 291 GLU A O 1
ATOM 2401 N N . LYS A 1 292 ? 8.272 0.521 27.664 1.00 76.19 292 LYS A N 1
ATOM 2402 C CA . LYS A 1 292 ? 8.768 1.122 28.902 1.00 76.19 292 LYS A CA 1
ATOM 2403 C C . LYS A 1 292 ? 7.892 0.789 30.109 1.00 76.19 292 LYS A C 1
ATOM 2405 O O . LYS A 1 292 ? 8.409 0.363 31.134 1.00 76.19 292 LYS A O 1
ATOM 2410 N N . GLU A 1 293 ? 6.565 0.884 29.990 1.00 76.56 293 GLU A N 1
ATOM 2411 C CA . GLU A 1 293 ? 5.644 0.440 31.053 1.00 76.56 293 GLU A CA 1
ATOM 2412 C C . GLU A 1 293 ? 5.840 -1.042 31.421 1.00 76.56 293 GLU A C 1
ATOM 2414 O O . GLU A 1 293 ? 5.675 -1.444 32.578 1.00 76.56 293 GLU A O 1
ATOM 2419 N N . ILE A 1 294 ? 6.132 -1.878 30.422 1.00 78.75 294 ILE A N 1
ATOM 2420 C CA . ILE A 1 294 ? 6.382 -3.307 30.602 1.00 78.75 294 ILE A CA 1
ATOM 2421 C C . ILE A 1 294 ? 7.715 -3.530 31.326 1.00 78.75 294 ILE A C 1
ATOM 2423 O O . ILE A 1 294 ? 7.771 -4.343 32.252 1.00 78.75 294 ILE A O 1
ATOM 2427 N N . GLU A 1 295 ? 8.765 -2.813 30.935 1.00 79.38 295 GLU A N 1
ATOM 2428 C CA . GLU A 1 295 ? 10.081 -2.865 31.570 1.00 79.38 295 GLU A CA 1
ATOM 2429 C C . GLU A 1 295 ? 10.041 -2.356 33.007 1.00 79.38 295 GLU A C 1
ATOM 2431 O O . GLU A 1 295 ? 10.459 -3.086 33.904 1.00 79.38 295 GLU A O 1
ATOM 2436 N N . ASP A 1 296 ? 9.453 -1.184 33.248 1.00 82.12 296 ASP A N 1
ATOM 2437 C CA . ASP A 1 296 ? 9.291 -0.607 34.584 1.00 82.12 296 ASP A CA 1
ATOM 2438 C C . ASP A 1 296 ? 8.545 -1.579 35.508 1.00 82.12 296 ASP A C 1
ATOM 2440 O O . ASP A 1 296 ? 8.959 -1.812 36.645 1.00 82.12 296 ASP A O 1
ATOM 2444 N N . PHE A 1 297 ? 7.483 -2.225 35.009 1.00 80.00 297 PHE A N 1
ATOM 2445 C CA . PHE A 1 297 ? 6.770 -3.255 35.761 1.00 80.00 297 PHE A CA 1
ATOM 2446 C C . PHE A 1 297 ? 7.655 -4.470 36.064 1.00 80.00 297 PHE A C 1
ATOM 2448 O O . PHE A 1 297 ? 7.663 -4.953 37.197 1.00 80.00 297 PHE A O 1
ATOM 2455 N N . ASN A 1 298 ? 8.377 -4.993 35.073 1.00 82.19 298 ASN A N 1
ATOM 2456 C CA . ASN A 1 298 ? 9.218 -6.176 35.252 1.00 82.19 298 ASN A CA 1
ATOM 2457 C C . ASN A 1 298 ? 10.370 -5.907 36.230 1.00 82.19 298 ASN A C 1
ATOM 2459 O O . ASN A 1 298 ? 10.631 -6.742 37.097 1.00 82.19 298 ASN A O 1
ATOM 2463 N N . CYS A 1 299 ? 11.000 -4.734 36.134 1.00 81.12 299 CYS A N 1
ATOM 2464 C CA . CYS A 1 299 ? 12.035 -4.267 37.051 1.00 81.12 299 CYS A CA 1
ATOM 2465 C C . CYS A 1 299 ? 11.482 -4.089 38.469 1.00 81.12 299 CYS A C 1
ATOM 2467 O O . CYS A 1 299 ? 12.033 -4.649 39.413 1.00 81.12 299 CYS A O 1
ATOM 2469 N N . ALA A 1 300 ? 10.351 -3.390 38.626 1.00 83.19 300 ALA A N 1
ATOM 2470 C CA . ALA A 1 300 ? 9.725 -3.169 39.932 1.00 83.19 300 ALA A CA 1
ATOM 2471 C C . ALA A 1 300 ? 9.315 -4.475 40.636 1.00 83.19 300 ALA A C 1
ATOM 2473 O O . ALA A 1 300 ? 9.290 -4.534 41.863 1.00 83.19 300 ALA A O 1
ATOM 2474 N N . ASN A 1 301 ? 9.012 -5.528 39.871 1.00 82.19 301 ASN A N 1
ATOM 2475 C CA . ASN A 1 301 ? 8.632 -6.839 40.398 1.00 82.19 301 ASN A CA 1
ATOM 2476 C C . ASN A 1 301 ? 9.791 -7.854 40.413 1.00 82.19 301 ASN A C 1
ATOM 2478 O O . ASN A 1 301 ? 9.549 -9.030 40.676 1.00 82.19 301 ASN A O 1
ATOM 2482 N N . ASN A 1 302 ? 11.035 -7.423 40.152 1.00 81.62 302 ASN A N 1
ATOM 2483 C CA . ASN A 1 302 ? 12.237 -8.270 40.120 1.00 81.62 302 ASN A CA 1
ATOM 2484 C C . ASN A 1 302 ? 12.066 -9.544 39.274 1.00 81.62 302 ASN A C 1
ATOM 2486 O O . ASN A 1 302 ? 12.474 -10.640 39.668 1.00 81.62 302 ASN A O 1
ATOM 2490 N N . ILE A 1 303 ? 11.417 -9.422 38.116 1.00 78.94 303 ILE A N 1
ATOM 2491 C CA . ILE A 1 303 ? 11.114 -10.581 37.285 1.00 78.94 303 ILE A CA 1
ATOM 2492 C C . ILE A 1 303 ? 12.384 -11.089 36.595 1.00 78.94 303 ILE A C 1
ATOM 2494 O O . ILE A 1 303 ? 13.005 -10.370 35.814 1.00 78.94 303 ILE A O 1
ATOM 2498 N N . ASN A 1 304 ? 12.734 -12.358 36.820 1.00 73.62 304 ASN A N 1
ATOM 2499 C CA . ASN A 1 304 ? 13.812 -13.023 36.089 1.00 73.62 304 ASN A CA 1
ATOM 2500 C C . ASN A 1 304 ? 13.408 -13.215 34.609 1.00 73.62 304 ASN A C 1
ATOM 2502 O O . ASN A 1 304 ? 12.476 -13.968 34.326 1.00 73.62 304 ASN A O 1
ATOM 2506 N N . ARG A 1 305 ? 14.138 -12.589 33.673 1.00 69.88 305 ARG A N 1
ATOM 2507 C CA . ARG A 1 305 ? 13.878 -12.629 32.218 1.00 69.88 305 ARG A CA 1
ATOM 2508 C C . ARG A 1 305 ? 14.713 -13.649 31.430 1.00 69.88 305 ARG A C 1
ATOM 2510 O O . ARG A 1 305 ? 14.682 -13.615 30.203 1.00 69.88 305 ARG A O 1
ATOM 2517 N N . ASP A 1 306 ? 15.398 -14.580 32.094 1.00 72.00 306 ASP A N 1
ATOM 2518 C CA . ASP A 1 306 ? 16.174 -15.649 31.440 1.00 72.00 306 ASP A CA 1
ATOM 2519 C C . ASP A 1 306 ? 15.303 -16.507 30.504 1.00 72.00 306 ASP A C 1
ATOM 2521 O O . ASP A 1 306 ? 15.787 -17.088 29.534 1.00 72.00 306 ASP A O 1
ATOM 2525 N N . THR A 1 307 ? 13.987 -16.549 30.752 1.00 55.97 307 THR A N 1
ATOM 2526 C CA . THR A 1 307 ? 13.004 -17.114 29.824 1.00 55.97 307 THR A CA 1
ATOM 2527 C C . THR A 1 307 ? 12.020 -16.047 29.349 1.00 55.97 307 THR A C 1
ATOM 2529 O O . THR A 1 307 ? 11.481 -15.275 30.141 1.00 55.97 307 THR A O 1
ATOM 2532 N N . LYS A 1 308 ? 11.716 -16.043 28.042 1.00 57.28 308 LYS A N 1
ATOM 2533 C CA . LYS A 1 308 ? 10.762 -15.102 27.417 1.00 57.28 308 LYS A CA 1
ATOM 2534 C C . LYS A 1 308 ? 9.336 -15.196 27.971 1.00 57.28 308 LYS A C 1
ATOM 2536 O O . LYS A 1 308 ? 8.542 -14.297 27.736 1.00 57.28 308 LYS A O 1
ATOM 2541 N N . VAL A 1 309 ? 8.997 -16.279 28.669 1.00 56.50 309 VAL A N 1
ATOM 2542 C CA . VAL A 1 309 ? 7.668 -16.491 29.267 1.00 56.50 309 VAL A CA 1
ATOM 2543 C C . VAL A 1 309 ? 7.517 -15.709 30.575 1.00 56.50 309 VAL A C 1
ATOM 2545 O O . VAL A 1 309 ? 6.402 -15.381 30.974 1.00 56.50 309 VAL A O 1
ATOM 2548 N N . ASN A 1 310 ? 8.629 -15.369 31.227 1.00 57.78 310 ASN A N 1
ATOM 2549 C CA . ASN A 1 310 ? 8.604 -14.636 32.477 1.00 57.78 310 ASN A CA 1
ATOM 2550 C C . ASN A 1 310 ? 8.376 -13.139 32.238 1.00 57.78 310 ASN A C 1
ATOM 2552 O O . ASN A 1 310 ? 9.009 -12.507 31.388 1.00 57.78 310 ASN A O 1
ATOM 2556 N N . GLY A 1 311 ? 7.497 -12.565 33.056 1.00 57.81 311 GLY A N 1
ATOM 2557 C CA . GLY A 1 311 ? 7.213 -11.134 33.065 1.00 57.81 311 GLY A CA 1
ATOM 2558 C C . GLY A 1 311 ? 6.196 -10.696 32.028 1.00 57.81 311 GLY A C 1
ATOM 2559 O O . GLY A 1 311 ? 5.630 -11.481 31.268 1.00 57.81 311 GLY A O 1
ATOM 2560 N N . ARG A 1 312 ? 5.924 -9.395 32.028 1.00 68.81 312 ARG A N 1
ATOM 2561 C CA . ARG A 1 312 ? 5.126 -8.762 30.988 1.00 68.81 312 ARG A CA 1
ATOM 2562 C C . ARG A 1 312 ? 5.943 -8.703 29.702 1.00 68.81 312 ARG A C 1
ATOM 2564 O O . ARG A 1 312 ? 7.128 -8.382 29.728 1.00 68.81 312 ARG A O 1
ATOM 2571 N N . ASN A 1 313 ? 5.285 -8.988 28.585 1.00 70.75 313 ASN A N 1
ATOM 2572 C CA . ASN A 1 313 ? 5.836 -8.875 27.241 1.00 70.75 313 ASN A CA 1
ATOM 2573 C C . ASN A 1 313 ? 4.789 -8.248 26.321 1.00 70.75 313 ASN A C 1
ATOM 2575 O O . ASN A 1 313 ? 3.582 -8.344 26.584 1.00 70.75 313 ASN A O 1
ATOM 2579 N N . LEU A 1 314 ? 5.246 -7.635 25.231 1.00 72.31 314 LEU A N 1
ATOM 2580 C CA . LEU A 1 314 ? 4.360 -7.239 24.148 1.00 72.31 314 LEU A CA 1
ATOM 2581 C C . LEU A 1 314 ? 3.831 -8.517 23.481 1.00 72.31 314 LEU A C 1
ATOM 2583 O O . LEU A 1 314 ? 4.596 -9.390 23.081 1.00 72.31 314 LEU A O 1
ATOM 2587 N N . THR A 1 315 ? 2.512 -8.664 23.427 1.00 77.00 315 THR A N 1
ATOM 2588 C CA . THR A 1 315 ? 1.837 -9.845 22.870 1.00 77.00 315 THR A CA 1
ATOM 2589 C C . THR A 1 315 ? 0.710 -9.384 21.966 1.00 77.00 315 THR A C 1
ATOM 2591 O O . THR A 1 315 ? 0.115 -8.344 22.236 1.00 77.00 315 THR A O 1
ATOM 2594 N N . ASN A 1 316 ? 0.354 -10.176 20.953 1.00 78.31 316 ASN A N 1
ATOM 2595 C CA . ASN A 1 316 ? -0.750 -9.860 20.039 1.00 78.31 316 ASN A CA 1
ATOM 2596 C C . ASN A 1 316 ? -2.040 -9.496 20.791 1.00 78.31 316 ASN A C 1
ATOM 2598 O O . ASN A 1 316 ? -2.667 -8.480 20.499 1.00 78.31 316 ASN A O 1
ATOM 2602 N N . ILE A 1 317 ? -2.389 -10.269 21.827 1.00 82.75 317 ILE A N 1
ATOM 2603 C CA . ILE A 1 317 ? -3.560 -10.004 22.672 1.00 82.75 317 ILE A CA 1
ATOM 2604 C C . ILE A 1 317 ? -3.407 -8.731 23.516 1.00 82.75 317 ILE A C 1
ATOM 2606 O O . ILE A 1 317 ? -4.366 -7.980 23.684 1.00 82.75 317 ILE A O 1
ATOM 2610 N N . GLY A 1 318 ? -2.208 -8.452 24.032 1.00 78.44 318 GLY A N 1
ATOM 2611 C CA . GLY A 1 318 ? -1.913 -7.219 24.758 1.00 78.44 318 GLY A CA 1
ATOM 2612 C C . GLY A 1 318 ? -2.051 -5.987 23.864 1.00 78.44 318 GLY A C 1
ATOM 2613 O O . GLY A 1 318 ? -2.739 -5.038 24.238 1.00 78.44 318 GLY A O 1
ATOM 2614 N N . THR A 1 319 ? -1.465 -6.032 22.667 1.00 76.00 319 THR A N 1
ATOM 2615 C CA . THR A 1 319 ? -1.555 -4.982 21.644 1.00 76.00 319 THR A CA 1
ATOM 2616 C C . THR A 1 319 ? -3.007 -4.759 21.223 1.00 76.00 319 THR A C 1
ATOM 2618 O O . THR A 1 319 ? -3.476 -3.622 21.227 1.00 76.00 319 THR A O 1
ATOM 2621 N N . PHE A 1 320 ? -3.758 -5.835 20.969 1.00 82.38 320 PHE A N 1
ATOM 2622 C CA . PHE A 1 320 ? -5.179 -5.772 20.628 1.00 82.38 320 PHE A CA 1
ATOM 2623 C C . PHE A 1 320 ? -6.031 -5.146 21.741 1.00 82.38 320 PHE A C 1
ATOM 2625 O O . PHE A 1 320 ? -6.881 -4.301 21.477 1.00 82.38 320 PHE A O 1
ATOM 2632 N N . ARG A 1 321 ? -5.773 -5.474 23.012 1.00 86.25 321 ARG A N 1
ATOM 2633 C CA . ARG A 1 321 ? -6.480 -4.847 24.141 1.00 86.25 321 ARG A CA 1
ATOM 2634 C C . ARG A 1 321 ? -6.236 -3.345 24.227 1.00 86.25 321 ARG A C 1
ATOM 2636 O O . ARG A 1 321 ? -7.181 -2.593 24.458 1.00 86.25 321 ARG A O 1
ATOM 2643 N N . VAL A 1 322 ? -4.987 -2.906 24.060 1.00 77.81 322 VAL A N 1
ATOM 2644 C CA . VAL A 1 322 ? -4.665 -1.470 24.078 1.00 77.81 322 VAL A CA 1
ATOM 2645 C C . VAL A 1 322 ? -5.300 -0.767 22.880 1.00 77.81 322 VAL A C 1
ATOM 2647 O O . VAL A 1 322 ? -5.873 0.309 23.045 1.00 77.81 322 VAL A O 1
ATOM 2650 N N . TYR A 1 323 ? -5.274 -1.403 21.707 1.00 79.19 323 TYR A N 1
ATOM 2651 C CA . TYR A 1 323 ? -5.987 -0.941 20.522 1.00 79.19 323 TYR A CA 1
ATOM 2652 C C . TYR A 1 323 ? -7.478 -0.713 20.809 1.00 79.19 323 TYR A C 1
ATOM 2654 O O . TYR A 1 323 ? -7.956 0.403 20.615 1.00 79.19 323 TYR A O 1
ATOM 2662 N N . ILE A 1 324 ? -8.195 -1.715 21.344 1.00 86.00 324 ILE A N 1
ATOM 2663 C CA . ILE A 1 324 ? -9.630 -1.589 21.659 1.00 86.00 324 ILE A CA 1
ATOM 2664 C C . ILE A 1 324 ? -9.844 -0.460 22.668 1.00 86.00 324 ILE A C 1
ATOM 2666 O O . ILE A 1 324 ? -10.758 0.348 22.522 1.00 86.00 324 ILE A O 1
ATOM 2670 N N . GLN A 1 325 ? -8.991 -0.365 23.689 1.00 84.31 325 GLN A N 1
ATOM 2671 C CA . GLN A 1 325 ? -9.142 0.667 24.705 1.00 84.31 325 GLN A CA 1
ATOM 2672 C C . GLN A 1 325 ? -8.975 2.077 24.125 1.00 84.31 325 GLN A C 1
ATOM 2674 O O . GLN A 1 325 ? -9.730 2.977 24.495 1.00 84.31 325 GLN A O 1
ATOM 2679 N N . ASN A 1 326 ? -8.037 2.274 23.198 1.00 77.62 326 ASN A N 1
ATOM 2680 C CA . ASN A 1 326 ? -7.860 3.552 22.511 1.00 77.62 326 ASN A CA 1
ATOM 2681 C C . ASN A 1 326 ? -8.986 3.827 21.506 1.00 77.62 326 ASN A C 1
ATOM 2683 O O . ASN A 1 326 ? -9.472 4.954 21.448 1.00 77.62 326 ASN A O 1
ATOM 2687 N N . TYR A 1 327 ? -9.462 2.806 20.791 1.00 80.88 327 TYR A N 1
ATOM 2688 C CA . TYR A 1 327 ? -10.640 2.898 19.929 1.00 80.88 327 TYR A CA 1
ATOM 2689 C C . TYR A 1 327 ? -11.867 3.397 20.710 1.00 80.88 327 TYR A C 1
ATOM 2691 O O . TYR A 1 327 ? -12.448 4.419 20.351 1.00 80.88 327 TYR A O 1
ATOM 2699 N N . LEU A 1 328 ? -12.201 2.778 21.849 1.00 86.12 328 LEU A N 1
ATOM 2700 C CA . LEU A 1 328 ? -13.329 3.198 22.695 1.00 86.12 328 LEU A CA 1
ATOM 2701 C C . LEU A 1 328 ? -13.138 4.613 23.262 1.00 86.12 328 LEU A C 1
ATOM 2703 O O . LEU A 1 328 ? -14.066 5.427 23.259 1.00 86.12 328 LEU A O 1
ATOM 2707 N N . LYS A 1 329 ? -11.914 4.946 23.699 1.00 81.31 329 LYS A N 1
ATOM 2708 C CA . LYS A 1 329 ? -11.571 6.297 24.174 1.00 81.31 329 LYS A CA 1
ATOM 2709 C C . LYS A 1 329 ? -11.780 7.372 23.115 1.00 81.31 329 LYS A C 1
ATOM 2711 O O . LYS A 1 329 ? -12.125 8.489 23.486 1.00 81.31 329 LYS A O 1
ATOM 2716 N N . ASN A 1 330 ? -11.664 7.054 21.828 1.00 77.62 330 ASN A N 1
ATOM 2717 C CA . ASN A 1 330 ? -11.863 8.003 20.728 1.00 77.62 330 ASN A CA 1
ATOM 2718 C C . ASN A 1 330 ? -13.235 7.880 20.042 1.00 77.62 330 ASN A C 1
ATOM 2720 O O . ASN A 1 330 ? -13.651 8.806 19.357 1.00 77.62 330 ASN A O 1
ATOM 2724 N N . HIS A 1 331 ? -13.997 6.812 20.290 1.00 82.25 331 HIS A N 1
ATOM 2725 C CA . HIS A 1 331 ? -15.290 6.566 19.643 1.00 82.25 331 HIS A CA 1
ATOM 2726 C C . HIS A 1 331 ? -16.338 7.663 19.947 1.00 82.25 331 HIS A C 1
ATOM 2728 O O . HIS A 1 331 ? -16.615 7.905 21.125 1.00 82.25 331 HIS A O 1
ATOM 2734 N N . PRO A 1 332 ? -16.955 8.330 18.953 1.00 83.38 332 PRO A N 1
ATOM 2735 C CA . PRO A 1 332 ? -17.798 9.516 19.177 1.00 83.38 332 PRO A CA 1
ATOM 2736 C C . PRO A 1 332 ? -19.040 9.230 20.034 1.00 83.38 332 PRO A C 1
ATOM 2738 O O . PRO A 1 332 ? -19.459 10.074 20.824 1.00 83.38 332 PRO A O 1
ATOM 2741 N N . SER A 1 333 ? -19.583 8.016 19.933 1.00 89.94 333 SER A N 1
ATOM 2742 C CA . SER A 1 333 ? -20.779 7.589 20.672 1.00 89.94 333 SER A CA 1
ATOM 2743 C C . SER A 1 333 ? -20.479 6.952 22.040 1.00 89.94 333 SER A C 1
ATOM 2745 O O . SER A 1 333 ? -21.388 6.442 22.692 1.00 89.94 333 SER A O 1
ATOM 2747 N N . VAL A 1 334 ? -19.214 6.951 22.483 1.00 90.81 334 VAL A N 1
ATOM 2748 C CA . VAL A 1 334 ? -18.809 6.492 23.826 1.00 90.81 334 VAL A CA 1
ATOM 2749 C C . VAL A 1 334 ? -18.650 7.696 24.752 1.00 90.81 334 VAL A C 1
ATOM 2751 O O . VAL A 1 334 ? -17.969 8.673 24.428 1.00 90.81 334 VAL A O 1
ATOM 2754 N N . HIS A 1 335 ? -19.255 7.614 25.932 1.00 90.62 335 HIS A N 1
ATOM 2755 C CA . HIS A 1 335 ? -19.280 8.672 26.928 1.00 90.62 335 HIS A CA 1
ATOM 2756 C C . HIS A 1 335 ? -17.900 8.883 27.572 1.00 90.62 335 HIS A C 1
ATOM 2758 O O . HIS A 1 335 ? -17.446 8.101 28.407 1.00 90.62 335 HIS A O 1
ATOM 2764 N N . LYS A 1 336 ? -17.245 10.002 27.241 1.00 84.94 336 LYS A N 1
ATOM 2765 C CA . LYS A 1 336 ? -15.854 10.299 27.643 1.00 84.94 336 LYS A CA 1
ATOM 2766 C C . LYS A 1 336 ? -15.650 10.527 29.140 1.00 84.94 336 LYS A C 1
ATOM 2768 O O . LYS A 1 336 ? -14.558 10.299 29.644 1.00 84.94 336 LYS A O 1
ATOM 2773 N N . GLY A 1 337 ? -16.692 10.962 29.847 1.00 84.94 337 GLY A N 1
ATOM 2774 C CA . GLY A 1 337 ? -16.641 11.218 31.291 1.00 84.94 337 GLY A CA 1
ATOM 2775 C C . GLY A 1 337 ? -16.860 9.989 32.179 1.00 84.94 337 GLY A C 1
ATOM 2776 O O . GLY A 1 337 ? -16.908 10.139 33.394 1.00 84.94 337 GLY A O 1
ATOM 2777 N N . MET A 1 338 ? -17.047 8.796 31.604 1.00 89.44 338 MET A N 1
ATOM 2778 C CA . MET A 1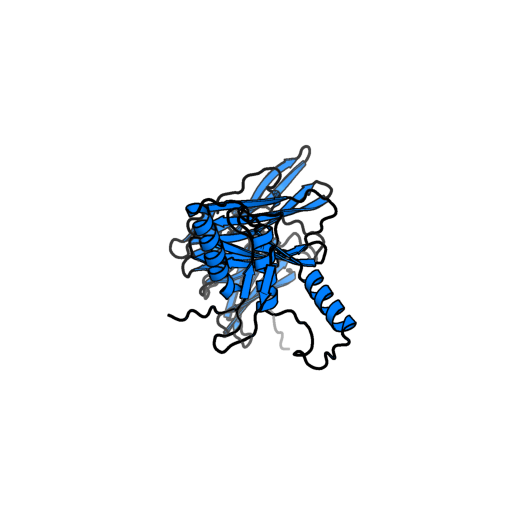 338 ? -17.339 7.577 32.364 1.00 89.44 338 MET A CA 1
ATOM 2779 C C . MET A 1 338 ? -16.281 6.497 32.136 1.00 89.44 338 MET A C 1
ATOM 2781 O O . MET A 1 338 ? -15.509 6.529 31.176 1.00 89.44 338 MET A O 1
ATOM 2785 N N . THR A 1 339 ? -16.247 5.525 33.046 1.00 88.50 339 THR A N 1
ATOM 2786 C CA . THR A 1 339 ? -15.259 4.446 33.032 1.00 88.50 339 THR A CA 1
ATOM 2787 C C . THR A 1 339 ? -15.291 3.673 31.716 1.00 88.50 339 THR A C 1
ATOM 2789 O O . THR A 1 339 ? -16.336 3.183 31.295 1.00 88.50 339 THR A O 1
ATOM 2792 N N . THR A 1 340 ? -14.117 3.523 31.103 1.00 89.06 340 THR A N 1
ATOM 2793 C CA . THR A 1 340 ? -13.890 2.671 29.931 1.00 89.06 340 THR A CA 1
ATOM 2794 C C . THR A 1 340 ? -12.746 1.708 30.231 1.00 89.06 340 THR A C 1
ATOM 2796 O O . THR A 1 340 ? -11.635 2.137 30.557 1.00 89.06 340 THR A O 1
ATOM 2799 N N . MET A 1 341 ? -12.996 0.406 30.118 1.00 90.50 341 MET A N 1
ATOM 2800 C CA . MET A 1 341 ? -12.051 -0.648 30.471 1.00 90.50 341 MET A CA 1
ATOM 2801 C C . MET A 1 341 ? -12.091 -1.786 29.452 1.00 90.50 341 MET A C 1
ATOM 2803 O O . MET A 1 341 ? -13.157 -2.232 29.042 1.00 90.50 341 MET A O 1
ATOM 2807 N N . VAL A 1 342 ? -10.909 -2.290 29.095 1.00 90.56 342 VAL A N 1
ATOM 2808 C CA . VAL A 1 342 ? -10.751 -3.523 28.319 1.00 90.56 342 VAL A CA 1
ATOM 2809 C C . VAL A 1 342 ? -9.832 -4.448 29.100 1.00 90.56 342 VAL A C 1
ATOM 2811 O O . VAL A 1 342 ? -8.634 -4.176 29.260 1.00 90.56 342 VAL A O 1
ATOM 2814 N N . ARG A 1 343 ? -10.370 -5.550 29.617 1.00 89.00 343 ARG A N 1
ATOM 2815 C CA . ARG A 1 343 ? -9.603 -6.496 30.434 1.00 89.00 343 ARG A CA 1
ATOM 2816 C C . ARG A 1 343 ? -9.706 -7.915 29.912 1.00 89.00 343 ARG A C 1
ATOM 2818 O O . ARG A 1 343 ? -10.650 -8.293 29.237 1.00 89.00 343 ARG A O 1
ATOM 2825 N N . GLN A 1 344 ? -8.684 -8.684 30.232 1.00 86.88 344 GLN A N 1
ATOM 2826 C CA . GLN A 1 344 ? -8.626 -10.107 29.960 1.00 86.88 344 GLN A CA 1
ATOM 2827 C C . GLN A 1 344 ? -9.233 -10.853 31.151 1.00 86.88 344 GLN A C 1
ATOM 2829 O O . GLN A 1 344 ? -8.908 -10.528 32.295 1.00 86.88 344 GLN A O 1
ATOM 2834 N N . LEU A 1 345 ? -10.111 -11.818 30.884 1.00 87.44 345 LEU A N 1
ATOM 2835 C CA . LEU A 1 345 ? -10.651 -12.722 31.901 1.00 87.44 345 LEU A CA 1
ATOM 2836 C C . LEU A 1 345 ? -9.785 -13.985 32.010 1.00 87.44 345 LEU A C 1
ATOM 2838 O O . LEU A 1 345 ? -8.837 -14.178 31.245 1.00 87.44 345 LEU A O 1
ATOM 2842 N N . ALA A 1 346 ? -10.091 -14.841 32.985 1.00 83.38 346 ALA A N 1
ATOM 2843 C CA . ALA A 1 346 ? -9.403 -16.118 33.141 1.00 83.38 346 ALA A CA 1
ATOM 2844 C C . ALA A 1 346 ? -9.558 -16.983 31.878 1.00 83.38 346 ALA A C 1
ATOM 2846 O O . ALA A 1 346 ? -10.654 -17.089 31.324 1.00 83.38 346 ALA A O 1
ATOM 2847 N N . SER A 1 347 ? -8.458 -17.596 31.433 1.00 84.56 347 SER A N 1
ATOM 2848 C CA . SER A 1 347 ? -8.467 -18.543 30.315 1.00 84.56 347 SER A CA 1
ATOM 2849 C C . SER A 1 347 ? -9.377 -19.731 30.626 1.00 84.56 347 SER A C 1
ATOM 2851 O O . SER A 1 347 ? -9.348 -20.257 31.738 1.00 84.56 347 SER A O 1
ATOM 2853 N N . GLY A 1 348 ? -10.141 -20.180 29.633 1.00 81.56 348 GLY A N 1
ATOM 2854 C CA . GLY A 1 348 ? -10.975 -21.375 29.724 1.00 81.56 348 GLY A CA 1
ATOM 2855 C C . GLY A 1 348 ? -10.792 -22.290 28.516 1.00 81.56 348 GLY A C 1
ATOM 2856 O O . GLY A 1 348 ? -9.977 -22.032 27.632 1.00 81.56 348 GLY A O 1
ATOM 2857 N N . GLU A 1 349 ? -11.600 -23.347 28.443 1.00 83.25 349 GLU A N 1
ATOM 2858 C CA . GLU A 1 349 ? -11.599 -24.305 27.320 1.00 83.25 349 GLU A CA 1
ATOM 2859 C C . GLU A 1 349 ? -11.925 -23.648 25.967 1.00 83.25 349 GLU A C 1
ATOM 2861 O O . GLU A 1 349 ? -11.580 -24.165 24.908 1.00 83.25 349 GLU A O 1
ATOM 2866 N N . ASN A 1 350 ? -12.558 -22.475 26.006 1.00 80.81 350 ASN A N 1
ATOM 2867 C CA . ASN A 1 350 ? -12.971 -21.686 24.846 1.00 80.81 350 ASN A CA 1
ATOM 2868 C C . ASN A 1 350 ? -11.964 -20.576 24.498 1.00 80.81 350 ASN A C 1
ATOM 2870 O O . ASN A 1 350 ? -12.318 -19.587 23.860 1.00 80.81 350 ASN A O 1
ATOM 2874 N N . GLY A 1 351 ? -10.717 -20.709 24.947 1.00 83.75 351 GLY A N 1
ATOM 2875 C CA . GLY A 1 351 ? -9.680 -19.709 24.741 1.00 83.75 351 GLY A CA 1
ATOM 2876 C C . GLY A 1 351 ? -9.694 -18.623 25.812 1.00 83.75 351 GLY A C 1
ATOM 2877 O O . GLY A 1 351 ? -10.000 -18.876 26.980 1.00 83.75 351 GLY A O 1
ATOM 2878 N N . LEU A 1 352 ? -9.291 -17.415 25.420 1.00 85.88 352 LEU A N 1
ATOM 2879 C CA . LEU A 1 352 ? -9.018 -16.318 26.338 1.00 85.88 352 LEU A CA 1
ATOM 2880 C C . LEU A 1 352 ? -10.055 -15.194 26.188 1.00 85.88 352 LEU A C 1
ATOM 2882 O O . LEU A 1 352 ? -9.958 -14.415 25.238 1.00 85.88 352 LEU A O 1
ATOM 2886 N N . PRO A 1 353 ? -11.031 -15.075 27.106 1.00 89.56 353 PRO A N 1
ATOM 2887 C CA . PRO A 1 353 ? -12.084 -14.082 26.961 1.00 89.56 353 PRO A CA 1
ATOM 2888 C C . PRO A 1 353 ? -11.568 -12.662 27.217 1.00 89.56 353 PRO A C 1
ATOM 2890 O O . PRO A 1 353 ? -10.751 -12.420 28.114 1.00 89.56 353 PRO A O 1
ATOM 2893 N N . LEU A 1 354 ? -12.104 -11.709 26.456 1.00 90.94 354 LEU A N 1
ATOM 2894 C CA . LEU A 1 354 ? -11.934 -10.279 26.685 1.00 90.94 354 LEU A CA 1
ATOM 2895 C C . LEU A 1 354 ? -13.255 -9.679 27.155 1.00 90.94 354 LEU A C 1
ATOM 2897 O O . LEU A 1 354 ? -14.293 -9.884 26.536 1.00 90.94 354 LEU A O 1
ATOM 2901 N N . GLU A 1 355 ? -13.196 -8.911 28.236 1.00 92.81 355 GLU A N 1
ATOM 2902 C CA . GLU A 1 355 ? -14.309 -8.102 28.711 1.00 92.81 355 GLU A CA 1
ATOM 2903 C C . GLU A 1 355 ? -14.098 -6.651 28.279 1.00 92.81 355 GLU A C 1
ATOM 2905 O O . GLU A 1 355 ? -13.042 -6.053 28.529 1.00 92.81 355 GLU A O 1
ATOM 2910 N N . ILE A 1 356 ? -15.122 -6.099 27.633 1.00 94.06 356 ILE A N 1
ATOM 2911 C CA . ILE A 1 356 ? -15.175 -4.719 27.170 1.00 94.06 356 ILE A CA 1
ATOM 2912 C C . ILE A 1 356 ? -16.265 -4.010 27.961 1.00 94.06 356 ILE A C 1
ATOM 2914 O O . ILE A 1 356 ? -17.418 -4.430 27.959 1.00 94.06 356 ILE A O 1
ATOM 2918 N N . TYR A 1 357 ? -15.886 -2.933 28.638 1.00 93.81 357 TYR A N 1
ATOM 2919 C CA . TYR A 1 357 ? -16.775 -2.151 29.479 1.00 93.81 357 TYR A CA 1
ATOM 2920 C C . TYR A 1 357 ? -16.680 -0.675 29.094 1.00 93.81 357 TYR A C 1
ATOM 2922 O O . TYR A 1 357 ? -15.615 -0.067 29.213 1.00 93.81 357 TYR A O 1
ATOM 2930 N N . CYS A 1 358 ? -17.784 -0.089 28.640 1.00 92.94 358 CYS A N 1
ATOM 2931 C CA . CYS A 1 358 ? -17.895 1.332 28.322 1.00 92.94 358 CYS A CA 1
ATOM 2932 C C . CYS A 1 358 ? -19.349 1.800 28.450 1.00 92.94 358 CYS A C 1
ATOM 2934 O O . CYS A 1 358 ? -20.273 0.990 28.421 1.00 92.94 358 CYS A O 1
ATOM 2936 N N . PHE A 1 359 ? -19.551 3.113 28.543 1.00 92.56 359 PHE A N 1
ATOM 2937 C CA . PHE A 1 359 ? -20.878 3.728 28.542 1.00 92.56 359 PHE A CA 1
ATOM 2938 C C . PHE A 1 359 ? -21.119 4.448 27.217 1.00 92.56 359 PHE A C 1
ATOM 2940 O O . PHE A 1 359 ? -20.229 5.141 26.725 1.00 92.56 359 PHE A O 1
ATOM 2947 N N . THR A 1 360 ? -22.309 4.305 26.640 1.00 92.06 360 THR A N 1
ATOM 2948 C CA . THR A 1 360 ? -22.717 5.061 25.451 1.00 92.06 360 THR A CA 1
ATOM 2949 C C . THR A 1 360 ? -23.081 6.496 25.836 1.00 92.06 360 THR A C 1
ATOM 2951 O O . THR A 1 360 ? -23.491 6.769 26.963 1.00 92.06 360 THR A O 1
ATOM 2954 N N . SER A 1 361 ? -22.927 7.441 24.908 1.00 89.25 361 SER A N 1
ATOM 2955 C CA . SER A 1 361 ? -23.395 8.823 25.093 1.00 89.25 361 SER A CA 1
ATOM 2956 C C . SER A 1 361 ? -24.904 8.988 24.860 1.00 89.25 361 SER A C 1
ATOM 2958 O O . SER A 1 361 ? -25.456 10.038 25.180 1.00 89.25 361 SER A O 1
ATOM 2960 N N . ASP A 1 362 ? -25.571 7.957 24.334 1.00 87.81 362 ASP A N 1
ATOM 2961 C CA . ASP A 1 362 ? -27.007 7.920 24.053 1.00 87.81 362 ASP A CA 1
ATOM 2962 C C . ASP A 1 362 ? -27.668 6.742 24.782 1.00 87.81 362 ASP A C 1
ATOM 2964 O O . ASP A 1 362 ? -27.164 5.618 24.745 1.00 87.81 362 ASP A O 1
ATOM 2968 N N . THR A 1 363 ? -28.793 7.008 25.443 1.00 87.31 363 THR A N 1
ATOM 2969 C CA . THR A 1 363 ? -29.565 6.037 26.232 1.00 87.31 363 THR A CA 1
ATOM 2970 C C . THR A 1 363 ? -30.841 5.571 25.532 1.00 87.31 363 THR A C 1
ATOM 2972 O O . THR A 1 363 ? -31.557 4.717 26.056 1.00 87.31 363 THR A O 1
ATOM 2975 N N . ARG A 1 364 ? -31.160 6.111 24.347 1.00 93.31 364 ARG A N 1
ATOM 2976 C CA . ARG A 1 364 ? -32.296 5.645 23.545 1.00 93.31 364 ARG A CA 1
ATOM 2977 C C . ARG A 1 364 ? -32.024 4.222 23.079 1.00 93.31 364 ARG A C 1
ATOM 2979 O O . ARG A 1 364 ? -31.033 3.989 22.395 1.00 93.31 364 ARG A O 1
ATOM 2986 N N . TRP A 1 365 ? -32.940 3.305 23.391 1.00 88.38 365 TRP A N 1
ATOM 2987 C CA . TRP A 1 365 ? -32.788 1.862 23.163 1.00 88.38 365 TRP A CA 1
ATOM 2988 C C . TRP A 1 365 ? -32.253 1.503 21.769 1.00 88.38 365 TRP A C 1
ATOM 2990 O O . TRP A 1 365 ? -31.244 0.821 21.651 1.00 88.38 365 TRP A O 1
ATOM 3000 N N . VAL A 1 366 ? -32.881 2.024 20.710 1.00 89.19 366 VAL A N 1
ATOM 3001 C CA . VAL A 1 366 ? -32.490 1.720 19.321 1.00 89.19 366 VAL A CA 1
ATOM 3002 C C . VAL A 1 366 ? -31.053 2.159 19.019 1.00 89.19 366 VAL A C 1
ATOM 3004 O O . VAL A 1 366 ? -30.301 1.426 18.386 1.00 89.19 366 VAL A O 1
ATOM 3007 N N . ASN A 1 367 ? -30.654 3.337 19.501 1.00 87.06 367 ASN A N 1
ATOM 3008 C CA . ASN A 1 367 ? -29.308 3.853 19.274 1.00 87.06 367 ASN A CA 1
ATOM 3009 C C . ASN A 1 367 ? -28.281 3.119 20.132 1.00 87.06 367 ASN A C 1
ATOM 3011 O O . ASN A 1 367 ? -27.182 2.860 19.662 1.00 87.06 367 ASN A O 1
ATOM 3015 N N . TYR A 1 368 ? -28.638 2.776 21.370 1.00 89.94 368 TYR A N 1
ATOM 3016 C CA . TYR A 1 368 ? -27.799 1.985 22.263 1.00 89.94 368 TYR A CA 1
ATOM 3017 C C . TYR A 1 368 ? -27.428 0.637 21.633 1.00 89.94 368 TYR A C 1
ATOM 3019 O O . TYR A 1 368 ? -26.244 0.326 21.525 1.00 89.94 368 TYR A O 1
ATOM 3027 N N . GLU A 1 369 ? -28.428 -0.107 21.151 1.00 90.31 369 GLU A N 1
ATOM 3028 C CA . GLU A 1 369 ? -28.237 -1.395 20.470 1.00 90.31 369 GLU A CA 1
ATOM 3029 C C . GLU A 1 369 ? -27.368 -1.244 19.214 1.00 90.31 369 GLU A C 1
ATOM 3031 O O . GLU A 1 369 ? -26.426 -2.007 19.019 1.00 90.31 369 GLU A O 1
ATOM 3036 N N . SER A 1 370 ? -27.622 -0.211 18.399 1.00 90.50 370 SER A N 1
ATOM 3037 C CA . SER A 1 370 ? -26.807 0.070 17.210 1.00 90.50 370 SER A CA 1
ATOM 3038 C C . SER A 1 370 ? -25.350 0.362 17.573 1.00 90.50 370 SER A C 1
ATOM 3040 O O . SER A 1 370 ? -24.451 -0.236 16.998 1.00 90.50 370 SER A O 1
ATOM 3042 N N . ILE A 1 371 ? -25.101 1.229 18.563 1.00 90.00 371 ILE A N 1
ATOM 3043 C CA . ILE A 1 371 ? -23.741 1.572 19.004 1.00 90.00 371 ILE A CA 1
ATOM 3044 C C . ILE A 1 371 ? -23.016 0.326 19.524 1.00 90.00 371 ILE A C 1
ATOM 3046 O O . ILE A 1 371 ? -21.827 0.152 19.262 1.00 90.00 371 ILE A O 1
ATOM 3050 N N . GLN A 1 372 ? -23.709 -0.531 20.278 1.00 92.94 372 GLN A N 1
ATOM 3051 C CA . GLN A 1 372 ? -23.129 -1.769 20.782 1.00 92.94 372 GLN A CA 1
ATOM 3052 C C . GLN A 1 372 ? -22.757 -2.719 19.638 1.00 92.94 372 GLN A C 1
ATOM 3054 O O . GLN A 1 372 ? -21.635 -3.230 19.631 1.00 92.94 372 GLN A O 1
ATOM 3059 N N . ALA A 1 373 ? -23.668 -2.937 18.686 1.00 90.75 373 ALA A N 1
ATOM 3060 C CA . ALA A 1 373 ? -23.422 -3.772 17.516 1.00 90.75 373 ALA A CA 1
ATOM 3061 C C . ALA A 1 373 ? -22.229 -3.247 16.704 1.00 90.75 373 ALA A C 1
ATOM 3063 O O . ALA A 1 373 ? -21.280 -3.994 16.483 1.00 90.75 373 ALA A O 1
ATOM 3064 N N . ASP A 1 374 ? -22.205 -1.946 16.399 1.00 88.50 374 ASP A N 1
ATOM 3065 C CA . ASP A 1 374 ? -21.131 -1.301 15.633 1.00 88.50 374 ASP A CA 1
ATOM 3066 C C . ASP A 1 374 ? -19.752 -1.485 16.296 1.00 88.50 374 ASP A C 1
ATOM 3068 O O . ASP A 1 374 ? -18.754 -1.771 15.629 1.00 88.50 374 ASP A O 1
ATOM 3072 N N . ILE A 1 375 ? -19.683 -1.358 17.628 1.00 90.50 375 ILE A N 1
ATOM 3073 C CA . ILE A 1 375 ? -18.445 -1.571 18.391 1.00 90.50 375 ILE A CA 1
ATOM 3074 C C . ILE A 1 375 ? -17.972 -3.024 18.272 1.00 90.50 375 ILE A C 1
ATOM 3076 O O . ILE A 1 375 ? -16.783 -3.262 18.048 1.00 90.50 375 ILE A O 1
ATOM 3080 N N . PHE A 1 376 ? -18.863 -4.003 18.453 1.00 91.94 376 PHE A N 1
ATOM 3081 C CA . PHE A 1 376 ? -18.476 -5.414 18.392 1.00 91.94 376 PHE A CA 1
ATOM 3082 C C . PHE A 1 376 ? -18.148 -5.865 16.969 1.00 91.94 376 PHE A C 1
ATOM 3084 O O . PHE A 1 376 ? -17.153 -6.567 16.794 1.00 91.94 376 PHE A O 1
ATOM 3091 N N . ASP A 1 377 ? -18.888 -5.402 15.964 1.00 87.75 377 ASP A N 1
ATOM 3092 C CA . ASP A 1 377 ? -18.600 -5.662 14.552 1.00 87.75 377 ASP A CA 1
ATOM 3093 C C . ASP A 1 377 ? -17.198 -5.166 14.178 1.00 87.75 377 ASP A C 1
ATOM 3095 O O . ASP A 1 377 ? -16.408 -5.905 13.582 1.00 87.75 377 ASP A O 1
ATOM 3099 N N . HIS A 1 378 ? -16.830 -3.958 14.621 1.00 84.38 378 HIS A N 1
ATOM 3100 C CA . HIS A 1 378 ? -15.485 -3.405 14.441 1.00 84.38 378 HIS A CA 1
ATOM 3101 C C . HIS A 1 378 ? -14.403 -4.271 15.101 1.00 84.38 378 HIS A C 1
ATOM 3103 O O . HIS A 1 378 ? -13.393 -4.626 14.486 1.00 84.38 378 HIS A O 1
ATOM 3109 N N . ILE A 1 379 ? -14.609 -4.640 16.368 1.00 88.88 379 ILE A N 1
ATOM 3110 C CA . ILE A 1 379 ? -13.663 -5.468 17.130 1.00 88.88 379 ILE A CA 1
ATOM 3111 C C . ILE A 1 379 ? -13.495 -6.839 16.474 1.00 88.88 379 ILE A C 1
ATOM 3113 O O . ILE A 1 379 ? -12.372 -7.348 16.393 1.00 88.88 379 ILE A O 1
ATOM 3117 N N . PHE A 1 380 ? -14.584 -7.424 15.975 1.00 86.62 380 PHE A N 1
ATOM 3118 C CA . PHE A 1 380 ? -14.541 -8.713 15.306 1.00 86.62 380 PHE A CA 1
ATOM 3119 C C . PHE A 1 380 ? -13.817 -8.655 13.966 1.00 86.62 380 PHE A C 1
ATOM 3121 O O . PHE A 1 380 ? -13.001 -9.529 13.663 1.00 86.62 380 PHE A O 1
ATOM 3128 N N . ALA A 1 381 ? -14.055 -7.600 13.195 1.00 80.12 381 ALA A N 1
ATOM 3129 C CA . ALA A 1 381 ? -13.415 -7.402 11.907 1.00 80.12 381 ALA A CA 1
ATOM 3130 C C . ALA A 1 381 ? -11.898 -7.175 12.021 1.00 80.12 381 ALA A C 1
ATOM 3132 O O . ALA A 1 381 ? -11.154 -7.632 11.152 1.00 80.12 381 ALA A O 1
ATOM 3133 N N . VAL A 1 382 ? -11.426 -6.508 13.083 1.00 80.31 382 VAL A N 1
ATOM 3134 C CA . VAL A 1 382 ? -10.006 -6.146 13.230 1.00 80.31 382 VAL A CA 1
ATOM 3135 C C . VAL A 1 382 ? -9.164 -7.183 13.984 1.00 80.31 382 VAL A C 1
ATOM 3137 O O . VAL A 1 382 ? -7.946 -7.196 13.827 1.00 80.31 382 VAL A O 1
ATOM 3140 N N . ALA A 1 383 ? -9.760 -8.096 14.762 1.00 83.94 383 ALA A N 1
ATOM 3141 C CA . ALA A 1 383 ? -9.004 -9.118 15.501 1.00 83.94 383 ALA A CA 1
ATOM 3142 C C . ALA A 1 383 ? -8.030 -9.955 14.631 1.00 83.94 383 ALA A C 1
ATOM 3144 O O . ALA A 1 383 ? -6.883 -10.136 15.060 1.00 83.94 383 ALA A O 1
ATOM 3145 N N . PRO A 1 384 ? -8.398 -10.408 13.410 1.00 79.12 384 PRO A N 1
ATOM 3146 C CA . PRO A 1 384 ? -7.484 -11.148 12.534 1.00 79.12 384 PRO A CA 1
ATOM 3147 C C . PRO A 1 384 ? -6.215 -10.381 12.150 1.00 79.12 384 PRO A C 1
ATOM 3149 O O . PRO A 1 384 ? -5.176 -11.003 11.948 1.00 79.12 384 PRO A O 1
ATOM 3152 N N . GLU A 1 385 ? -6.266 -9.047 12.106 1.00 73.31 385 GLU A N 1
ATOM 3153 C CA . GLU A 1 385 ? -5.116 -8.194 11.764 1.00 73.31 385 GLU A CA 1
ATOM 3154 C C . GLU A 1 385 ? -4.037 -8.215 12.856 1.00 73.31 385 GLU A C 1
ATOM 3156 O O . GLU A 1 385 ? -2.856 -8.012 12.589 1.00 73.31 385 GLU A O 1
ATOM 3161 N N . PHE A 1 386 ? -4.424 -8.534 14.094 1.00 74.12 386 PHE A N 1
ATOM 3162 C CA . PHE A 1 386 ? -3.499 -8.782 15.201 1.00 74.12 386 PHE A CA 1
ATOM 3163 C C . PHE A 1 386 ? -3.028 -10.244 15.248 1.00 74.12 386 PHE A C 1
ATOM 3165 O O . PHE A 1 386 ? -2.398 -10.662 16.219 1.00 74.12 386 PHE A O 1
ATOM 3172 N N . GLY A 1 387 ? -3.359 -11.057 14.240 1.00 72.94 387 GLY A N 1
ATOM 3173 C CA . GLY A 1 387 ? -3.106 -12.497 14.247 1.00 72.94 387 GLY A CA 1
ATOM 3174 C C . GLY A 1 387 ? -3.926 -13.242 15.303 1.00 72.94 387 GLY A C 1
ATOM 3175 O O . GLY A 1 387 ? -3.489 -14.284 15.789 1.00 72.94 387 GLY A O 1
ATOM 3176 N N . LEU A 1 388 ? -5.081 -12.698 15.704 1.00 85.00 388 LEU A N 1
ATOM 3177 C CA . LEU A 1 388 ? -5.994 -13.325 16.657 1.00 85.00 388 LEU A CA 1
ATOM 3178 C C . LEU A 1 388 ? -7.153 -13.994 15.919 1.00 85.00 388 LEU A C 1
ATOM 3180 O O . LEU A 1 388 ? -7.666 -13.478 14.929 1.00 85.00 388 LEU A O 1
ATOM 3184 N N . GLN A 1 389 ? -7.593 -15.141 16.427 1.00 85.31 389 GLN A N 1
ATOM 3185 C CA . GLN A 1 389 ? -8.774 -15.836 15.927 1.00 85.31 389 GLN A CA 1
ATOM 3186 C C . GLN A 1 389 ? -9.907 -15.692 16.932 1.00 85.31 389 GLN A C 1
ATOM 3188 O O . GLN A 1 389 ? -9.717 -15.900 18.131 1.00 85.31 389 GLN A O 1
ATOM 3193 N N . ILE A 1 390 ? -11.088 -15.340 16.434 1.00 85.38 390 ILE A N 1
ATOM 3194 C CA . ILE A 1 390 ? -12.294 -15.264 17.252 1.00 85.38 390 ILE A CA 1
ATOM 3195 C C . ILE A 1 390 ? -12.938 -16.636 17.263 1.00 85.38 390 ILE A C 1
ATOM 3197 O O . ILE A 1 390 ? -13.208 -17.220 16.214 1.00 85.38 390 ILE A O 1
ATOM 3201 N N . LEU A 1 391 ? -13.188 -17.140 18.465 1.00 83.00 391 LEU A N 1
ATOM 3202 C CA . LEU A 1 391 ? -13.946 -18.360 18.648 1.00 83.00 391 LEU A CA 1
ATOM 3203 C C . LEU A 1 391 ? -15.437 -18.017 18.694 1.00 83.00 391 LEU A C 1
ATOM 3205 O O . LEU A 1 391 ? -15.898 -17.386 19.643 1.00 83.00 391 LEU A O 1
ATOM 3209 N N . GLN A 1 392 ? -16.188 -18.475 17.696 1.00 74.69 392 GLN A N 1
ATOM 3210 C CA . GLN A 1 392 ? -17.647 -18.472 17.718 1.00 74.69 392 GLN A CA 1
ATOM 3211 C C . GLN A 1 392 ? -18.120 -19.911 17.935 1.00 74.69 392 GLN A C 1
ATOM 3213 O O . GLN A 1 392 ? -17.794 -20.800 17.148 1.00 74.69 392 GLN A O 1
ATOM 3218 N N . LYS A 1 393 ? -18.845 -20.156 19.029 1.00 71.25 393 LYS A N 1
ATOM 3219 C CA . LYS A 1 393 ? -19.558 -21.420 19.233 1.00 71.25 393 LYS A CA 1
ATOM 3220 C C . LYS A 1 393 ? -21.015 -21.227 18.783 1.00 71.25 393 LYS A C 1
ATOM 3222 O O . LYS A 1 393 ? -21.581 -20.200 19.157 1.00 71.25 393 LYS A O 1
ATOM 3227 N N . PRO A 1 394 ? -21.559 -22.132 17.951 1.00 52.72 394 PRO A N 1
ATOM 3228 C CA . PRO A 1 394 ? -22.936 -22.056 17.466 1.00 52.72 394 PRO A CA 1
ATOM 3229 C C . PRO A 1 394 ? -23.973 -22.208 18.579 1.00 52.72 394 PRO A C 1
ATOM 3231 O O . PRO A 1 394 ? -23.641 -22.820 19.624 1.00 52.72 394 PRO A O 1
#

Foldseek 3Di:
DDDDDDPDPVPPVLWDKDWADWDDQPPFKIKTKIWIDSDPPDLQATFKIKIFIATPVRHTQDMDMDGHRFNHWAWAADPNWIWIFTHHPDQAQVRQWIFTADPRHRDTPDIDAAHHRPQWADLDPFKIKGKGWHWDFDDDPPDTDTFIAIFMWMAGNVVRDIDTQPDPDDPQFSCQDTDDPPDDPDPDPLNFAWEALHQAWIKTKTWTWGDDPVDIDTFWMKIWTGHSVSYTPDIDIDGHPDPVKDWDGFDHWYQFNLQWIWTFTRIPNWTWIW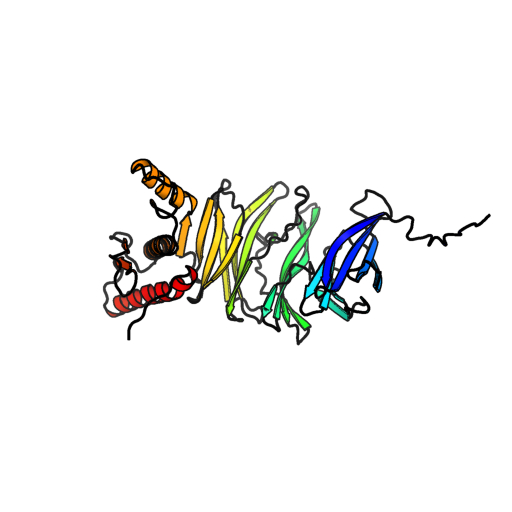IAHRVGTQFIGTVVVVVVVQVVQCVVVVWDVPDVVIGDDDALVNVLQNRLQSNLCRPPQFDNVDDWHWDWDDADPQGIDIDTDTHTPDDPPVVVVVVVCSSVVVSQRCSVVSVHDDDDDD

Nearest PDB structures (foldseek):
  6zyd-assembly1_E  TM=8.682E-01  e=1.860E-02  Escherichia coli K-12

Secondary structure (DSSP, 8-state):
---------TTTTTSEEEEEEEEEETTTEEEEEEEEESSTT-SS---EEEEEEEETT--EEEEEEEE--EEEEEEEEETTEEEEEEEESS--TTT-EEEEEPTTT--EEEEEE-S-TTS-EEEETTEEEEEEEEEEEEEETTEEEEEEEEEEEEEETTTTEEEEPPP---TTTGGGG----SS---------EEEEEETTEEEEEEEEEEEETTEEEEEEEEEEEE-TTS-EEEEEEEE---TT--EEEEEEEEEETTTEEEEEEEETTEEEEEEEETTEEEEEEEHHHHHHHHHHHHHHTT---SSTTSS----HHHHHHHHHHHHHHH-TTB-TTS--EEEE---BTTB--EEEE--BS---HHHHHHHHHHHHHHHHHHGGGGT-------

Sequence (394 aa):
MLSSHVIRNSNEDSLYWMLQKVILLNNKEILFSFIASPTYPSIFEFTYTKLIKVDTMGNVLRTKNFNDSISVIDIGYLDNQVLYSFIHNSFTQERNKIYFLNRETLEIEDSIVGYSATNMKEINDSTLTFLGENGKEIHYMPYLILCPTFDYYIYNKNTKFTHPIARIYNYLYDNVFLFWNYFDGFGGTEKNKIDFINQDSIYSVFNLRELTLSSDRYIGFGIINYKQSGDTNFVYKIIYNDSTINFIALDEIKATRDGGAILLIGYNLKNCIVKFMPNGLTSILDIETKEKEIEDFNCANNINRDTKVNGRNLTNIGTFRVYIQNYLKNHPSVHKGMTTMVRQLASGENGLPLEIYCFTSDTRWVNYESIQADIFDHIFAVAPEFGLQILQKP

Mean predicted aligned error: 14.75 Å